Protein AF-I7LWS6-F1 (afdb_monomer)

Foldseek 3Di:
DPPPDPPDPDDDPDDDDDDPPVVVVVVVVVVVVPDDPVVVPPQPAVPDWQDPVSQVVLCVVFVAGEDTPVNLVVVLPDAFDQQDFQDLVNLVVLCVVTVAFYWYWDDDLLATETETAGQQVPGDLQSLLVVCVRLVWLEEEFQAALVLQPVPDDPCLQDPVHGHDDPVVNQVSFKAALLSQQLALVLLVVSVVSCVVVVNDDDDDPDDDSVVSVVSNVVRVVVNVQPLFDASQHHDSNSSNSVSSSCNSSVHIYGNQFHHPLQLLLQLQQVDFLVRLVVLLLVLLLVLLLVVVGPPSFSLNSSCSVPVRNRPVLRLLSNLLNVVVVVVVVPTRGYYYYTHRSSSSSNSSCNSRHDRDHNSVSSDRHGHDYDPVDDDALLRSLLSLLSVVCRRNPLVCVVCVVPDDSPSSLVSLVCHQCVPPPDPVSSVVSVVSSSVSNVVSNVSSVVSSVNSNVVNVVVVVVVVPD

Mean predicted aligned error: 10.77 Å

Nearest PDB structures (foldseek):
  6vfi-assembly1_A  TM=2.429E-01  e=3.844E+00  synthetic construct

pLDDT: mean 79.31, std 18.83, range [25.95, 98.62]

Radius of gyration: 26.25 Å; Cα contacts (8 Å, |Δi|>4): 633; chains: 1; bounding box: 80×80×74 Å

Organism: Tetrahymena thermophila (strain SB210) (NCBI:txid312017)

Sequence (466 aa):
MKQTLKQAVKSLTFKPKANLIGASIINESIRKLGKNHEDFLMSQKIDQLPTKQDAQEFKKNYGLDIVNEDDLQLAAKGEKDIDYTFSNQQYIESFQAYKHGRVNVFDYKDTHMTLVGTNFHNLPIKNIYKLLTNTQPDLILLQIRPDQLLDNFKICTNNPETGYFSSTLYAQQVIRTGFEVMPRANLRVQIKKNLKENNILLASVKERDQDYYQNVYKKTILESKNKDYYHLERLSDEAIAVACFYAERNNIPVVLVDQPEQIFRQNIANTHTLMQLQNVFTRAARYLGQNPDTNPQTPLAMSYQIFPELFLSSSDKYMSTLIEYLIATQKYKRMTAFLGQTQSESIHQYLFQRDISHLADELYVNPPKGSIIRDITPEEIIEKHALLDVMYHGNDVLENLDQKQFKTSYLMIDRYADVEKIDQQKTIKMKYLHFELLKKYAKFAKQEYQEGKEILKKEFILRMGH

Structure (mmCIF, N/CA/C/O backbone):
data_AF-I7LWS6-F1
#
_entry.id   AF-I7LWS6-F1
#
loop_
_atom_site.group_PDB
_atom_site.id
_atom_site.type_symbol
_atom_site.label_atom_id
_atom_site.label_alt_id
_atom_site.label_comp_id
_atom_site.label_asym_id
_atom_site.label_entity_id
_atom_site.label_seq_id
_atom_site.pdbx_PDB_ins_code
_atom_site.Cartn_x
_atom_site.Cartn_y
_atom_site.Cartn_z
_atom_site.occupancy
_atom_site.B_iso_or_equiv
_atom_site.auth_seq_id
_atom_site.auth_comp_id
_atom_site.auth_asym_id
_atom_site.auth_atom_id
_atom_site.pdbx_PDB_model_num
ATOM 1 N N . MET A 1 1 ? 44.616 -6.307 -48.967 1.00 45.69 1 MET A N 1
ATOM 2 C CA . MET A 1 1 ? 43.837 -6.078 -47.720 1.00 45.69 1 MET A CA 1
ATOM 3 C C . MET A 1 1 ? 42.408 -6.653 -47.781 1.00 45.69 1 MET A C 1
ATOM 5 O O . MET A 1 1 ? 41.465 -6.051 -47.292 1.00 45.69 1 MET A O 1
ATOM 9 N N . LYS A 1 2 ? 42.240 -7.864 -48.335 1.00 41.06 2 LYS A N 1
ATOM 10 C CA . LYS A 1 2 ? 40.980 -8.637 -48.343 1.00 41.06 2 LYS A CA 1
ATOM 11 C C . LYS A 1 2 ? 41.293 -10.146 -48.295 1.00 41.06 2 LYS A C 1
ATOM 13 O O . LYS A 1 2 ? 40.792 -10.927 -49.092 1.00 41.06 2 LYS A O 1
ATOM 18 N N . GLN A 1 3 ? 42.206 -10.544 -47.401 1.00 39.56 3 GLN A N 1
ATOM 19 C CA . GLN A 1 3 ? 42.701 -11.927 -47.331 1.00 39.56 3 GLN A CA 1
ATOM 20 C C . GLN A 1 3 ? 43.234 -12.332 -45.942 1.00 39.56 3 GLN A C 1
ATOM 22 O O . GLN A 1 3 ? 44.229 -13.038 -45.834 1.00 39.56 3 GLN A O 1
ATOM 27 N N . THR A 1 4 ? 42.555 -11.916 -44.867 1.00 38.56 4 THR A N 1
ATOM 28 C CA . THR A 1 4 ? 42.934 -12.314 -43.497 1.00 38.56 4 THR A CA 1
ATOM 29 C C . THR A 1 4 ? 41.706 -12.479 -42.597 1.00 38.56 4 THR A C 1
ATOM 31 O O . THR A 1 4 ? 41.562 -11.766 -41.616 1.00 38.56 4 THR A O 1
ATOM 34 N N . LEU A 1 5 ? 40.764 -13.361 -42.963 1.00 33.06 5 LEU A N 1
ATOM 35 C CA . LEU A 1 5 ? 39.641 -13.762 -42.084 1.00 33.06 5 LEU A CA 1
ATOM 36 C C . LEU A 1 5 ? 38.921 -15.037 -42.576 1.00 33.06 5 LEU A C 1
ATOM 38 O O . LEU A 1 5 ? 37.698 -15.133 -42.590 1.00 33.06 5 LEU A O 1
ATOM 42 N N . LYS A 1 6 ? 39.691 -16.043 -43.009 1.00 36.53 6 LYS A N 1
ATOM 43 C CA . LYS A 1 6 ? 39.200 -17.405 -43.291 1.00 36.53 6 LYS A CA 1
ATOM 44 C C . LYS A 1 6 ? 40.268 -18.438 -42.916 1.00 36.53 6 LYS A C 1
ATOM 46 O O . LYS A 1 6 ? 40.827 -19.068 -43.799 1.00 36.53 6 LYS A O 1
ATOM 51 N N . GLN A 1 7 ? 40.577 -18.578 -41.623 1.00 32.91 7 GLN A N 1
ATOM 52 C CA . GLN A 1 7 ? 41.312 -19.739 -41.080 1.00 32.91 7 GLN A CA 1
ATOM 53 C C . GLN A 1 7 ? 41.310 -19.767 -39.535 1.00 32.91 7 GLN A C 1
ATOM 55 O O . GLN A 1 7 ? 42.346 -19.728 -38.888 1.00 32.91 7 GLN A O 1
ATOM 60 N N . ALA A 1 8 ? 40.124 -19.837 -38.921 1.00 31.64 8 ALA A N 1
ATOM 61 C CA . ALA A 1 8 ? 39.993 -20.144 -37.488 1.00 31.64 8 ALA A CA 1
ATOM 62 C C . ALA A 1 8 ? 38.695 -20.915 -37.178 1.00 31.64 8 ALA A C 1
ATOM 64 O O . ALA A 1 8 ? 38.029 -20.683 -36.176 1.00 31.64 8 ALA A O 1
ATOM 65 N N . VAL A 1 9 ? 38.316 -21.837 -38.068 1.00 37.28 9 VAL A N 1
ATOM 66 C CA . VAL A 1 9 ? 37.255 -22.825 -37.829 1.00 37.28 9 VAL A CA 1
ATOM 67 C C . VAL A 1 9 ? 37.830 -24.193 -38.170 1.00 37.28 9 VAL A C 1
ATOM 69 O O . VAL A 1 9 ? 37.839 -24.570 -39.339 1.00 37.28 9 VAL A O 1
ATOM 72 N N . LYS A 1 10 ? 38.371 -24.877 -37.153 1.00 32.19 10 LYS A N 1
ATOM 73 C CA . LYS A 1 10 ? 38.537 -26.341 -37.002 1.00 32.19 10 LYS A CA 1
ATOM 74 C C . LYS A 1 10 ? 39.728 -26.637 -36.090 1.00 32.19 10 LYS A C 1
ATOM 76 O O . LYS A 1 10 ? 40.851 -26.668 -36.564 1.00 32.19 10 LYS A O 1
ATOM 81 N N . SER A 1 11 ? 39.434 -26.894 -34.816 1.00 30.64 11 SER A N 1
ATOM 82 C CA . SER A 1 11 ? 40.034 -27.934 -33.958 1.00 30.64 11 SER A CA 1
ATOM 83 C C . SER A 1 11 ? 40.022 -27.450 -32.511 1.00 30.64 11 SER A C 1
ATOM 85 O O . SER A 1 11 ? 40.840 -26.615 -32.155 1.00 30.64 11 SER A O 1
ATOM 87 N N . LEU A 1 12 ? 39.084 -27.953 -31.706 1.00 25.95 12 LEU A N 1
ATOM 88 C CA . LEU A 1 12 ? 39.219 -28.179 -30.259 1.00 25.95 12 LEU A CA 1
ATOM 89 C C . LEU A 1 12 ? 37.913 -28.824 -29.771 1.00 25.95 12 LEU A C 1
ATOM 91 O O . LEU A 1 12 ? 37.052 -28.213 -29.149 1.00 25.95 12 LEU A O 1
ATOM 95 N N . THR A 1 13 ? 37.747 -30.097 -30.121 1.00 29.38 13 THR A N 1
ATOM 96 C CA . THR A 1 13 ? 36.798 -31.000 -29.469 1.00 29.38 13 THR A CA 1
ATOM 97 C C . THR A 1 13 ? 37.333 -31.338 -28.079 1.00 29.38 13 THR A C 1
ATOM 99 O O . THR A 1 13 ? 38.197 -32.204 -27.947 1.00 29.38 13 THR A O 1
ATOM 102 N N . PHE A 1 14 ? 36.830 -30.663 -27.047 1.00 26.70 14 PHE A N 1
ATOM 103 C CA . PHE A 1 14 ? 37.051 -31.049 -25.654 1.00 26.70 14 PHE A CA 1
ATOM 104 C C . PHE A 1 14 ? 35.920 -31.981 -25.195 1.00 26.70 14 PHE A C 1
ATOM 106 O O . PHE A 1 14 ? 34.756 -31.596 -25.141 1.00 26.70 14 PHE A O 1
ATOM 113 N N . LYS A 1 15 ? 36.272 -33.231 -24.875 1.00 34.44 15 LYS A N 1
ATOM 114 C CA . LYS A 1 15 ? 35.421 -34.173 -24.131 1.00 34.44 15 LYS A CA 1
ATOM 115 C C . LYS A 1 15 ? 35.538 -33.869 -22.633 1.00 34.44 15 LYS A C 1
ATOM 117 O O . LYS A 1 15 ? 36.669 -33.831 -22.154 1.00 34.44 15 LYS A O 1
ATOM 122 N N . PRO A 1 16 ? 34.444 -33.813 -21.855 1.00 30.02 16 PRO A N 1
ATOM 123 C CA . PRO A 1 16 ? 34.520 -34.009 -20.419 1.00 30.02 16 PRO A CA 1
ATOM 124 C C . PRO A 1 16 ? 34.173 -35.467 -20.087 1.00 30.02 16 PRO A C 1
ATOM 126 O O . PRO A 1 16 ? 33.016 -35.881 -20.121 1.00 30.02 16 PRO A O 1
ATOM 129 N N . LYS A 1 17 ? 35.199 -36.261 -19.764 1.00 31.62 17 LYS A N 1
ATOM 130 C CA . LYS A 1 17 ? 35.064 -37.437 -18.893 1.00 31.62 17 LYS A CA 1
ATOM 131 C C . LYS A 1 17 ? 35.500 -37.013 -17.488 1.00 31.62 17 LYS A C 1
ATOM 133 O O . LYS A 1 17 ? 36.521 -36.351 -17.355 1.00 31.62 17 LYS A O 1
ATOM 138 N N . ALA A 1 18 ? 34.753 -37.493 -16.494 1.00 31.47 18 ALA A N 1
ATOM 139 C CA . ALA A 1 18 ? 35.000 -37.438 -15.049 1.00 31.47 18 ALA A CA 1
ATOM 140 C C . ALA A 1 18 ? 34.628 -36.134 -14.312 1.00 31.47 18 ALA A C 1
ATOM 142 O O . ALA A 1 18 ? 35.397 -35.187 -14.236 1.00 31.47 18 ALA A O 1
ATOM 143 N N . ASN A 1 19 ? 33.449 -36.157 -13.681 1.00 33.44 19 ASN A N 1
ATOM 144 C CA . ASN A 1 19 ? 33.303 -35.908 -12.239 1.00 33.44 19 ASN A CA 1
ATOM 145 C C . ASN A 1 19 ? 31.986 -36.533 -11.731 1.00 33.44 19 ASN A C 1
ATOM 147 O O . ASN A 1 19 ? 31.094 -35.872 -11.218 1.00 33.44 19 ASN A O 1
ATOM 151 N N . LEU A 1 20 ? 31.879 -37.859 -11.881 1.00 34.81 20 LEU A N 1
ATOM 152 C CA . LEU A 1 20 ? 30.839 -38.703 -11.266 1.00 34.81 20 LEU A CA 1
ATOM 153 C C . LEU A 1 20 ? 31.160 -39.068 -9.800 1.00 34.81 20 LEU A C 1
ATOM 155 O O . LEU A 1 20 ? 30.433 -39.830 -9.172 1.00 34.81 20 LEU A O 1
ATOM 159 N N . ILE A 1 21 ? 32.231 -38.508 -9.232 1.00 35.44 21 ILE A N 1
ATOM 160 C CA . ILE A 1 21 ? 32.693 -38.834 -7.876 1.00 35.44 21 ILE A CA 1
ATOM 161 C C . ILE A 1 21 ? 31.870 -38.077 -6.811 1.00 35.44 21 ILE A C 1
ATOM 163 O O . ILE A 1 21 ? 31.608 -38.626 -5.745 1.00 35.44 21 ILE A O 1
ATOM 167 N N . GLY A 1 22 ? 31.330 -36.890 -7.124 1.00 33.16 22 GLY A N 1
ATOM 168 C CA . GLY A 1 22 ? 30.514 -36.101 -6.183 1.00 33.16 22 GLY A CA 1
ATOM 169 C C . GLY A 1 22 ? 29.107 -36.657 -5.920 1.00 33.16 22 GLY A C 1
ATOM 170 O O . GLY A 1 22 ? 28.626 -36.601 -4.792 1.00 33.16 22 GLY A O 1
ATOM 171 N N . ALA A 1 23 ? 28.464 -37.257 -6.927 1.00 33.88 23 ALA A N 1
ATOM 172 C CA . ALA A 1 23 ? 27.125 -37.836 -6.776 1.00 33.88 23 ALA A CA 1
ATOM 173 C C . ALA A 1 23 ? 27.133 -39.123 -5.928 1.00 33.88 23 ALA A C 1
ATOM 175 O O . ALA A 1 23 ? 26.174 -39.397 -5.209 1.00 33.88 23 ALA A O 1
ATOM 176 N N . SER A 1 24 ? 28.233 -39.888 -5.957 1.00 36.91 24 SER A N 1
ATOM 177 C CA . SER A 1 24 ? 28.362 -41.113 -5.155 1.00 36.91 24 SER A CA 1
ATOM 178 C C . SER A 1 24 ? 28.503 -40.824 -3.653 1.00 36.91 24 SER A C 1
ATOM 180 O O . SER A 1 24 ? 27.855 -41.487 -2.849 1.00 36.91 24 SER A O 1
ATOM 182 N N . ILE A 1 25 ? 29.236 -39.767 -3.279 1.00 38.50 25 ILE A N 1
ATOM 183 C CA . ILE A 1 25 ? 29.475 -39.380 -1.875 1.00 38.50 25 ILE A CA 1
ATOM 184 C C . ILE A 1 25 ? 28.206 -38.795 -1.231 1.00 38.50 25 ILE A C 1
ATOM 186 O O . ILE A 1 25 ? 27.921 -39.052 -0.057 1.00 38.50 25 ILE A O 1
ATOM 190 N N . ILE A 1 26 ? 27.403 -38.055 -2.006 1.00 43.03 26 ILE A N 1
ATOM 191 C CA . ILE A 1 26 ? 26.098 -37.541 -1.560 1.00 43.03 26 ILE A CA 1
ATOM 192 C C . ILE A 1 26 ? 25.124 -38.707 -1.336 1.00 43.03 26 ILE A C 1
ATOM 194 O O . ILE A 1 26 ? 24.490 -38.785 -0.284 1.00 43.03 26 ILE A O 1
ATOM 198 N N . ASN A 1 27 ? 25.076 -39.669 -2.261 1.00 37.69 27 ASN A N 1
ATOM 199 C CA . ASN A 1 27 ? 24.189 -40.828 -2.144 1.00 37.69 27 ASN A CA 1
ATOM 200 C C . ASN A 1 27 ? 24.584 -41.783 -1.006 1.00 37.69 27 ASN A C 1
ATOM 202 O O . ASN A 1 27 ? 23.709 -42.364 -0.364 1.00 37.69 27 ASN A O 1
ATOM 206 N N . GLU A 1 28 ? 25.875 -41.924 -0.701 1.00 37.34 28 GLU A N 1
ATOM 207 C CA . GLU A 1 28 ? 26.345 -42.764 0.408 1.00 37.34 28 GLU A CA 1
ATOM 208 C C . GLU A 1 28 ? 26.084 -42.118 1.782 1.00 37.34 28 GLU A C 1
ATOM 210 O O . GLU A 1 28 ? 25.731 -42.808 2.741 1.00 37.34 28 GLU A O 1
ATOM 215 N N . SER A 1 29 ? 26.161 -40.784 1.865 1.00 39.16 29 SER A N 1
ATOM 216 C CA . SER A 1 29 ? 25.815 -40.019 3.074 1.00 39.16 29 SER A CA 1
ATOM 217 C C . SER A 1 29 ? 24.310 -40.056 3.368 1.00 39.16 29 SER A C 1
ATOM 219 O O . SER A 1 29 ? 23.909 -40.179 4.524 1.00 39.16 29 SER A O 1
ATOM 221 N N . ILE A 1 30 ? 23.473 -40.026 2.325 1.00 38.81 30 ILE A N 1
ATOM 222 C CA . ILE A 1 30 ? 22.010 -40.144 2.430 1.00 38.81 30 ILE A CA 1
ATOM 223 C C . ILE A 1 30 ? 21.597 -41.579 2.806 1.00 38.81 30 ILE A C 1
ATOM 225 O O . ILE A 1 30 ? 20.726 -41.760 3.654 1.00 38.81 30 ILE A O 1
ATOM 229 N N . ARG A 1 31 ? 22.280 -42.611 2.281 1.00 37.94 31 ARG A N 1
ATOM 230 C CA . ARG A 1 31 ? 22.057 -44.016 2.685 1.00 37.94 31 ARG A CA 1
ATOM 231 C C . ARG A 1 31 ? 22.397 -44.292 4.151 1.00 37.94 31 ARG A C 1
ATOM 233 O O . ARG A 1 31 ? 21.701 -45.076 4.789 1.00 37.94 31 ARG A O 1
ATOM 240 N N . LYS A 1 32 ? 23.429 -43.644 4.705 1.00 39.62 32 LYS A N 1
ATOM 241 C CA . LYS A 1 32 ? 23.812 -43.791 6.124 1.00 39.62 32 LYS A CA 1
ATOM 242 C C . LYS A 1 32 ? 22.826 -43.139 7.102 1.00 39.62 32 LYS A C 1
ATOM 244 O O . LYS A 1 32 ? 22.881 -43.445 8.288 1.00 39.62 32 LYS A O 1
ATOM 249 N N . LEU A 1 33 ? 21.918 -42.280 6.629 1.00 41.72 33 LEU A N 1
ATOM 250 C CA . LEU A 1 33 ? 20.941 -41.582 7.473 1.00 41.72 33 LEU A CA 1
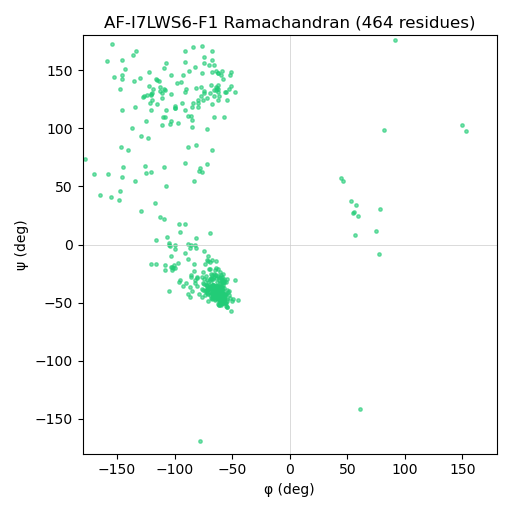ATOM 251 C C . LEU A 1 33 ? 19.628 -42.346 7.701 1.00 41.72 33 LEU A C 1
ATOM 253 O O . LEU A 1 33 ? 18.783 -41.837 8.431 1.00 41.72 33 LEU A O 1
ATOM 257 N N . GLY A 1 34 ? 19.466 -43.558 7.153 1.00 33.19 34 GLY A N 1
ATOM 258 C CA . GLY A 1 34 ? 18.451 -44.527 7.599 1.00 33.19 34 GLY A CA 1
ATOM 259 C C . GLY A 1 34 ? 17.000 -44.028 7.623 1.00 33.19 34 GLY A C 1
ATOM 260 O O . GLY A 1 34 ? 16.212 -44.515 8.429 1.00 33.19 34 GLY A O 1
ATOM 261 N N . LYS A 1 35 ? 16.640 -43.047 6.788 1.00 37.06 35 LYS A N 1
ATOM 262 C CA . LYS A 1 35 ? 15.288 -42.480 6.740 1.00 37.06 35 LYS A CA 1
ATOM 263 C C . LYS A 1 35 ? 14.693 -42.652 5.352 1.00 37.06 35 LYS A C 1
ATOM 265 O O . LYS A 1 35 ? 15.342 -42.346 4.353 1.00 37.06 35 LYS A O 1
ATOM 270 N N . ASN A 1 36 ? 13.478 -43.195 5.327 1.00 34.34 36 ASN A N 1
ATOM 271 C CA . ASN A 1 36 ? 12.717 -43.502 4.125 1.00 34.34 36 ASN A CA 1
ATOM 272 C C . ASN A 1 36 ? 12.617 -42.283 3.207 1.00 34.34 36 ASN A C 1
ATOM 274 O O . ASN A 1 36 ? 12.296 -41.178 3.635 1.00 34.34 36 ASN A O 1
ATOM 278 N N . HIS A 1 37 ? 12.868 -42.525 1.925 1.00 33.50 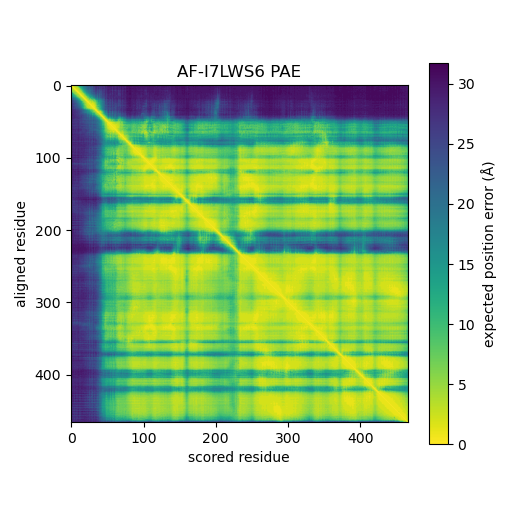37 HIS A N 1
ATOM 279 C CA . HIS A 1 37 ? 12.847 -41.538 0.849 1.00 33.50 37 HIS A CA 1
ATOM 280 C C . HIS A 1 37 ? 11.445 -40.931 0.614 1.00 33.50 37 HIS A C 1
ATOM 282 O O . HIS A 1 37 ? 11.326 -39.911 -0.062 1.00 33.50 37 HIS A O 1
ATOM 288 N N . GLU A 1 38 ? 10.402 -41.549 1.179 1.00 32.62 38 GLU A N 1
ATOM 289 C CA . GLU A 1 38 ? 8.992 -41.181 1.000 1.00 32.62 38 GLU A CA 1
ATOM 290 C C . GLU A 1 38 ? 8.527 -40.041 1.923 1.00 32.62 38 GLU A C 1
ATOM 292 O O . GLU A 1 38 ? 7.658 -39.276 1.524 1.00 32.62 38 GLU A O 1
ATOM 297 N N . ASP A 1 39 ? 9.185 -39.798 3.066 1.00 34.81 39 ASP A N 1
ATOM 298 C CA . ASP A 1 39 ? 8.906 -38.610 3.903 1.00 34.81 39 ASP A CA 1
ATOM 299 C C . ASP A 1 39 ? 9.473 -37.306 3.291 1.00 34.81 39 ASP A C 1
ATOM 301 O O . ASP A 1 39 ? 9.263 -36.210 3.814 1.00 34.81 39 ASP A O 1
ATOM 305 N N . PHE A 1 40 ? 10.219 -37.410 2.184 1.00 40.62 40 PHE A N 1
ATOM 306 C CA . PHE A 1 40 ? 10.961 -36.310 1.557 1.00 40.62 40 PHE A CA 1
ATOM 307 C C . PHE A 1 40 ? 10.315 -35.749 0.282 1.00 40.62 40 PHE A C 1
ATOM 309 O O . PHE A 1 40 ? 10.829 -34.780 -0.277 1.00 40.62 40 PHE A O 1
ATOM 316 N N . LEU A 1 41 ? 9.183 -36.298 -0.168 1.00 31.66 41 LEU A N 1
ATOM 317 C CA . LEU A 1 41 ? 8.456 -35.825 -1.349 1.00 31.66 41 LEU A CA 1
ATOM 318 C C . LEU A 1 41 ? 7.139 -35.141 -0.963 1.00 31.66 41 LEU A C 1
ATOM 320 O O . LEU A 1 41 ? 6.061 -35.584 -1.328 1.00 31.66 41 LEU A O 1
ATOM 324 N N . MET A 1 42 ? 7.237 -33.995 -0.289 1.00 31.98 42 MET A N 1
ATOM 325 C CA . MET A 1 42 ? 6.198 -32.952 -0.355 1.00 31.98 42 MET A CA 1
ATOM 326 C C . MET A 1 42 ? 6.726 -31.778 -1.184 1.00 31.98 42 MET A C 1
ATOM 328 O O . MET A 1 42 ? 6.730 -30.627 -0.761 1.00 31.98 42 MET A O 1
ATOM 332 N N . SER A 1 43 ? 7.239 -32.104 -2.370 1.00 36.56 43 SER A N 1
ATOM 333 C CA . SER A 1 43 ? 7.502 -31.157 -3.451 1.00 36.56 43 SER A CA 1
ATOM 334 C C . SER A 1 43 ? 6.775 -31.644 -4.702 1.00 36.56 43 SER A C 1
ATOM 336 O O . SER A 1 43 ? 7.398 -31.983 -5.711 1.00 36.56 43 SER A O 1
ATOM 338 N N . GLN A 1 44 ? 5.447 -31.730 -4.641 1.00 37.94 44 GLN A N 1
ATOM 339 C CA . GLN A 1 44 ? 4.707 -31.591 -5.886 1.00 37.94 44 GLN A CA 1
ATOM 340 C C . GLN A 1 44 ? 4.929 -30.153 -6.348 1.00 37.94 44 GLN A C 1
ATOM 342 O O . GLN A 1 44 ? 4.547 -29.192 -5.682 1.00 37.94 44 GLN A O 1
ATOM 347 N N . LYS A 1 45 ? 5.691 -30.018 -7.432 1.00 39.69 45 LYS A N 1
ATOM 348 C CA . LYS A 1 45 ? 5.862 -28.756 -8.139 1.00 39.69 45 LYS A CA 1
ATOM 349 C C . LYS A 1 45 ? 4.470 -28.241 -8.488 1.00 39.69 45 LYS A C 1
ATOM 351 O O . LYS A 1 45 ? 3.737 -28.940 -9.183 1.00 39.69 45 LYS A O 1
ATOM 356 N N . ILE A 1 46 ? 4.145 -27.019 -8.081 1.00 43.50 46 ILE A N 1
ATOM 357 C CA . ILE A 1 46 ? 3.051 -26.262 -8.697 1.00 43.50 46 ILE A CA 1
ATOM 358 C C . ILE A 1 46 ? 3.588 -25.754 -10.047 1.00 43.50 46 ILE A C 1
ATOM 360 O O . ILE A 1 46 ? 3.797 -24.569 -10.248 1.00 43.50 46 ILE A O 1
ATOM 364 N N . ASP A 1 47 ? 3.932 -26.680 -10.946 1.00 40.75 47 ASP A N 1
ATOM 365 C CA . ASP A 1 47 ? 4.112 -26.375 -12.372 1.00 40.75 47 ASP A CA 1
ATOM 366 C C . ASP A 1 47 ? 2.742 -26.478 -13.091 1.00 40.75 47 ASP A C 1
ATOM 368 O O . ASP A 1 47 ? 2.646 -26.244 -14.292 1.00 40.75 47 ASP A O 1
ATOM 372 N N . GLN A 1 48 ? 1.683 -26.862 -12.364 1.00 51.47 48 GLN A N 1
ATOM 373 C CA . GLN A 1 48 ? 0.300 -26.984 -12.822 1.00 51.47 48 GLN A CA 1
ATOM 374 C C . GLN A 1 48 ? -0.610 -26.237 -11.842 1.00 51.47 48 GLN A C 1
ATOM 376 O O . GLN A 1 48 ? -0.346 -26.245 -10.637 1.00 51.47 48 GLN A O 1
ATOM 381 N N . LEU A 1 49 ? -1.663 -25.591 -12.356 1.00 54.28 49 LEU A N 1
ATOM 382 C CA . LEU A 1 49 ? -2.678 -24.926 -11.535 1.00 54.28 49 LEU A CA 1
ATOM 383 C C . LEU A 1 49 ? -3.205 -25.900 -10.460 1.00 54.28 49 LEU A C 1
ATOM 385 O O . LEU A 1 49 ? -3.450 -27.066 -10.788 1.00 54.28 49 LEU A O 1
ATOM 389 N N . PRO A 1 50 ? -3.380 -25.459 -9.199 1.00 60.31 50 PRO A N 1
ATOM 390 C CA . PRO A 1 50 ? -3.801 -26.339 -8.113 1.00 60.31 50 PRO A CA 1
ATOM 391 C C . PRO A 1 50 ? -5.112 -27.047 -8.468 1.00 60.31 50 PRO A C 1
ATOM 393 O O . PRO A 1 50 ? -6.086 -26.416 -8.865 1.00 60.31 50 PRO A O 1
ATOM 396 N N . THR A 1 51 ? -5.198 -28.360 -8.303 1.00 70.69 51 THR A N 1
ATOM 397 C CA . THR A 1 51 ? -6.482 -29.063 -8.378 1.00 70.69 51 THR A CA 1
ATOM 398 C C . THR A 1 51 ? -7.378 -28.670 -7.194 1.00 70.69 51 THR A C 1
ATOM 400 O O . THR A 1 51 ? -6.926 -28.120 -6.187 1.00 70.69 51 THR A O 1
ATOM 403 N N . LYS A 1 52 ? -8.677 -29.003 -7.248 1.00 70.44 52 LYS A N 1
ATOM 404 C CA . LYS A 1 52 ? -9.573 -28.824 -6.085 1.00 70.44 52 LYS A CA 1
ATOM 405 C C . LYS A 1 52 ? -9.076 -29.562 -4.833 1.00 70.44 52 LYS A C 1
ATOM 407 O O . LYS A 1 52 ? -9.355 -29.120 -3.721 1.00 70.44 52 LYS A O 1
ATOM 412 N N . GLN A 1 53 ? -8.361 -30.676 -5.004 1.00 70.06 53 GLN A N 1
ATOM 413 C CA . GLN A 1 53 ? -7.741 -31.406 -3.897 1.00 70.06 53 GLN A CA 1
ATOM 414 C C . GLN A 1 53 ? -6.542 -30.635 -3.329 1.00 70.06 53 GLN A C 1
ATOM 416 O O . GLN A 1 53 ? -6.459 -30.480 -2.111 1.00 70.06 53 GLN A O 1
ATOM 421 N N . ASP A 1 54 ? -5.704 -30.049 -4.189 1.00 69.44 54 ASP A N 1
ATOM 422 C CA . ASP A 1 54 ? -4.572 -29.211 -3.769 1.00 69.44 54 ASP A CA 1
ATOM 423 C C . ASP A 1 54 ? -5.039 -27.973 -2.996 1.00 69.44 54 ASP A C 1
ATOM 425 O O . ASP A 1 54 ? -4.446 -27.612 -1.981 1.00 69.44 54 ASP A O 1
ATOM 429 N N . ALA A 1 55 ? -6.155 -27.359 -3.403 1.00 71.50 55 ALA A N 1
ATOM 430 C CA . ALA A 1 55 ? -6.748 -26.230 -2.686 1.00 71.50 55 ALA A CA 1
ATOM 431 C C . ALA A 1 55 ? -7.202 -26.608 -1.260 1.00 71.50 55 ALA A C 1
ATOM 433 O O . ALA A 1 55 ? -6.964 -25.863 -0.305 1.00 71.50 55 ALA A O 1
ATOM 434 N N . GLN A 1 56 ? -7.818 -27.785 -1.085 1.00 75.75 56 GLN A N 1
ATOM 435 C CA . GLN A 1 56 ? -8.216 -28.285 0.238 1.00 75.75 56 GLN A CA 1
ATOM 436 C C . GLN A 1 56 ? -7.004 -28.617 1.112 1.00 75.75 56 GLN A C 1
ATOM 438 O O . GLN A 1 56 ? -6.989 -28.295 2.305 1.00 75.75 56 GLN A O 1
ATOM 443 N N . GLU A 1 57 ? -5.977 -29.237 0.531 1.00 74.69 57 GLU A N 1
ATOM 444 C CA . GLU A 1 57 ? -4.745 -29.550 1.246 1.00 74.69 57 GLU A CA 1
ATOM 445 C C . GLU A 1 57 ? -3.997 -28.276 1.653 1.00 74.69 57 GLU A C 1
ATOM 447 O O . GLU A 1 57 ? -3.523 -28.151 2.783 1.00 74.69 57 GLU A O 1
ATOM 452 N N . PHE A 1 58 ? -3.962 -27.279 0.775 1.00 71.62 58 PHE A N 1
ATOM 453 C CA . PHE A 1 58 ? -3.355 -25.995 1.066 1.00 71.62 58 PHE A CA 1
ATOM 454 C C . PHE A 1 58 ? -4.095 -25.255 2.182 1.00 71.62 58 PHE A C 1
ATOM 456 O O . PHE A 1 58 ? -3.465 -24.803 3.140 1.00 71.62 58 PHE A O 1
ATOM 463 N N . LYS A 1 59 ? -5.432 -25.213 2.147 1.00 76.38 59 LYS A N 1
ATOM 464 C CA . LYS A 1 59 ? -6.227 -24.660 3.253 1.00 76.38 59 LYS A CA 1
ATOM 465 C C . LYS A 1 59 ? -5.917 -25.360 4.570 1.00 76.38 59 LYS A C 1
ATOM 467 O O . LYS A 1 59 ? -5.716 -24.700 5.587 1.00 76.38 59 LYS A O 1
ATOM 472 N N . LYS A 1 60 ? -5.802 -26.689 4.553 1.00 74.75 60 LYS A N 1
ATOM 473 C CA . LYS A 1 60 ? -5.426 -27.485 5.727 1.00 74.75 60 LYS A CA 1
ATOM 474 C C . LYS A 1 60 ? -4.009 -27.164 6.226 1.00 74.75 60 LYS A C 1
ATOM 476 O O . LYS A 1 60 ? -3.798 -27.074 7.433 1.00 74.75 60 LYS A O 1
ATOM 481 N N . ASN A 1 61 ? -3.049 -26.990 5.322 1.00 69.56 61 ASN A N 1
ATOM 482 C CA . ASN A 1 61 ? -1.634 -26.814 5.656 1.00 69.56 61 ASN A CA 1
ATOM 483 C C . ASN A 1 61 ? -1.268 -25.370 6.040 1.00 69.56 61 ASN A C 1
ATOM 485 O O . ASN A 1 61 ? -0.358 -25.168 6.850 1.00 69.56 61 ASN A O 1
ATOM 489 N N . TYR A 1 62 ? -1.961 -24.378 5.476 1.00 71.25 62 TYR A N 1
ATOM 490 C CA . TYR A 1 62 ? -1.612 -22.957 5.586 1.00 71.25 62 TYR A CA 1
ATOM 491 C C . TYR A 1 62 ? -2.695 -22.092 6.232 1.00 71.25 62 TYR A C 1
ATOM 493 O O . TYR A 1 62 ? -2.377 -20.989 6.676 1.00 71.25 62 TYR A O 1
ATOM 501 N N . GLY A 1 63 ? -3.936 -22.581 6.319 1.00 69.31 63 GLY A N 1
ATOM 502 C CA . GLY A 1 63 ? -5.090 -21.819 6.802 1.00 69.31 63 GLY A CA 1
ATOM 503 C C . GLY A 1 63 ? -5.621 -20.789 5.799 1.00 69.31 63 GLY A C 1
ATOM 504 O O . GLY A 1 63 ? -6.418 -19.944 6.186 1.00 69.31 63 GLY A O 1
ATOM 505 N N . LEU A 1 64 ? -5.165 -20.841 4.543 1.00 75.81 64 LEU A N 1
ATOM 506 C CA . LEU A 1 64 ? -5.492 -19.882 3.487 1.00 75.81 64 LEU A CA 1
ATOM 507 C C . LEU A 1 64 ? -6.319 -20.552 2.390 1.00 75.81 64 LEU A C 1
ATOM 509 O O . LEU A 1 64 ? -6.031 -21.686 2.008 1.00 75.81 64 LEU A O 1
ATOM 513 N N . ASP A 1 65 ? -7.308 -19.840 1.864 1.00 78.56 65 ASP A N 1
ATOM 514 C CA . ASP A 1 65 ? -8.076 -20.302 0.710 1.00 78.56 65 ASP A CA 1
ATOM 515 C C . ASP A 1 65 ? -7.260 -20.107 -0.580 1.00 78.56 65 ASP A C 1
ATOM 517 O O . ASP A 1 65 ? -6.760 -19.012 -0.830 1.00 78.56 65 ASP A O 1
ATOM 521 N N . ILE A 1 66 ? -7.109 -21.154 -1.399 1.00 78.44 66 ILE A N 1
ATOM 522 C CA . ILE A 1 66 ? -6.605 -21.012 -2.775 1.00 78.44 66 ILE A CA 1
ATOM 523 C C . ILE A 1 66 ? -7.790 -20.786 -3.692 1.00 78.44 66 ILE A C 1
ATOM 525 O O . ILE A 1 66 ? -8.759 -21.545 -3.635 1.00 78.44 66 ILE A O 1
ATOM 529 N N . VAL A 1 67 ? -7.666 -19.804 -4.581 1.00 76.56 67 VAL A N 1
ATOM 530 C CA . VAL A 1 67 ? -8.569 -19.678 -5.721 1.00 76.56 67 VAL A CA 1
ATOM 531 C C . VAL A 1 67 ? -7.778 -19.761 -7.017 1.00 76.56 67 VAL A C 1
ATOM 533 O O . VAL A 1 67 ? -6.749 -19.101 -7.179 1.00 76.56 67 VAL A O 1
ATOM 536 N N . ASN A 1 68 ? -8.275 -20.613 -7.907 1.00 76.38 68 ASN A N 1
ATOM 537 C CA . ASN A 1 68 ? -7.634 -20.954 -9.166 1.00 76.38 68 ASN A CA 1
ATOM 538 C C . ASN A 1 68 ? -8.089 -20.037 -10.298 1.00 76.38 68 ASN A C 1
ATOM 540 O O . ASN A 1 68 ? -9.104 -19.345 -10.203 1.00 76.38 68 ASN A O 1
ATOM 544 N N . GLU A 1 69 ? -7.353 -20.108 -11.402 1.00 73.69 69 GLU A N 1
ATOM 545 C CA . GLU A 1 69 ? -7.604 -19.331 -12.609 1.00 73.69 69 GLU A CA 1
ATOM 546 C C . GLU A 1 69 ? -9.035 -19.471 -13.149 1.00 73.69 69 GLU A C 1
ATOM 548 O O . GLU A 1 69 ? -9.637 -18.461 -13.484 1.00 73.69 69 GLU A O 1
ATOM 553 N N . ASP A 1 70 ? -9.633 -20.667 -13.159 1.00 71.19 70 ASP A N 1
ATOM 554 C CA . ASP A 1 70 ? -11.001 -20.856 -13.676 1.00 71.19 70 ASP A CA 1
ATOM 555 C C . ASP A 1 70 ? -12.049 -20.024 -12.909 1.00 71.19 70 ASP A C 1
ATOM 557 O O . ASP A 1 70 ? -12.931 -19.397 -13.506 1.00 71.19 70 ASP A O 1
ATOM 561 N N . ASP A 1 71 ? -11.932 -19.978 -11.580 1.00 67.19 71 ASP A N 1
ATOM 562 C CA . ASP A 1 71 ? -12.827 -19.209 -10.708 1.00 67.19 71 ASP A CA 1
ATOM 563 C C . ASP A 1 71 ? -12.568 -17.697 -10.848 1.00 67.19 71 ASP A C 1
ATOM 565 O O . ASP A 1 71 ? -13.488 -16.877 -10.806 1.00 67.19 71 ASP A O 1
ATOM 569 N N . LEU A 1 72 ? -11.304 -17.329 -11.061 1.00 69.38 72 LEU A N 1
ATOM 570 C CA . LEU A 1 72 ? -10.851 -15.958 -11.274 1.00 69.38 72 LEU A CA 1
ATOM 571 C C . LEU A 1 72 ? -11.284 -15.401 -12.642 1.00 69.38 72 LEU A C 1
ATOM 573 O O . LEU A 1 72 ? -11.755 -14.266 -12.724 1.00 69.38 72 LEU A O 1
ATOM 577 N N . GLN A 1 73 ? -11.185 -16.200 -13.706 1.00 67.19 73 GLN A N 1
ATOM 578 C CA . GLN A 1 73 ? -11.589 -15.831 -15.061 1.00 67.19 73 GLN A CA 1
ATOM 579 C C . GLN A 1 73 ? -13.104 -15.649 -15.166 1.00 67.19 73 GLN A C 1
ATOM 581 O O . GLN A 1 73 ? -13.558 -14.751 -15.870 1.00 67.19 73 GLN A O 1
ATOM 586 N N . LEU A 1 74 ? -13.902 -16.449 -14.448 1.00 59.09 74 LEU A N 1
ATOM 587 C CA . LEU A 1 74 ? -15.353 -16.250 -14.353 1.00 59.09 74 LEU A CA 1
ATOM 588 C C . LEU A 1 74 ? -15.710 -14.885 -13.751 1.00 59.09 74 LEU A C 1
ATOM 590 O O . LEU A 1 74 ? -16.629 -14.238 -14.251 1.00 59.09 74 LEU A O 1
ATOM 594 N N . ALA A 1 75 ? -14.963 -14.435 -12.740 1.00 58.09 75 ALA A N 1
ATOM 595 C CA . ALA A 1 75 ? -15.125 -13.108 -12.148 1.00 58.09 75 ALA A CA 1
ATOM 596 C C . ALA A 1 75 ? -14.604 -11.980 -13.060 1.00 58.09 75 ALA A C 1
ATOM 598 O O . ALA A 1 75 ? -15.108 -10.862 -12.999 1.00 58.09 75 ALA A O 1
ATOM 599 N N . ALA A 1 76 ? -13.626 -12.275 -13.922 1.00 59.47 76 ALA A N 1
ATOM 600 C CA . ALA A 1 76 ? -13.007 -11.309 -14.825 1.00 59.47 76 ALA A CA 1
ATOM 601 C C . ALA A 1 76 ? -13.748 -11.121 -16.169 1.00 59.47 76 ALA A C 1
ATOM 603 O O . ALA A 1 76 ? -13.305 -10.313 -16.983 1.00 59.47 76 ALA A O 1
ATOM 604 N N . LYS A 1 77 ? -14.864 -11.829 -16.422 1.00 56.56 77 LYS A N 1
ATOM 605 C CA . LYS A 1 77 ? -15.672 -11.707 -17.655 1.00 56.56 77 LYS A CA 1
ATOM 606 C C . LYS A 1 77 ? -16.369 -10.342 -17.745 1.00 56.56 77 LYS A C 1
ATOM 608 O O . LYS A 1 77 ? -17.552 -10.215 -17.446 1.00 56.56 77 LYS A O 1
ATOM 613 N N . GLY A 1 78 ? -15.634 -9.336 -18.195 1.00 62.91 78 GLY A N 1
ATOM 614 C CA . GLY A 1 78 ? -16.128 -8.011 -18.549 1.00 62.91 78 GLY A CA 1
ATOM 615 C C . GLY A 1 78 ? -15.334 -7.448 -19.724 1.00 62.91 78 GLY A C 1
ATOM 616 O O . GLY A 1 78 ? -14.221 -7.899 -20.002 1.00 62.91 78 GLY A O 1
ATOM 617 N N . GLU A 1 79 ? -15.915 -6.487 -20.440 1.00 66.62 79 GLU A N 1
ATOM 618 C CA . GLU A 1 79 ? -15.131 -5.655 -21.353 1.00 66.62 79 GLU A CA 1
ATOM 619 C C . GLU A 1 79 ? -14.088 -4.881 -20.548 1.00 66.62 79 GLU A C 1
ATOM 621 O O . GLU A 1 79 ? -14.319 -4.542 -19.384 1.00 66.62 79 GLU A O 1
ATOM 626 N N . LYS A 1 80 ? -12.925 -4.629 -21.156 1.00 73.88 80 LYS A N 1
ATOM 627 C CA . LYS A 1 80 ? -11.913 -3.816 -20.494 1.00 73.88 80 LYS A CA 1
ATOM 628 C C . LYS A 1 80 ? -12.452 -2.410 -20.256 1.00 73.88 80 LYS A C 1
ATOM 630 O O . LYS A 1 80 ? -12.956 -1.780 -21.182 1.00 73.88 80 LYS A O 1
ATOM 635 N N . ASP A 1 81 ? -12.296 -1.931 -19.031 1.00 72.38 81 ASP A N 1
ATOM 636 C CA . ASP A 1 81 ? -12.704 -0.604 -18.597 1.00 72.38 81 ASP A CA 1
ATOM 637 C C . ASP A 1 81 ? -11.476 0.170 -18.107 1.00 72.38 81 ASP A C 1
ATOM 639 O O . ASP A 1 81 ? -10.735 -0.266 -17.219 1.00 72.38 81 ASP A O 1
ATOM 643 N N . ILE A 1 82 ? -11.257 1.344 -18.694 1.00 66.69 82 ILE A N 1
ATOM 644 C CA . ILE A 1 82 ? -10.175 2.261 -18.323 1.00 66.69 82 ILE A CA 1
ATOM 645 C C . ILE A 1 82 ? -10.335 2.707 -16.856 1.00 66.69 82 ILE A C 1
ATOM 647 O O . ILE A 1 82 ? -9.335 2.908 -16.154 1.00 66.69 82 ILE A O 1
ATOM 651 N N . ASP A 1 83 ? -11.580 2.784 -16.374 1.00 70.75 83 ASP A N 1
ATOM 652 C CA . ASP A 1 83 ? -11.961 3.358 -15.086 1.00 70.75 83 ASP A CA 1
ATOM 653 C C . ASP A 1 83 ? -12.503 2.333 -14.080 1.00 70.75 83 ASP A C 1
ATOM 655 O O . ASP A 1 83 ? -13.170 2.717 -13.116 1.00 70.75 83 ASP A O 1
ATOM 659 N N . TYR A 1 84 ? -12.157 1.046 -14.224 1.00 79.25 84 TYR A N 1
ATOM 660 C CA . TYR A 1 84 ? -12.516 0.027 -13.231 1.00 79.25 84 TYR A CA 1
ATOM 661 C C . TYR A 1 84 ? -12.186 0.491 -11.797 1.00 79.25 84 TYR A C 1
ATOM 663 O O . TYR A 1 84 ? -11.084 0.980 -11.516 1.00 79.25 84 TYR A O 1
ATOM 671 N N . THR A 1 85 ? -13.154 0.338 -10.887 1.00 79.69 85 THR A N 1
ATOM 672 C CA . THR A 1 85 ? -13.019 0.666 -9.462 1.00 79.69 85 THR A CA 1
ATOM 673 C C . THR A 1 85 ? -13.593 -0.441 -8.590 1.00 79.69 85 THR A C 1
ATOM 675 O O . THR A 1 85 ? -14.637 -1.018 -8.885 1.00 79.69 85 THR A O 1
ATOM 678 N N . PHE A 1 86 ? -12.906 -0.724 -7.484 1.00 79.31 86 PHE A N 1
ATOM 679 C CA . PHE A 1 86 ? -13.347 -1.699 -6.494 1.00 79.31 86 PHE A CA 1
ATOM 680 C C . PHE A 1 86 ? -14.301 -1.025 -5.501 1.00 79.31 86 PHE A C 1
ATOM 682 O O . PHE A 1 86 ? -13.897 -0.150 -4.733 1.00 79.31 86 PHE A O 1
ATOM 689 N N . SER A 1 87 ? -15.580 -1.388 -5.561 1.00 83.94 87 SER A N 1
ATOM 690 C CA . SER A 1 87 ? -16.636 -0.746 -4.773 1.00 83.94 87 SER A CA 1
ATOM 691 C C . SER A 1 87 ? -16.605 -1.136 -3.292 1.00 83.94 87 SER A C 1
ATOM 693 O O . SER A 1 87 ? -16.074 -2.178 -2.906 1.00 83.94 87 SER A O 1
ATOM 695 N N . ASN A 1 88 ? -17.265 -0.327 -2.456 1.00 82.38 88 ASN A N 1
ATOM 696 C CA . ASN A 1 88 ? -17.495 -0.630 -1.040 1.00 82.38 88 ASN A CA 1
ATOM 697 C C . ASN A 1 88 ? -18.114 -2.023 -0.816 1.00 82.38 88 ASN A C 1
ATOM 699 O O . ASN A 1 88 ? -17.635 -2.790 0.017 1.00 82.38 88 ASN A O 1
ATOM 703 N N . GLN A 1 89 ? -19.145 -2.369 -1.592 1.00 85.94 89 GLN A N 1
ATOM 704 C CA . GLN A 1 89 ? -19.842 -3.645 -1.449 1.00 85.94 89 GLN A CA 1
ATOM 705 C C . GLN A 1 89 ? -18.918 -4.827 -1.773 1.00 85.94 89 GLN A C 1
ATOM 707 O O . GLN A 1 89 ? -18.838 -5.770 -0.989 1.00 85.94 89 GLN A O 1
ATOM 712 N N . GLN A 1 90 ? -18.156 -4.739 -2.870 1.00 84.44 90 GLN A N 1
ATOM 713 C CA . GLN A 1 90 ? -17.167 -5.760 -3.239 1.00 84.44 90 GLN A CA 1
ATOM 714 C C . GLN A 1 90 ? -16.079 -5.913 -2.170 1.00 84.44 90 GLN A C 1
ATOM 716 O O . GLN A 1 90 ? -15.650 -7.028 -1.879 1.00 84.44 90 GLN A O 1
ATOM 721 N N . TYR A 1 91 ? -15.662 -4.808 -1.544 1.00 84.62 91 TYR A N 1
ATOM 722 C CA . TYR A 1 91 ? -14.713 -4.836 -0.436 1.00 84.62 91 TYR A CA 1
ATOM 723 C C . TYR A 1 91 ? -15.253 -5.613 0.765 1.00 84.62 91 TYR A C 1
ATOM 725 O O . TYR A 1 91 ? -14.577 -6.511 1.269 1.00 84.62 91 TYR A O 1
ATOM 733 N N . ILE A 1 92 ? -16.479 -5.313 1.200 1.00 82.75 92 ILE A N 1
ATOM 734 C CA . ILE A 1 92 ? -17.115 -6.008 2.326 1.00 82.75 92 ILE A CA 1
ATOM 735 C C . ILE A 1 92 ? -17.286 -7.499 2.013 1.00 82.75 92 ILE A C 1
ATOM 737 O O . ILE A 1 92 ? -16.943 -8.338 2.847 1.00 82.75 92 ILE A O 1
ATOM 741 N N . GLU A 1 93 ? -17.770 -7.835 0.817 1.00 85.06 93 GLU A N 1
ATOM 742 C CA . GLU A 1 93 ? -17.979 -9.220 0.383 1.00 85.06 93 GLU A CA 1
ATOM 743 C C . GLU A 1 93 ? -16.667 -10.009 0.347 1.00 85.06 93 GLU A C 1
ATOM 745 O O . GLU A 1 93 ? -16.587 -11.098 0.917 1.00 85.06 93 GLU A O 1
ATOM 750 N N . SER A 1 94 ? -15.614 -9.433 -0.241 1.00 81.62 94 SER A N 1
ATOM 751 C CA . SER A 1 94 ? -14.273 -10.029 -0.294 1.00 81.62 94 SER A CA 1
ATOM 752 C C . SER A 1 94 ? -13.688 -10.238 1.106 1.00 81.62 94 SER A C 1
ATOM 754 O O . SER A 1 94 ? -13.193 -11.322 1.436 1.00 81.62 94 SER A O 1
ATOM 756 N N . PHE A 1 95 ? -13.794 -9.231 1.979 1.00 79.69 95 PHE A N 1
ATOM 757 C CA . PHE A 1 95 ? -13.283 -9.325 3.342 1.00 79.69 95 PHE A CA 1
ATOM 758 C C . PHE A 1 95 ? -14.005 -10.415 4.152 1.00 79.69 95 PHE A C 1
ATOM 760 O O . PHE A 1 95 ? -13.366 -11.182 4.878 1.00 79.69 95 PHE A O 1
ATOM 767 N N . GLN A 1 96 ? -15.330 -10.523 4.002 1.00 83.25 96 GLN A N 1
ATOM 768 C CA . GLN A 1 96 ? -16.153 -11.518 4.695 1.00 83.25 96 GLN A CA 1
ATOM 769 C C . GLN A 1 96 ? -15.961 -12.939 4.155 1.00 83.25 96 GLN A C 1
ATOM 771 O O . GLN A 1 96 ? -15.928 -13.885 4.946 1.00 83.25 96 GLN A O 1
ATOM 776 N N . ALA A 1 97 ? -15.815 -13.098 2.836 1.00 80.62 97 ALA A N 1
ATOM 777 C CA . ALA A 1 97 ? -15.644 -14.400 2.197 1.00 80.62 97 ALA A CA 1
ATOM 778 C C . ALA A 1 97 ? -14.355 -15.107 2.649 1.00 80.62 97 ALA A C 1
ATOM 780 O O . ALA A 1 97 ? -14.351 -16.324 2.836 1.00 80.62 97 ALA A O 1
ATOM 781 N N . TYR A 1 98 ? -13.282 -14.348 2.891 1.00 80.06 98 TYR A N 1
ATOM 782 C CA . TYR A 1 98 ? -11.948 -14.891 3.156 1.00 80.06 98 TYR A CA 1
ATOM 783 C C . TYR A 1 98 ? -11.403 -14.463 4.518 1.00 80.06 98 TYR A C 1
ATOM 785 O O . TYR A 1 98 ? -10.359 -13.829 4.607 1.00 80.06 98 TYR A O 1
ATOM 793 N N . LYS A 1 99 ? -12.070 -14.845 5.613 1.00 73.06 99 LYS A N 1
ATOM 794 C CA . LYS A 1 99 ? -11.709 -14.437 6.992 1.00 73.06 99 LYS A CA 1
ATOM 795 C C . LYS A 1 99 ? -10.215 -14.572 7.354 1.00 73.06 99 LYS A C 1
ATOM 797 O O . LYS A 1 99 ? -9.724 -13.834 8.206 1.00 73.06 99 LYS A O 1
ATOM 802 N N . HIS A 1 100 ? -9.504 -15.532 6.761 1.00 76.00 100 HIS A N 1
ATOM 803 C CA . HIS A 1 100 ? -8.083 -15.791 7.024 1.00 76.00 100 HIS A CA 1
ATOM 804 C C . HIS A 1 100 ? -7.146 -15.312 5.907 1.00 76.00 100 HIS A C 1
ATOM 806 O O . HIS A 1 100 ? -5.930 -15.455 6.020 1.00 76.00 100 HIS A O 1
ATOM 812 N N . GLY A 1 101 ? -7.686 -14.708 4.855 1.00 82.00 101 GLY A N 1
ATOM 813 C CA . GLY A 1 101 ? -6.973 -14.393 3.631 1.00 82.00 101 GLY A CA 1
ATOM 814 C C . GLY A 1 101 ? -7.059 -15.486 2.569 1.00 82.00 101 GLY A C 1
ATOM 815 O O . GLY A 1 101 ? -7.616 -16.565 2.775 1.00 82.00 101 GLY A O 1
ATOM 816 N N . ARG A 1 102 ? -6.488 -15.169 1.412 1.00 86.56 102 ARG A N 1
ATOM 817 C CA . ARG A 1 102 ? -6.608 -15.884 0.151 1.00 86.56 102 ARG A CA 1
ATOM 818 C C . ARG A 1 102 ? -5.281 -15.865 -0.603 1.00 86.56 102 ARG A C 1
ATOM 820 O O . ARG A 1 102 ? -4.487 -14.932 -0.475 1.00 86.56 102 ARG A O 1
ATOM 827 N N . VAL A 1 103 ? -5.052 -16.897 -1.403 1.00 90.56 103 VAL A N 1
ATOM 828 C CA . VAL A 1 103 ? -3.951 -16.981 -2.358 1.00 90.56 103 VAL A CA 1
ATOM 829 C C . VAL A 1 103 ? -4.533 -17.146 -3.757 1.00 90.56 103 VAL A C 1
ATOM 831 O O . VAL A 1 103 ? -5.188 -18.146 -4.046 1.00 90.56 103 VAL A O 1
ATOM 834 N N . ASN A 1 104 ? -4.299 -16.158 -4.617 1.00 91.25 104 ASN A N 1
ATOM 835 C CA . ASN A 1 104 ? -4.680 -16.196 -6.027 1.00 91.25 104 ASN A CA 1
ATOM 836 C C . ASN A 1 104 ? -3.503 -16.717 -6.842 1.00 91.25 104 ASN A C 1
ATOM 838 O O . ASN A 1 104 ? -2.424 -16.120 -6.803 1.00 91.25 104 ASN A O 1
ATOM 842 N N . VAL A 1 105 ? -3.715 -17.813 -7.569 1.00 92.19 105 VAL A N 1
ATOM 843 C CA . VAL A 1 105 ? -2.705 -18.424 -8.441 1.00 92.19 105 VAL A CA 1
ATOM 844 C C . VAL A 1 105 ? -3.242 -18.456 -9.865 1.00 92.19 105 VAL A C 1
ATOM 846 O O . VAL A 1 105 ? -4.306 -19.024 -10.105 1.00 92.19 105 VAL A O 1
ATOM 849 N N . PHE A 1 106 ? -2.525 -17.824 -10.791 1.00 93.12 106 PHE A N 1
ATOM 850 C CA . PHE A 1 106 ? -2.929 -17.696 -12.192 1.00 93.12 106 PHE A CA 1
ATOM 851 C C . PHE A 1 106 ? -1.720 -17.411 -13.083 1.00 93.12 106 PHE A C 1
ATOM 853 O O . PHE A 1 106 ? -0.706 -16.887 -12.611 1.00 93.12 106 PHE A O 1
ATOM 860 N N . ASP A 1 107 ? -1.844 -17.708 -14.372 1.00 93.44 107 ASP A N 1
ATOM 861 C CA . ASP A 1 107 ? -0.864 -17.284 -15.366 1.00 93.44 107 ASP A CA 1
ATOM 862 C C . ASP A 1 107 ? -1.296 -15.971 -16.030 1.00 93.44 107 ASP A C 1
ATOM 864 O O . ASP A 1 107 ? -2.467 -15.729 -16.321 1.00 93.44 107 ASP A O 1
ATOM 868 N N . TYR A 1 108 ? -0.332 -15.084 -16.267 1.00 93.31 108 TYR A N 1
ATOM 869 C CA . TYR A 1 108 ? -0.582 -13.796 -16.896 1.00 93.31 108 TYR A CA 1
ATOM 870 C C . TYR A 1 108 ? 0.597 -13.376 -17.776 1.00 93.31 108 TYR A C 1
ATOM 872 O O . TYR A 1 108 ? 1.707 -13.172 -17.285 1.00 93.31 108 TYR A O 1
ATOM 880 N N . LYS A 1 109 ? 0.364 -13.263 -19.094 1.00 92.75 109 LYS A N 1
ATOM 881 C CA . LYS A 1 109 ? 1.382 -12.913 -20.112 1.00 92.75 109 LYS A CA 1
ATOM 882 C C . LYS A 1 109 ? 2.706 -13.682 -19.920 1.00 92.75 109 LYS A C 1
ATOM 884 O O . LYS A 1 109 ? 3.769 -13.090 -19.732 1.00 92.75 109 LYS A O 1
ATOM 889 N N . ASP A 1 110 ? 2.628 -15.014 -19.932 1.00 92.88 110 ASP A N 1
ATOM 890 C CA . ASP A 1 110 ? 3.766 -15.936 -19.753 1.00 92.88 110 ASP A CA 1
ATOM 891 C C . ASP A 1 110 ? 4.520 -15.793 -18.415 1.00 92.88 110 ASP A C 1
ATOM 893 O O . ASP A 1 110 ? 5.711 -16.122 -18.328 1.00 92.88 110 ASP A O 1
ATOM 897 N N . THR A 1 111 ? 3.848 -15.272 -17.386 1.00 95.75 111 THR A N 1
ATOM 898 C CA . THR A 1 111 ? 4.353 -15.175 -16.013 1.00 95.75 111 THR A CA 1
ATOM 899 C C . THR A 1 111 ? 3.388 -15.860 -15.061 1.00 95.75 111 THR A C 1
ATOM 901 O O . THR A 1 111 ? 2.201 -15.545 -15.047 1.00 95.75 111 THR A O 1
ATOM 904 N N . HIS A 1 112 ? 3.911 -16.759 -14.234 1.00 96.25 112 HIS A N 1
ATOM 905 C CA . HIS A 1 112 ? 3.150 -17.390 -13.170 1.00 96.25 112 HIS A CA 1
ATOM 906 C C . HIS A 1 112 ? 3.050 -16.446 -11.970 1.00 96.25 112 HIS A C 1
ATOM 908 O O . HIS A 1 112 ? 4.072 -16.024 -11.413 1.00 96.25 112 HIS A O 1
ATOM 914 N N . MET A 1 113 ? 1.825 -16.114 -11.574 1.00 97.12 113 MET A N 1
ATOM 915 C CA . MET A 1 113 ? 1.530 -15.169 -10.504 1.00 97.12 113 MET A CA 1
ATOM 916 C C . MET A 1 113 ? 0.999 -15.899 -9.273 1.00 97.12 113 MET A C 1
ATOM 918 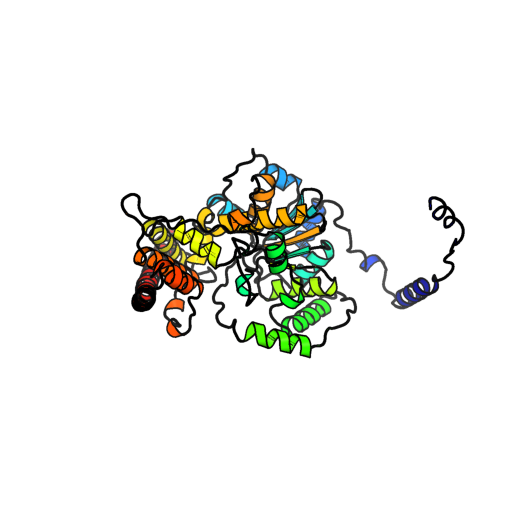O O . MET A 1 113 ? 0.083 -16.714 -9.350 1.00 97.12 113 MET A O 1
ATOM 922 N N . THR A 1 114 ? 1.535 -15.556 -8.103 1.00 97.00 114 THR A N 1
ATOM 923 C CA . THR A 1 114 ? 0.954 -15.925 -6.808 1.00 97.00 114 THR A CA 1
ATOM 924 C C . THR A 1 114 ? 0.723 -14.674 -5.970 1.00 97.00 114 THR A C 1
ATOM 926 O O . THR A 1 114 ? 1.676 -14.093 -5.451 1.00 97.00 114 THR A O 1
ATOM 929 N N . LEU A 1 115 ? -0.531 -14.248 -5.816 1.00 96.25 115 LEU A N 1
ATOM 930 C CA . LEU A 1 115 ? -0.902 -13.106 -4.976 1.00 96.25 115 LEU A CA 1
ATOM 931 C C . LEU A 1 115 ? -1.420 -13.608 -3.629 1.00 96.25 115 LEU A C 1
ATOM 933 O O . LEU A 1 115 ? -2.430 -14.299 -3.561 1.00 96.25 115 LEU A O 1
ATOM 937 N N . VAL A 1 116 ? -0.730 -13.255 -2.554 1.00 94.44 116 VAL A N 1
ATOM 938 C CA . VAL A 1 116 ? -1.038 -13.658 -1.181 1.00 94.44 116 VAL A CA 1
ATOM 939 C C . VAL A 1 116 ? -1.680 -12.474 -0.473 1.00 94.44 116 VAL A C 1
ATOM 941 O O . VAL A 1 116 ? -0.983 -11.530 -0.099 1.00 94.44 116 VAL A O 1
ATOM 944 N N . GLY A 1 117 ? -2.998 -12.526 -0.293 1.00 91.12 117 GLY A N 1
ATOM 945 C CA . GLY A 1 117 ? -3.778 -11.509 0.406 1.00 91.12 117 GLY A CA 1
ATOM 946 C C . GLY A 1 117 ? -4.263 -11.995 1.759 1.00 91.12 117 GLY A C 1
ATOM 947 O O . GLY A 1 117 ? -5.163 -12.819 1.820 1.00 91.12 117 GLY A O 1
ATOM 948 N N . THR A 1 118 ? -3.734 -11.485 2.867 1.00 85.38 118 THR A N 1
ATOM 949 C CA . THR A 1 118 ? -4.153 -11.934 4.209 1.00 85.38 118 THR A CA 1
ATOM 950 C C . THR A 1 118 ? -3.921 -10.859 5.267 1.00 85.38 118 THR A C 1
ATOM 952 O O . THR A 1 118 ? -3.313 -9.826 5.000 1.00 85.38 118 THR A O 1
ATOM 955 N N . ASN A 1 119 ? -4.403 -11.108 6.483 1.00 80.19 119 ASN A N 1
ATOM 956 C CA . ASN A 1 119 ? -4.025 -10.348 7.663 1.00 80.19 119 ASN A CA 1
ATOM 957 C C . ASN A 1 119 ? -2.722 -10.925 8.249 1.00 80.19 119 ASN A C 1
ATOM 959 O O . ASN A 1 119 ? -2.709 -11.945 8.946 1.00 80.19 119 ASN A O 1
ATOM 963 N N . PHE A 1 120 ? -1.607 -10.255 7.968 1.00 78.12 120 PHE A N 1
ATOM 964 C CA . PHE A 1 120 ? -0.260 -10.741 8.282 1.00 78.12 120 PHE A CA 1
ATOM 965 C C . PHE A 1 120 ? 0.104 -10.733 9.766 1.00 78.12 120 PHE A C 1
ATOM 967 O O . PHE A 1 120 ? 1.126 -11.314 10.136 1.00 78.12 120 PHE A O 1
ATOM 974 N N . HIS A 1 121 ? -0.704 -10.118 10.632 1.00 72.56 121 HIS A N 1
ATOM 975 C CA . HIS A 1 121 ? -0.428 -10.095 12.069 1.00 72.56 121 HIS A CA 1
ATOM 976 C C . HIS A 1 121 ? -0.500 -11.485 12.712 1.00 72.56 121 HIS A C 1
ATOM 978 O O . HIS A 1 121 ? 0.172 -11.732 13.708 1.00 72.56 121 HIS A O 1
ATOM 984 N N . ASN A 1 122 ? -1.263 -12.408 12.117 1.00 71.38 122 ASN A N 1
ATOM 985 C CA . ASN A 1 122 ? -1.474 -13.749 12.663 1.00 71.38 122 ASN A CA 1
ATOM 986 C C . ASN A 1 122 ? -0.918 -14.868 11.776 1.00 71.38 122 ASN A C 1
ATOM 988 O O . ASN A 1 122 ? -1.110 -16.042 12.094 1.00 71.38 122 ASN A O 1
ATOM 992 N N . LEU A 1 123 ? -0.246 -14.541 10.667 1.00 81.06 123 LEU A N 1
ATOM 993 C CA . LEU A 1 123 ? 0.251 -15.558 9.748 1.00 81.06 123 LEU A CA 1
ATOM 994 C C . LEU A 1 123 ? 1.562 -16.171 10.278 1.00 81.06 123 LEU A C 1
ATOM 996 O O . LEU A 1 123 ? 2.566 -15.465 10.393 1.00 81.06 123 LEU A O 1
ATOM 1000 N N . PRO A 1 124 ? 1.614 -17.486 10.573 1.00 86.88 124 PRO A N 1
ATOM 1001 C CA . PRO A 1 124 ? 2.819 -18.094 11.123 1.00 86.88 124 PRO A CA 1
ATOM 1002 C C . PRO A 1 124 ? 4.012 -18.006 10.163 1.00 86.88 124 PRO A C 1
ATOM 1004 O O . PRO A 1 124 ? 3.890 -18.340 8.984 1.00 86.88 124 PRO A O 1
ATOM 1007 N N . ILE A 1 125 ? 5.198 -17.681 10.695 1.00 89.19 125 ILE A N 1
ATOM 1008 C CA . ILE A 1 125 ? 6.477 -17.605 9.955 1.00 89.19 125 ILE A CA 1
ATOM 1009 C C . ILE A 1 125 ? 6.683 -18.811 9.027 1.00 89.19 125 ILE A C 1
ATOM 1011 O O . ILE A 1 125 ? 7.012 -18.664 7.848 1.00 89.19 125 ILE A O 1
ATOM 1015 N N . LYS A 1 126 ? 6.456 -20.020 9.549 1.00 90.00 126 LYS A N 1
ATOM 1016 C CA . LYS A 1 126 ? 6.611 -21.265 8.791 1.00 90.00 126 LYS A CA 1
ATOM 1017 C C . LYS A 1 126 ? 5.698 -21.343 7.564 1.00 90.00 126 LYS A C 1
ATOM 1019 O O . LYS A 1 126 ? 6.100 -21.936 6.569 1.00 90.00 126 LYS A O 1
ATOM 1024 N N . ASN A 1 127 ? 4.500 -20.759 7.620 1.00 89.81 127 ASN A N 1
ATOM 1025 C CA . ASN A 1 127 ? 3.530 -20.812 6.528 1.00 89.81 127 ASN A CA 1
ATOM 1026 C C . ASN A 1 127 ? 3.983 -19.908 5.380 1.00 89.81 127 ASN A C 1
ATOM 1028 O O . ASN A 1 127 ? 3.995 -20.360 4.242 1.00 89.81 127 ASN A O 1
ATOM 1032 N N . ILE A 1 128 ? 4.469 -18.699 5.685 1.00 91.88 128 ILE A N 1
ATOM 1033 C CA . ILE A 1 128 ? 5.065 -17.789 4.690 1.00 91.88 128 ILE A CA 1
ATOM 1034 C C . ILE A 1 128 ? 6.270 -18.452 4.016 1.00 91.88 128 ILE A C 1
ATOM 1036 O O . ILE A 1 128 ? 6.395 -18.449 2.794 1.00 91.88 128 ILE A O 1
ATOM 1040 N N . TYR A 1 129 ? 7.154 -19.067 4.806 1.00 94.12 129 TYR A N 1
ATOM 1041 C CA . TYR A 1 129 ? 8.355 -19.703 4.268 1.00 94.12 129 TYR A CA 1
ATOM 1042 C C . TYR A 1 129 ? 8.038 -20.915 3.384 1.00 94.12 129 TYR A C 1
ATOM 1044 O O . TYR A 1 129 ? 8.626 -21.088 2.316 1.00 94.12 129 TYR A O 1
ATOM 1052 N N . LYS A 1 130 ? 7.106 -21.767 3.821 1.00 90.31 130 LYS A N 1
ATOM 1053 C CA . LYS A 1 130 ? 6.643 -22.914 3.036 1.00 90.31 130 LYS A CA 1
ATOM 1054 C C . LYS A 1 130 ? 5.943 -22.473 1.754 1.00 90.31 130 LYS A C 1
ATOM 1056 O O . LYS A 1 130 ? 6.205 -23.066 0.719 1.00 90.31 130 LYS A O 1
ATOM 1061 N N . LEU A 1 131 ? 5.115 -21.429 1.811 1.00 92.19 131 LEU A N 1
ATOM 1062 C CA . LEU A 1 131 ? 4.500 -20.846 0.623 1.00 92.19 131 LEU A CA 1
ATOM 1063 C C . LEU A 1 131 ? 5.573 -20.467 -0.402 1.00 92.19 131 LEU A C 1
ATOM 1065 O O . LEU A 1 131 ? 5.535 -20.956 -1.521 1.00 92.19 131 LEU A O 1
ATOM 1069 N N . LEU A 1 132 ? 6.573 -19.685 0.006 1.00 95.25 132 LEU A N 1
ATOM 1070 C CA . LEU A 1 132 ? 7.685 -19.290 -0.864 1.00 95.25 132 LEU A CA 1
ATOM 1071 C C . LEU A 1 132 ? 8.480 -20.487 -1.395 1.00 95.25 132 LEU A C 1
ATOM 1073 O O . LEU A 1 132 ? 8.926 -20.491 -2.537 1.00 95.25 132 LEU A O 1
ATOM 1077 N N . THR A 1 133 ? 8.653 -21.522 -0.572 1.00 92.50 133 THR A N 1
ATOM 1078 C CA . THR A 1 133 ? 9.312 -22.769 -0.984 1.00 92.50 133 THR A CA 1
ATOM 1079 C C . THR A 1 133 ? 8.515 -23.502 -2.061 1.00 92.50 133 THR A C 1
ATOM 1081 O O . THR A 1 133 ? 9.120 -24.062 -2.974 1.00 92.50 133 THR A O 1
ATOM 1084 N N . ASN A 1 134 ? 7.185 -23.469 -1.977 1.00 90.12 134 ASN A N 1
ATOM 1085 C CA . ASN A 1 134 ? 6.297 -24.097 -2.948 1.00 90.12 134 ASN A CA 1
ATOM 1086 C C . ASN A 1 134 ? 6.194 -23.283 -4.242 1.00 90.12 134 ASN A C 1
ATOM 1088 O O . ASN A 1 134 ? 6.293 -23.861 -5.318 1.00 90.12 134 ASN A O 1
ATOM 1092 N N . THR A 1 135 ? 6.028 -21.960 -4.147 1.00 93.12 135 THR A N 1
ATOM 1093 C CA . THR A 1 135 ? 5.864 -21.082 -5.320 1.00 93.12 135 THR A CA 1
ATOM 1094 C C . THR A 1 135 ? 7.178 -20.849 -6.064 1.00 93.12 135 THR A C 1
ATOM 1096 O O . THR A 1 135 ? 7.169 -20.554 -7.255 1.00 93.12 135 THR A O 1
ATOM 1099 N N . GLN A 1 136 ? 8.318 -21.010 -5.379 1.00 95.44 136 GLN A N 1
ATOM 1100 C CA . GLN A 1 136 ? 9.668 -20.856 -5.930 1.00 95.44 136 GLN A CA 1
ATOM 1101 C C . GLN A 1 136 ? 9.834 -19.580 -6.775 1.00 95.44 136 GLN A C 1
ATOM 1103 O O . GLN A 1 136 ? 10.241 -19.660 -7.941 1.00 95.44 136 GLN A O 1
ATOM 1108 N N . PRO A 1 137 ? 9.519 -18.397 -6.225 1.00 97.81 137 PRO A N 1
ATOM 1109 C CA . PRO A 1 137 ? 9.519 -17.181 -7.016 1.00 97.81 137 PRO A CA 1
ATOM 1110 C C . PRO A 1 137 ? 10.922 -16.854 -7.528 1.00 97.81 137 PRO A C 1
ATOM 1112 O O . PRO A 1 137 ? 11.921 -17.132 -6.868 1.00 97.81 137 PRO A O 1
ATOM 1115 N N . ASP A 1 138 ? 10.998 -16.213 -8.688 1.00 97.94 138 ASP A N 1
ATOM 1116 C CA . ASP A 1 138 ? 12.193 -15.501 -9.150 1.00 97.94 138 ASP A CA 1
ATOM 1117 C C . ASP A 1 138 ? 12.096 -13.981 -8.924 1.00 97.94 138 ASP A C 1
ATOM 1119 O O . ASP A 1 138 ? 13.080 -13.262 -9.114 1.00 97.94 138 ASP A O 1
ATOM 1123 N N . LEU A 1 139 ? 10.948 -13.508 -8.424 1.00 98.50 139 LEU A N 1
ATOM 1124 C CA . LEU A 1 139 ? 10.719 -12.155 -7.926 1.00 98.50 139 LEU A CA 1
ATOM 1125 C C . LEU A 1 139 ? 9.710 -12.167 -6.770 1.00 98.50 139 LEU A C 1
ATOM 1127 O O . LEU A 1 139 ? 8.643 -12.776 -6.874 1.00 98.50 139 LEU A O 1
ATOM 1131 N N . ILE A 1 140 ? 10.015 -11.458 -5.682 1.00 98.62 140 ILE A N 1
ATOM 1132 C CA . ILE A 1 140 ? 9.084 -11.270 -4.560 1.00 98.62 140 ILE A CA 1
ATOM 1133 C C . ILE A 1 140 ? 8.628 -9.814 -4.515 1.00 98.62 140 ILE A C 1
ATOM 1135 O O . ILE A 1 140 ? 9.450 -8.905 -4.529 1.00 98.62 140 ILE A O 1
ATOM 1139 N N . LEU A 1 141 ? 7.324 -9.580 -4.431 1.00 98.38 141 LEU A N 1
ATOM 1140 C CA . LEU A 1 141 ? 6.727 -8.252 -4.366 1.00 98.38 141 LEU A CA 1
ATOM 1141 C C . LEU A 1 141 ? 6.149 -8.061 -2.961 1.00 98.38 141 LEU A C 1
ATOM 1143 O O . LEU A 1 141 ? 5.385 -8.897 -2.482 1.00 98.38 141 LEU A O 1
ATOM 1147 N N . LEU A 1 142 ? 6.534 -6.986 -2.279 1.00 96.19 142 LEU A N 1
ATOM 1148 C CA . LEU A 1 142 ? 6.082 -6.675 -0.925 1.00 96.19 142 LEU A CA 1
ATOM 1149 C C . LEU A 1 142 ? 5.375 -5.328 -0.923 1.00 96.19 142 LEU A C 1
ATOM 1151 O O . LEU A 1 142 ? 5.933 -4.334 -1.397 1.00 96.19 142 LEU A O 1
ATOM 1155 N N . GLN A 1 143 ? 4.169 -5.283 -0.358 1.00 94.00 143 GLN A N 1
ATOM 1156 C CA . GLN A 1 143 ? 3.391 -4.057 -0.201 1.00 94.00 143 GLN A CA 1
ATOM 1157 C C . GLN A 1 143 ? 3.978 -3.120 0.871 1.00 94.00 143 GLN A C 1
ATOM 1159 O O . GLN A 1 143 ? 3.419 -2.898 1.949 1.00 94.00 143 GLN A O 1
ATOM 1164 N N . ILE A 1 144 ? 5.137 -2.559 0.553 1.00 90.38 144 ILE A N 1
ATOM 1165 C CA . ILE A 1 144 ? 5.909 -1.634 1.374 1.00 90.38 144 ILE A CA 1
ATOM 1166 C C . ILE A 1 144 ? 6.086 -0.358 0.564 1.00 90.38 144 ILE A C 1
ATOM 1168 O O . ILE A 1 144 ? 6.409 -0.422 -0.626 1.00 90.38 144 ILE A O 1
ATOM 1172 N N . ARG A 1 145 ? 5.902 0.798 1.207 1.00 88.50 145 ARG A N 1
ATOM 1173 C CA . ARG A 1 145 ? 6.142 2.082 0.550 1.00 88.50 145 ARG A CA 1
ATOM 1174 C C . ARG A 1 145 ? 7.643 2.326 0.426 1.00 88.50 145 ARG A C 1
ATOM 1176 O O . ARG A 1 145 ? 8.363 2.197 1.422 1.00 88.50 145 ARG A O 1
ATOM 1183 N N . PRO A 1 146 ? 8.146 2.720 -0.750 1.00 88.50 146 PRO A N 1
ATOM 1184 C CA . PRO A 1 146 ? 9.574 2.941 -0.923 1.00 88.50 146 PRO A CA 1
ATOM 1185 C C . PRO A 1 146 ? 10.097 4.111 -0.078 1.00 88.50 146 PRO A C 1
ATOM 1187 O O . PRO A 1 146 ? 11.175 4.002 0.499 1.00 88.50 146 PRO A O 1
ATOM 1190 N N . ASP A 1 147 ? 9.319 5.180 0.095 1.00 84.62 147 ASP A N 1
ATOM 1191 C CA . ASP A 1 147 ? 9.660 6.349 0.920 1.00 84.62 147 ASP A CA 1
ATOM 1192 C C . ASP A 1 147 ? 9.619 6.084 2.432 1.00 84.62 147 ASP A C 1
ATOM 1194 O O . ASP A 1 147 ? 10.151 6.877 3.207 1.00 84.62 147 ASP A O 1
ATOM 1198 N N . GLN A 1 148 ? 9.045 4.958 2.869 1.00 79.62 148 GLN A N 1
ATOM 1199 C CA . GLN A 1 148 ? 9.197 4.511 4.252 1.00 79.62 148 GLN A CA 1
ATOM 1200 C C . GLN A 1 148 ? 10.577 3.903 4.492 1.00 79.62 148 GLN A C 1
ATOM 1202 O O . GLN A 1 148 ? 11.115 4.042 5.586 1.00 79.62 148 GLN A O 1
ATOM 1207 N N . LEU A 1 149 ? 11.116 3.158 3.532 1.00 78.56 149 LEU A N 1
ATOM 1208 C CA . LEU A 1 149 ? 12.316 2.349 3.740 1.00 78.56 149 LEU A CA 1
ATOM 1209 C C . LEU A 1 149 ? 13.597 3.056 3.281 1.00 78.56 149 LEU A C 1
ATOM 1211 O O . LEU A 1 149 ? 14.662 2.818 3.842 1.00 78.56 149 LEU A O 1
ATOM 1215 N N . LEU A 1 150 ? 13.507 3.879 2.239 1.00 79.62 150 LEU A N 1
ATOM 1216 C CA . LEU A 1 150 ? 14.661 4.383 1.507 1.00 79.62 150 LEU A CA 1
ATOM 1217 C C . LEU A 1 150 ? 14.864 5.884 1.765 1.00 79.62 150 LEU A C 1
ATOM 1219 O O . LEU A 1 150 ? 14.124 6.715 1.239 1.00 79.62 150 LEU A O 1
ATOM 1223 N N . ASP A 1 151 ? 15.927 6.240 2.491 1.00 69.31 151 ASP A N 1
ATOM 1224 C CA . ASP A 1 151 ? 16.225 7.627 2.902 1.00 69.31 151 ASP A CA 1
ATOM 1225 C C . ASP A 1 151 ? 16.348 8.615 1.727 1.00 69.31 151 ASP A C 1
ATOM 1227 O O . ASP A 1 151 ? 15.988 9.786 1.834 1.00 69.31 151 ASP A O 1
ATOM 1231 N N . ASN A 1 152 ? 16.836 8.131 0.580 1.00 74.00 152 ASN A N 1
ATOM 1232 C CA . ASN A 1 152 ? 17.066 8.920 -0.634 1.00 74.00 152 ASN A CA 1
ATOM 1233 C C . ASN A 1 152 ? 16.075 8.600 -1.759 1.00 74.00 152 ASN A C 1
ATOM 1235 O O . ASN A 1 152 ? 16.393 8.825 -2.929 1.00 74.00 152 ASN A O 1
ATOM 1239 N N . PHE A 1 153 ? 14.903 8.047 -1.439 1.00 83.81 153 PHE A N 1
ATOM 1240 C CA . PHE A 1 153 ? 13.883 7.811 -2.454 1.00 83.81 153 PHE A CA 1
ATOM 1241 C C . PHE A 1 153 ? 13.431 9.125 -3.086 1.00 83.81 153 PHE A C 1
ATOM 1243 O O . PHE A 1 153 ? 13.052 10.072 -2.393 1.00 83.81 153 PHE A O 1
ATOM 1250 N N . LYS A 1 154 ? 13.469 9.180 -4.418 1.00 83.94 154 LYS A N 1
ATOM 1251 C CA . LYS A 1 154 ? 13.060 10.354 -5.185 1.00 83.94 154 LYS A CA 1
ATOM 1252 C C . LYS A 1 154 ? 12.037 9.966 -6.231 1.00 83.94 154 LYS A C 1
ATOM 1254 O O . LYS A 1 154 ? 12.275 9.110 -7.085 1.00 83.94 154 LYS A O 1
ATOM 1259 N N . ILE A 1 155 ? 10.927 10.689 -6.209 1.00 81.19 155 ILE A N 1
ATOM 1260 C CA . ILE A 1 155 ? 9.919 10.629 -7.259 1.00 81.19 155 ILE A CA 1
ATOM 1261 C C . ILE A 1 155 ? 10.320 11.646 -8.321 1.00 81.19 155 ILE A C 1
ATOM 1263 O O . ILE A 1 155 ? 9.907 12.803 -8.295 1.00 81.19 155 ILE A O 1
ATOM 1267 N N . CYS A 1 156 ? 11.208 11.231 -9.219 1.00 69.31 156 CYS A N 1
ATOM 1268 C CA . CYS A 1 156 ? 11.604 12.047 -10.359 1.00 69.31 156 CYS A CA 1
ATOM 1269 C C . CYS A 1 156 ? 10.542 11.907 -11.451 1.00 69.31 156 CYS A C 1
ATOM 1271 O O . CYS A 1 156 ? 10.685 11.067 -12.335 1.00 69.31 156 CYS A O 1
ATOM 1273 N N . THR A 1 157 ? 9.475 12.708 -11.382 1.00 65.81 157 THR A N 1
ATOM 1274 C CA . THR A 1 157 ? 8.448 12.739 -12.439 1.00 65.81 157 THR A CA 1
ATOM 1275 C C . THR A 1 157 ? 9.018 13.235 -13.768 1.00 65.81 157 THR A C 1
ATOM 1277 O O . THR A 1 157 ? 8.587 12.769 -14.814 1.00 65.81 157 THR A O 1
ATOM 1280 N N . ASN A 1 158 ? 10.056 14.080 -13.724 1.00 63.19 158 ASN A N 1
ATOM 1281 C CA . ASN A 1 158 ? 10.809 14.545 -14.888 1.00 63.19 158 ASN A CA 1
ATOM 1282 C C . ASN A 1 158 ? 12.309 14.305 -14.654 1.00 63.19 158 ASN A C 1
ATOM 1284 O O . ASN A 1 158 ? 12.857 14.724 -13.630 1.00 63.19 158 ASN A O 1
ATOM 1288 N N . ASN A 1 159 ? 12.990 13.635 -15.584 1.00 59.44 159 ASN A N 1
ATOM 1289 C CA . ASN A 1 159 ? 14.449 13.525 -15.570 1.00 59.44 159 ASN A CA 1
ATOM 1290 C C . ASN A 1 159 ? 15.068 14.908 -15.878 1.00 59.44 159 ASN A C 1
ATOM 1292 O O . ASN A 1 159 ? 14.663 15.519 -16.862 1.00 59.44 159 ASN A O 1
ATOM 1296 N N . PRO A 1 160 ? 16.042 15.414 -15.097 1.00 58.12 160 PRO A N 1
ATOM 1297 C CA . PRO A 1 160 ? 16.680 16.707 -15.363 1.00 58.12 160 PRO A CA 1
ATOM 1298 C C . PRO A 1 160 ? 17.353 16.811 -16.738 1.00 58.12 160 PRO A C 1
ATOM 1300 O O . PRO A 1 160 ? 17.433 17.899 -17.297 1.00 58.12 160 PRO A O 1
ATOM 1303 N N . GLU A 1 161 ? 17.842 15.691 -17.274 1.00 59.38 161 GLU A N 1
ATOM 1304 C CA . GLU A 1 161 ? 18.563 15.636 -18.548 1.00 59.38 161 GLU A CA 1
ATOM 1305 C C . GLU A 1 161 ? 17.616 15.523 -19.743 1.00 59.38 161 GLU A C 1
ATOM 1307 O O . GLU A 1 161 ? 17.854 16.135 -20.781 1.00 59.38 161 GLU A O 1
ATOM 1312 N N . THR A 1 162 ? 16.546 14.731 -19.615 1.00 66.06 162 THR A N 1
ATOM 1313 C CA . THR A 1 162 ? 15.650 14.428 -20.745 1.00 66.06 162 THR A CA 1
ATOM 1314 C C . THR A 1 162 ? 14.289 15.107 -20.654 1.00 66.06 162 THR A C 1
ATOM 1316 O O . THR A 1 162 ? 13.581 15.176 -21.649 1.00 66.06 162 THR A O 1
ATOM 1319 N N . GLY A 1 163 ? 13.892 15.584 -19.476 1.00 69.25 163 GLY A N 1
ATOM 1320 C CA . GLY A 1 163 ? 12.551 16.088 -19.184 1.00 69.25 163 GLY A CA 1
ATOM 1321 C C . GLY A 1 163 ? 11.493 15.000 -18.957 1.00 69.25 163 GLY A C 1
ATOM 1322 O O . GLY A 1 163 ? 10.400 15.330 -18.511 1.00 69.25 163 GLY A O 1
ATOM 1323 N N . TYR A 1 164 ? 11.800 13.718 -19.197 1.00 74.44 164 TYR A N 1
ATOM 1324 C CA . TYR A 1 164 ? 10.824 12.615 -19.167 1.00 74.44 164 TYR A CA 1
ATOM 1325 C C . TYR A 1 164 ? 11.002 11.683 -17.963 1.00 74.44 164 TYR A C 1
ATOM 1327 O O . TYR A 1 164 ? 12.114 11.495 -17.468 1.00 74.44 164 TYR A O 1
ATOM 1335 N N . PHE A 1 165 ? 9.918 11.050 -17.510 1.00 83.50 165 PHE A N 1
ATOM 1336 C CA . PHE A 1 165 ? 9.973 9.990 -16.499 1.00 83.50 165 PHE A CA 1
ATOM 1337 C C . PHE A 1 165 ? 10.739 8.765 -17.023 1.00 83.50 165 PHE A C 1
ATOM 1339 O O . PHE A 1 165 ? 10.502 8.305 -18.139 1.00 83.50 165 PHE A O 1
ATOM 1346 N N . SER A 1 166 ? 11.627 8.193 -16.205 1.00 86.19 166 SER A N 1
ATOM 1347 C CA . SER A 1 166 ? 12.337 6.953 -16.539 1.00 86.19 166 SER A CA 1
ATOM 1348 C C . SER A 1 166 ? 11.871 5.807 -15.649 1.00 86.19 166 SER A C 1
ATOM 1350 O O . SER A 1 166 ? 12.313 5.678 -14.504 1.00 86.19 166 SER A O 1
ATOM 1352 N N . SER A 1 167 ? 11.028 4.931 -16.204 1.00 87.00 167 SER A N 1
ATOM 1353 C CA . SER A 1 167 ? 10.552 3.716 -15.526 1.00 87.00 167 SER A CA 1
ATOM 1354 C C . SER A 1 167 ? 11.710 2.818 -15.089 1.00 87.00 167 SER A C 1
ATOM 1356 O O . SER A 1 167 ? 11.651 2.220 -14.023 1.00 87.00 167 SER A O 1
ATOM 1358 N N . THR A 1 168 ? 12.812 2.795 -15.844 1.00 87.56 168 THR A N 1
ATOM 1359 C CA . THR A 1 168 ? 14.024 2.046 -15.486 1.00 87.56 168 THR A CA 1
ATOM 1360 C C . THR A 1 168 ? 14.727 2.624 -14.259 1.00 87.56 168 THR A C 1
ATOM 1362 O O . THR A 1 168 ? 15.070 1.869 -13.351 1.00 87.56 168 THR A O 1
ATOM 1365 N N . LEU A 1 169 ? 14.930 3.947 -14.190 1.00 88.56 169 LEU A N 1
ATOM 1366 C CA . LEU A 1 169 ? 15.532 4.578 -13.006 1.00 88.56 169 LEU A CA 1
ATOM 1367 C C . LEU A 1 169 ? 14.625 4.430 -11.782 1.00 88.56 169 LEU A C 1
ATOM 1369 O O . LEU A 1 169 ? 15.107 4.224 -10.671 1.00 88.56 169 LEU A O 1
ATOM 1373 N N . TYR A 1 170 ? 13.308 4.493 -11.979 1.00 91.19 170 TYR A N 1
ATOM 1374 C CA . TYR A 1 170 ? 12.351 4.222 -10.916 1.00 91.19 170 TYR A CA 1
ATOM 1375 C C . TYR A 1 170 ? 12.426 2.765 -10.438 1.00 91.19 170 TYR A C 1
ATOM 1377 O O . TYR A 1 170 ? 12.566 2.515 -9.243 1.00 91.19 170 TYR A O 1
ATOM 1385 N N . ALA A 1 171 ? 12.433 1.797 -11.357 1.00 91.38 171 ALA A N 1
ATOM 1386 C CA . ALA A 1 171 ? 12.565 0.376 -11.043 1.00 91.38 171 ALA A CA 1
ATOM 1387 C C . ALA A 1 171 ? 13.865 0.074 -10.282 1.00 91.38 171 ALA A C 1
ATOM 1389 O O . ALA A 1 171 ? 13.854 -0.673 -9.308 1.00 91.38 171 ALA A O 1
ATOM 1390 N N . GLN A 1 172 ? 14.974 0.723 -10.650 1.00 91.69 172 GLN A N 1
ATOM 1391 C CA . GLN A 1 172 ? 16.238 0.644 -9.909 1.00 91.69 172 GLN A CA 1
ATOM 1392 C C . GLN A 1 172 ? 16.139 1.190 -8.479 1.00 91.69 172 GLN A C 1
ATOM 1394 O O . GLN A 1 172 ? 16.966 0.829 -7.645 1.00 91.69 172 GLN A O 1
ATOM 1399 N N . GLN A 1 173 ? 15.158 2.042 -8.162 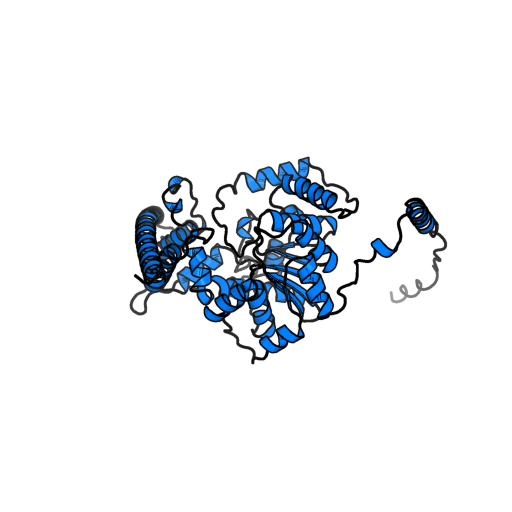1.00 92.75 173 GLN A N 1
ATOM 1400 C CA . GLN A 1 173 ? 14.897 2.506 -6.798 1.00 92.75 173 GLN A CA 1
ATOM 1401 C C . GLN A 1 173 ? 13.990 1.567 -5.993 1.00 92.75 173 GLN A C 1
ATOM 1403 O O . GLN A 1 173 ? 14.104 1.542 -4.775 1.00 92.75 173 GLN A O 1
ATOM 1408 N N . VAL A 1 174 ? 13.097 0.805 -6.621 1.00 94.50 174 VAL A N 1
ATOM 1409 C CA . VAL A 1 174 ? 12.136 -0.040 -5.881 1.00 94.50 174 VAL A CA 1
ATOM 1410 C C . VAL A 1 174 ? 12.505 -1.523 -5.865 1.00 94.50 174 VAL A C 1
ATOM 1412 O O . VAL A 1 174 ? 12.050 -2.247 -4.984 1.00 94.50 174 VAL A O 1
ATOM 1415 N N . ILE A 1 175 ? 13.360 -1.978 -6.786 1.00 96.25 175 ILE A N 1
ATOM 1416 C CA . ILE A 1 175 ? 13.923 -3.333 -6.787 1.00 96.25 175 ILE A CA 1
ATOM 1417 C C . ILE A 1 175 ? 15.144 -3.360 -5.865 1.00 96.25 175 ILE A C 1
ATOM 1419 O O . ILE A 1 175 ? 16.112 -2.621 -6.051 1.00 96.25 175 ILE A O 1
ATOM 1423 N N . ARG A 1 176 ? 15.100 -4.221 -4.857 1.00 93.88 176 ARG A N 1
ATOM 1424 C CA . ARG A 1 176 ? 16.074 -4.337 -3.775 1.00 93.88 176 ARG A CA 1
ATOM 1425 C C . ARG A 1 176 ? 16.447 -5.788 -3.533 1.00 93.88 176 ARG A C 1
ATOM 1427 O O . ARG A 1 176 ? 15.800 -6.721 -3.998 1.00 93.88 176 ARG A O 1
ATOM 1434 N N . THR A 1 177 ? 17.512 -5.994 -2.782 1.00 91.69 177 THR A N 1
ATOM 1435 C CA . THR A 1 177 ? 17.826 -7.294 -2.196 1.00 91.69 177 THR A CA 1
ATOM 1436 C C . THR A 1 177 ? 17.021 -7.493 -0.914 1.00 91.69 177 THR A C 1
ATOM 1438 O O . THR A 1 177 ? 16.706 -6.529 -0.218 1.00 91.69 177 THR A O 1
ATOM 1441 N N . GLY A 1 178 ? 16.738 -8.747 -0.541 1.00 89.62 178 GLY A N 1
ATOM 1442 C CA . GLY A 1 178 ? 16.060 -9.036 0.732 1.00 89.62 178 GLY A CA 1
ATOM 1443 C C . GLY A 1 178 ? 16.776 -8.436 1.950 1.00 89.62 178 GLY A C 1
ATOM 1444 O O . GLY A 1 178 ? 16.135 -8.041 2.916 1.00 89.62 178 GLY A O 1
ATOM 1445 N N . PHE A 1 179 ? 18.100 -8.283 1.889 1.00 85.94 179 PHE A N 1
ATOM 1446 C CA . PHE A 1 179 ? 18.871 -7.631 2.947 1.00 85.94 179 PHE A CA 1
ATOM 1447 C C . PHE A 1 179 ? 18.511 -6.149 3.140 1.00 85.94 179 PHE A C 1
ATOM 1449 O O . PHE A 1 179 ? 18.371 -5.714 4.276 1.00 85.94 179 PHE A O 1
ATOM 1456 N N . GLU A 1 180 ? 18.349 -5.390 2.056 1.00 83.62 180 GLU A N 1
ATOM 1457 C CA . GLU A 1 180 ? 18.045 -3.951 2.118 1.00 83.62 180 GLU A CA 1
ATOM 1458 C C . GLU A 1 180 ? 16.631 -3.665 2.643 1.00 83.62 180 GLU A C 1
ATOM 1460 O O . GLU A 1 180 ? 16.362 -2.562 3.106 1.00 83.62 180 GLU A O 1
ATOM 1465 N N . VAL A 1 181 ? 15.733 -4.652 2.557 1.00 87.19 181 VAL A N 1
ATOM 1466 C CA . VAL A 1 181 ? 14.314 -4.535 2.937 1.00 87.19 181 VAL A CA 1
ATOM 1467 C C . VAL A 1 181 ? 14.013 -5.149 4.302 1.00 87.19 181 VAL A C 1
ATOM 1469 O O . VAL A 1 181 ? 13.008 -4.813 4.927 1.00 87.19 181 VAL A O 1
ATOM 1472 N N . MET A 1 182 ? 14.878 -6.037 4.794 1.00 86.12 182 MET A N 1
ATOM 1473 C CA . MET A 1 182 ? 14.675 -6.723 6.064 1.00 86.12 182 MET A CA 1
ATOM 1474 C C . MET A 1 182 ? 14.498 -5.692 7.202 1.00 86.12 182 MET A C 1
ATOM 1476 O O . MET A 1 182 ? 15.348 -4.813 7.346 1.00 86.12 182 MET A O 1
ATOM 1480 N N . PRO A 1 183 ? 13.471 -5.800 8.067 1.00 81.75 183 PRO A N 1
ATOM 1481 C CA . PRO A 1 183 ? 13.189 -4.759 9.057 1.00 81.75 183 PRO A CA 1
ATOM 1482 C C . PRO A 1 183 ? 14.208 -4.691 10.190 1.00 81.75 183 PRO A C 1
ATOM 1484 O O . PRO A 1 183 ? 14.537 -3.602 10.646 1.00 81.75 183 PRO A O 1
ATOM 1487 N N . ARG A 1 184 ? 14.698 -5.841 10.683 1.00 78.81 184 ARG A N 1
ATOM 1488 C CA . ARG A 1 184 ? 15.642 -5.918 11.815 1.00 78.81 184 ARG A CA 1
ATOM 1489 C C . ARG A 1 184 ? 16.516 -7.169 11.739 1.00 78.81 184 ARG A C 1
ATOM 1491 O O . ARG A 1 184 ? 16.037 -8.254 11.418 1.00 78.81 184 ARG A O 1
ATOM 1498 N N . ALA A 1 185 ? 17.781 -7.055 12.149 1.00 79.06 185 ALA A N 1
ATOM 1499 C CA . ALA A 1 185 ? 18.715 -8.187 12.165 1.00 79.06 185 ALA A CA 1
ATOM 1500 C C . ALA A 1 185 ? 18.300 -9.325 13.120 1.00 79.06 185 ALA A C 1
ATOM 1502 O O . ALA A 1 185 ? 18.521 -10.500 12.824 1.00 79.06 185 ALA A O 1
ATOM 1503 N N . ASN A 1 186 ? 17.698 -9.000 14.269 1.00 81.31 186 ASN A N 1
ATOM 1504 C CA . ASN A 1 186 ? 17.315 -9.987 15.285 1.00 81.31 186 ASN A CA 1
ATOM 1505 C C . ASN A 1 186 ? 16.167 -10.908 14.831 1.00 81.31 186 ASN A C 1
ATOM 1507 O O . ASN A 1 186 ? 16.143 -12.076 15.227 1.00 81.31 186 ASN A O 1
ATOM 1511 N N . LEU A 1 187 ? 15.271 -10.432 13.955 1.00 85.38 187 LEU A N 1
ATOM 1512 C CA . LEU A 1 187 ? 14.201 -11.247 13.366 1.00 85.38 187 LEU A CA 1
ATOM 1513 C C . LEU A 1 187 ? 14.774 -12.453 12.615 1.00 85.38 187 LEU A C 1
ATOM 1515 O O . LEU A 1 187 ? 14.202 -13.535 12.643 1.00 85.38 187 LEU A O 1
ATOM 1519 N N . ARG A 1 188 ? 15.972 -12.329 12.040 1.00 86.06 188 ARG A N 1
ATOM 1520 C CA . ARG A 1 188 ? 16.659 -13.427 11.349 1.00 86.06 188 ARG A CA 1
ATOM 1521 C C . ARG A 1 188 ? 16.945 -14.618 12.266 1.00 86.06 188 ARG A C 1
ATOM 1523 O O . ARG A 1 188 ? 16.779 -15.768 11.862 1.00 86.06 188 ARG A O 1
ATOM 1530 N N . VAL A 1 189 ? 17.367 -14.348 13.503 1.00 86.56 189 VAL A N 1
ATOM 1531 C CA . VAL A 1 189 ? 17.629 -15.384 14.517 1.00 86.56 189 VAL A CA 1
ATOM 1532 C C . VAL A 1 189 ? 16.323 -16.066 14.915 1.00 86.56 189 VAL A C 1
ATOM 1534 O O . VAL A 1 189 ? 16.267 -17.294 14.985 1.00 86.56 189 VAL A O 1
ATOM 1537 N N . GLN A 1 190 ? 15.263 -15.279 15.109 1.00 89.31 190 GLN A N 1
ATOM 1538 C CA . GLN A 1 190 ? 13.933 -15.793 15.437 1.00 89.31 190 GLN A CA 1
ATOM 1539 C C . GLN A 1 190 ? 13.368 -16.667 14.314 1.00 89.31 190 GLN A C 1
ATOM 1541 O O . GLN A 1 190 ? 12.899 -17.768 14.585 1.00 89.31 190 GLN A O 1
ATOM 1546 N N . ILE A 1 191 ? 13.492 -16.233 13.057 1.00 92.25 191 ILE A N 1
ATOM 1547 C CA . ILE A 1 191 ? 13.070 -16.998 11.880 1.00 92.25 191 ILE A CA 1
ATOM 1548 C C . ILE A 1 191 ? 13.835 -18.320 11.808 1.00 92.25 191 ILE A C 1
ATOM 1550 O O . ILE A 1 191 ? 13.213 -19.373 11.723 1.00 92.25 191 ILE A O 1
ATOM 1554 N N . LYS A 1 192 ? 15.172 -18.306 11.917 1.00 90.88 192 LYS A N 1
ATOM 1555 C CA . LYS A 1 192 ? 15.981 -19.540 11.926 1.00 90.88 192 LYS A CA 1
ATOM 1556 C C . LYS A 1 192 ? 15.537 -20.508 13.025 1.00 90.88 192 LYS A C 1
ATOM 1558 O O . LYS A 1 192 ? 15.387 -21.699 12.757 1.00 90.88 192 LYS A O 1
ATOM 1563 N N . LYS A 1 193 ? 15.322 -20.000 14.243 1.00 92.00 193 LYS A N 1
ATOM 1564 C CA . LYS A 1 193 ? 14.837 -20.789 15.381 1.00 92.00 193 LYS A CA 1
ATOM 1565 C C . LYS A 1 193 ? 13.467 -21.400 15.075 1.00 92.00 193 LYS A C 1
ATOM 1567 O O . LYS A 1 193 ? 13.330 -22.615 15.157 1.00 92.00 193 LYS A O 1
ATOM 1572 N N . ASN A 1 194 ? 12.507 -20.585 14.637 1.00 93.50 194 ASN A N 1
ATOM 1573 C CA . ASN A 1 194 ? 11.150 -21.024 14.322 1.00 93.50 194 ASN A CA 1
ATOM 1574 C C . ASN A 1 194 ? 11.130 -22.080 13.204 1.00 93.50 194 ASN A C 1
ATOM 1576 O O . ASN A 1 194 ? 10.465 -23.105 13.333 1.00 93.50 194 ASN A O 1
ATOM 1580 N N . LEU A 1 195 ? 11.896 -21.878 12.129 1.00 92.75 195 LEU A N 1
ATOM 1581 C CA . LEU A 1 195 ? 11.982 -22.833 11.022 1.00 92.75 195 LEU A CA 1
ATOM 1582 C C . LEU A 1 195 ? 12.613 -24.157 11.473 1.00 92.75 195 LEU A C 1
ATOM 1584 O O . LEU A 1 195 ? 12.078 -25.218 11.156 1.00 92.75 195 LEU A O 1
ATOM 1588 N N . LYS A 1 196 ? 13.673 -24.111 12.293 1.00 91.12 196 LYS A N 1
ATOM 1589 C CA . LYS A 1 196 ? 14.291 -25.310 12.880 1.00 91.12 196 LYS A CA 1
ATOM 1590 C C . LYS A 1 196 ? 13.320 -26.074 13.786 1.00 91.12 196 LYS A C 1
ATOM 1592 O O . LYS A 1 196 ? 13.220 -27.289 13.665 1.00 91.12 196 LYS A O 1
ATOM 1597 N N . GLU A 1 197 ? 12.596 -25.376 14.659 1.00 93.38 197 GLU A N 1
ATOM 1598 C CA . GLU A 1 197 ? 11.580 -25.965 15.549 1.00 93.38 197 GLU A CA 1
ATOM 1599 C C . GLU A 1 197 ? 10.426 -26.616 14.775 1.00 93.38 197 GLU A C 1
ATOM 1601 O O . GLU A 1 197 ? 9.821 -27.571 15.250 1.00 93.38 197 GLU A O 1
ATOM 1606 N N . ASN A 1 198 ? 10.150 -26.140 13.559 1.00 90.12 198 ASN A N 1
ATOM 1607 C CA . ASN A 1 198 ? 9.141 -26.707 12.665 1.00 90.12 198 ASN A CA 1
ATOM 1608 C C . ASN A 1 198 ? 9.726 -27.696 11.637 1.00 90.12 198 ASN A C 1
ATOM 1610 O O . ASN A 1 198 ? 9.065 -27.991 10.642 1.00 90.12 198 ASN A O 1
ATOM 1614 N N . ASN A 1 199 ? 10.941 -28.210 11.870 1.00 90.19 199 ASN A N 1
ATOM 1615 C CA . ASN A 1 199 ? 11.640 -29.175 11.011 1.00 90.19 199 ASN A CA 1
ATOM 1616 C C . ASN A 1 199 ? 11.822 -28.713 9.552 1.00 90.19 199 ASN A C 1
ATOM 1618 O O . ASN A 1 199 ? 11.926 -29.532 8.640 1.00 90.19 199 ASN A O 1
ATOM 1622 N N . ILE A 1 200 ? 11.886 -27.402 9.317 1.00 87.31 200 ILE A N 1
ATOM 1623 C CA . ILE A 1 200 ? 12.175 -26.833 8.000 1.00 87.31 200 ILE A CA 1
ATOM 1624 C C . ILE A 1 200 ? 13.693 -26.713 7.864 1.00 87.31 200 ILE A C 1
ATOM 1626 O O . ILE A 1 200 ? 14.342 -25.907 8.536 1.00 87.31 200 ILE A O 1
ATOM 1630 N N . LEU A 1 201 ? 14.263 -27.544 6.991 1.00 79.88 201 LEU A N 1
ATOM 1631 C CA . LEU A 1 201 ? 15.697 -27.563 6.728 1.00 79.88 201 LEU A CA 1
ATOM 1632 C C . LEU A 1 201 ? 16.117 -26.318 5.948 1.00 79.88 201 LEU A C 1
ATOM 1634 O O . LEU A 1 201 ? 15.610 -26.021 4.869 1.00 79.88 201 LEU A O 1
ATOM 1638 N N . LEU A 1 202 ? 17.101 -25.608 6.489 1.00 81.12 202 LEU A N 1
ATOM 1639 C CA . LEU A 1 202 ? 17.719 -24.465 5.838 1.00 81.12 202 LEU A CA 1
ATOM 1640 C C . LEU A 1 202 ? 19.032 -24.912 5.201 1.00 81.12 202 LEU A C 1
ATOM 1642 O O . LEU A 1 202 ? 19.949 -25.324 5.907 1.00 81.12 202 LEU A O 1
ATOM 1646 N N . ALA A 1 203 ? 19.160 -24.777 3.880 1.00 70.56 203 ALA A N 1
ATOM 1647 C CA . ALA A 1 203 ? 20.450 -24.914 3.203 1.00 70.56 203 ALA A CA 1
ATOM 1648 C C . ALA A 1 203 ? 21.537 -24.022 3.852 1.00 70.56 203 ALA A C 1
ATOM 1650 O O . ALA A 1 203 ? 21.266 -22.906 4.309 1.00 70.56 203 ALA A O 1
ATOM 1651 N N . SER A 1 204 ? 22.786 -24.469 3.879 1.00 62.84 204 SER A N 1
ATOM 1652 C CA . SER A 1 204 ? 23.897 -23.617 4.307 1.00 62.84 204 SER A CA 1
ATOM 1653 C C . SER A 1 204 ? 24.108 -22.493 3.285 1.00 62.84 204 SER A C 1
ATOM 1655 O O . SER A 1 204 ? 24.365 -22.771 2.116 1.00 62.84 204 SER A O 1
ATOM 1657 N N . VAL A 1 205 ? 24.014 -21.232 3.707 1.00 64.19 205 VAL A N 1
ATOM 1658 C CA . VAL A 1 205 ? 24.339 -20.061 2.873 1.00 64.19 205 VAL A CA 1
ATOM 1659 C C . VAL A 1 205 ? 25.522 -19.355 3.525 1.00 64.19 205 VAL A C 1
ATOM 1661 O O . VAL A 1 205 ? 25.586 -19.314 4.753 1.00 64.19 205 VAL A O 1
ATOM 1664 N N . LYS A 1 206 ? 26.458 -18.818 2.725 1.00 60.69 206 LYS A N 1
ATOM 1665 C CA . LYS A 1 206 ? 27.534 -17.959 3.243 1.00 60.69 206 LYS A CA 1
ATOM 1666 C C . LYS A 1 206 ? 26.889 -16.782 3.967 1.00 60.69 206 LYS A C 1
ATOM 1668 O O . LYS A 1 206 ? 26.255 -15.938 3.336 1.00 60.69 206 LYS A O 1
ATOM 1673 N N . GLU A 1 207 ? 27.002 -16.765 5.287 1.00 60.19 207 GLU A N 1
ATOM 1674 C CA . GLU A 1 207 ? 26.489 -15.663 6.084 1.00 60.19 207 GLU A CA 1
ATOM 1675 C C . GLU A 1 207 ? 27.298 -14.414 5.726 1.00 60.19 207 GLU A C 1
ATOM 1677 O O . GLU A 1 207 ? 28.529 -14.451 5.725 1.00 60.19 207 GLU A O 1
ATOM 1682 N N . ARG A 1 208 ? 26.626 -13.312 5.368 1.00 65.19 208 ARG A N 1
ATOM 1683 C CA . ARG A 1 208 ? 27.299 -12.011 5.438 1.00 65.19 208 ARG A CA 1
ATOM 1684 C C . ARG A 1 208 ? 27.583 -11.726 6.917 1.00 65.19 208 ARG A C 1
ATOM 1686 O O . ARG A 1 208 ? 26.902 -12.263 7.793 1.00 65.19 208 ARG A O 1
ATOM 1693 N N . ASP A 1 209 ? 28.593 -10.917 7.188 1.00 56.88 209 ASP A N 1
ATOM 1694 C CA . ASP A 1 209 ? 29.052 -10.685 8.555 1.00 56.88 209 ASP A CA 1
ATOM 1695 C C . ASP A 1 209 ? 27.958 -10.028 9.415 1.00 56.88 209 ASP A C 1
ATOM 1697 O O . ASP A 1 209 ? 27.305 -9.081 8.972 1.00 56.88 209 ASP A O 1
ATOM 1701 N N . GLN A 1 210 ? 27.733 -10.521 10.634 1.00 61.25 210 GLN A N 1
ATOM 1702 C CA . GLN A 1 210 ? 26.702 -10.014 11.548 1.00 61.25 210 GLN A CA 1
ATOM 1703 C C . GLN A 1 210 ? 26.913 -8.521 11.853 1.00 61.25 210 GLN A C 1
ATOM 1705 O O . GLN A 1 210 ? 25.938 -7.772 11.969 1.00 61.25 210 GLN A O 1
ATOM 1710 N N . ASP A 1 211 ? 28.171 -8.079 11.872 1.00 61.44 211 ASP A N 1
ATOM 1711 C CA . ASP A 1 211 ? 28.566 -6.681 12.046 1.00 61.44 211 ASP A CA 1
ATOM 1712 C C . ASP A 1 211 ? 28.198 -5.811 10.839 1.00 61.44 211 ASP A C 1
ATOM 1714 O O . ASP A 1 211 ? 27.759 -4.669 11.001 1.00 61.44 211 ASP A O 1
ATOM 1718 N N . TYR A 1 212 ? 28.277 -6.359 9.621 1.00 66.69 212 TYR A N 1
ATOM 1719 C CA . TYR A 1 212 ? 27.806 -5.678 8.414 1.00 66.69 212 TYR A CA 1
ATOM 1720 C C . TYR A 1 212 ? 26.299 -5.402 8.494 1.00 66.69 212 TYR A C 1
ATOM 1722 O O . TYR A 1 212 ? 25.868 -4.282 8.213 1.00 66.69 212 TYR A O 1
ATOM 1730 N N . TYR A 1 213 ? 25.500 -6.373 8.963 1.00 63.91 213 TYR A N 1
ATOM 1731 C CA . TYR A 1 213 ? 24.072 -6.135 9.201 1.00 63.91 213 TYR A CA 1
ATOM 1732 C C . TYR A 1 213 ? 23.881 -5.049 10.259 1.00 63.91 213 TYR A C 1
ATOM 1734 O O . TYR A 1 213 ? 23.166 -4.087 10.004 1.00 63.91 213 TYR A O 1
ATOM 1742 N N . GLN A 1 214 ? 24.520 -5.158 11.428 1.00 60.66 214 GLN A N 1
ATOM 1743 C CA . GLN A 1 214 ? 24.322 -4.193 12.516 1.00 60.66 214 GLN A CA 1
ATOM 1744 C C . GLN A 1 214 ? 24.674 -2.754 12.119 1.00 60.66 214 GLN A C 1
ATOM 1746 O O . GLN A 1 214 ? 23.964 -1.829 12.514 1.00 60.66 214 GLN A O 1
ATOM 1751 N N . ASN A 1 215 ? 25.729 -2.559 11.327 1.00 61.97 215 ASN A N 1
ATOM 1752 C CA . ASN A 1 215 ? 26.169 -1.231 10.901 1.00 61.97 215 ASN A CA 1
ATOM 1753 C C . ASN A 1 215 ? 25.226 -0.596 9.870 1.00 61.97 215 ASN A C 1
ATOM 1755 O O . ASN A 1 215 ? 24.935 0.595 9.972 1.00 61.97 215 ASN A O 1
ATOM 1759 N N . VAL A 1 216 ? 24.688 -1.380 8.929 1.00 60.91 216 VAL A N 1
ATOM 1760 C CA . VAL A 1 216 ? 23.656 -0.900 7.992 1.00 60.91 216 VAL A CA 1
ATOM 1761 C C . VAL A 1 216 ? 22.339 -0.640 8.738 1.00 60.91 216 VAL A C 1
ATOM 1763 O O . VAL A 1 216 ? 21.753 0.428 8.594 1.00 60.91 216 VAL A O 1
ATOM 1766 N N . TYR A 1 217 ? 21.936 -1.543 9.639 1.00 56.19 217 TYR A N 1
ATOM 1767 C CA . TYR A 1 217 ? 20.702 -1.426 10.426 1.00 56.19 217 TYR A CA 1
ATOM 1768 C C . TYR A 1 217 ? 20.651 -0.231 11.366 1.00 56.19 217 TYR A C 1
ATOM 1770 O O . TYR A 1 217 ? 19.607 0.413 11.483 1.00 56.19 217 TYR A O 1
ATOM 1778 N N . LYS A 1 218 ? 21.751 0.054 12.073 1.00 52.03 218 LYS A N 1
ATOM 1779 C CA . LYS A 1 218 ? 21.818 1.196 12.993 1.00 52.03 218 LYS A CA 1
ATOM 1780 C C . LYS A 1 218 ? 21.573 2.509 12.255 1.00 52.03 218 LYS A C 1
ATOM 1782 O O . LYS A 1 218 ? 20.936 3.388 12.823 1.00 52.03 218 LYS A O 1
ATOM 1787 N N . LYS A 1 219 ? 22.013 2.618 10.999 1.00 52.81 219 LYS A N 1
ATOM 1788 C CA . LYS A 1 219 ? 21.809 3.813 10.179 1.00 52.81 219 LYS A CA 1
ATOM 1789 C C . LYS A 1 219 ? 20.349 3.966 9.730 1.00 52.81 219 LYS A C 1
ATOM 1791 O O . LYS A 1 219 ? 19.817 5.060 9.825 1.00 52.81 219 LYS A O 1
ATOM 1796 N N . THR A 1 220 ? 19.685 2.876 9.340 1.00 50.53 220 THR A N 1
ATOM 1797 C CA . THR A 1 220 ? 18.307 2.909 8.803 1.00 50.53 220 THR A CA 1
ATOM 1798 C C . THR A 1 220 ? 17.211 3.003 9.883 1.00 50.53 220 THR A C 1
ATOM 1800 O O . THR A 1 220 ? 16.144 3.547 9.626 1.00 50.53 220 THR A O 1
ATOM 1803 N N . ILE A 1 221 ? 17.440 2.493 11.107 1.00 47.69 221 ILE A N 1
ATOM 1804 C CA . ILE A 1 221 ? 16.407 2.439 12.172 1.00 47.69 221 ILE A CA 1
ATOM 1805 C C . ILE A 1 221 ? 16.464 3.626 13.146 1.00 47.69 221 ILE A C 1
ATOM 1807 O O . ILE A 1 221 ? 15.427 4.009 13.692 1.00 47.69 221 ILE A O 1
ATOM 1811 N N . LEU A 1 222 ? 17.639 4.218 13.402 1.00 42.41 222 LEU A N 1
ATOM 1812 C CA . LEU A 1 222 ? 17.738 5.326 14.368 1.00 42.41 222 LEU A CA 1
ATOM 1813 C C . LEU A 1 222 ? 16.961 6.576 13.923 1.00 42.41 222 LEU A C 1
ATOM 1815 O O . LEU A 1 222 ? 16.529 7.338 14.782 1.00 42.41 222 LEU A O 1
ATOM 1819 N N . GLU A 1 223 ? 16.689 6.725 12.626 1.00 45.97 223 GLU A N 1
ATOM 1820 C CA . GLU A 1 223 ? 15.891 7.828 12.075 1.00 45.97 223 GLU A CA 1
ATOM 1821 C C . GLU A 1 223 ? 14.414 7.447 11.834 1.00 45.97 223 GLU A C 1
ATOM 1823 O O . GLU A 1 223 ? 13.555 8.320 11.738 1.00 45.97 223 GLU A O 1
ATOM 1828 N N . SER A 1 224 ? 14.064 6.151 11.822 1.00 44.62 224 SER A N 1
ATOM 1829 C CA . SER A 1 224 ? 12.714 5.670 11.482 1.00 44.62 224 SER A CA 1
ATOM 1830 C C . SER A 1 224 ? 11.792 5.413 12.685 1.00 44.62 224 SER A C 1
ATOM 1832 O O . SER A 1 224 ? 10.736 4.799 12.519 1.00 44.62 224 SER A O 1
ATOM 1834 N N . LYS A 1 225 ? 12.170 5.831 13.901 1.00 41.78 225 LYS A N 1
ATOM 1835 C CA . LYS A 1 225 ? 11.432 5.560 15.156 1.00 41.78 225 LYS A CA 1
ATOM 1836 C C . LYS A 1 225 ? 10.076 6.280 15.315 1.00 41.78 225 LYS A C 1
ATOM 1838 O O . LYS A 1 225 ? 9.474 6.160 16.371 1.00 41.78 225 LYS A O 1
ATOM 1843 N N . ASN A 1 226 ? 9.556 6.925 14.270 1.00 43.66 226 ASN A N 1
ATOM 1844 C CA . ASN A 1 226 ? 8.247 7.599 14.261 1.00 43.66 226 ASN A CA 1
ATOM 1845 C C . ASN A 1 226 ? 7.241 6.986 13.260 1.00 43.66 226 ASN A C 1
ATOM 1847 O O . ASN A 1 226 ? 6.473 7.707 12.625 1.00 43.66 226 ASN A O 1
ATOM 1851 N N . LYS A 1 227 ? 7.239 5.664 13.047 1.00 48.62 227 LYS A N 1
ATOM 1852 C CA . LYS A 1 227 ? 6.319 5.035 12.078 1.00 48.62 227 LYS A CA 1
ATOM 1853 C C . LYS A 1 227 ? 5.001 4.589 12.712 1.00 48.62 227 LYS A C 1
ATOM 1855 O O . LYS A 1 227 ? 4.703 3.401 12.769 1.00 48.62 227 LYS A O 1
ATOM 1860 N N . ASP A 1 228 ? 4.178 5.562 13.094 1.00 49.78 228 ASP A N 1
ATOM 1861 C CA . ASP A 1 228 ? 2.756 5.345 13.400 1.00 49.78 228 ASP A CA 1
ATOM 1862 C C . ASP A 1 228 ? 1.947 5.242 12.097 1.00 49.78 228 ASP A C 1
ATOM 1864 O O . ASP A 1 228 ? 1.112 6.094 11.791 1.00 49.78 228 ASP A O 1
ATOM 1868 N N . TYR A 1 229 ? 2.236 4.219 11.288 1.00 48.62 229 TYR A N 1
ATOM 1869 C CA . TYR A 1 229 ? 1.333 3.800 10.219 1.00 48.62 229 TYR A CA 1
ATOM 1870 C C . TYR A 1 229 ? 1.295 2.277 10.113 1.00 48.62 229 TYR A C 1
ATOM 1872 O O . TYR A 1 229 ? 1.975 1.669 9.285 1.00 48.62 229 TYR A O 1
ATOM 1880 N N . TYR A 1 230 ? 0.491 1.677 10.987 1.00 50.91 230 TYR A N 1
ATOM 1881 C CA . TYR A 1 230 ? 0.018 0.304 10.854 1.00 50.91 230 TYR A CA 1
ATOM 1882 C C . TYR A 1 230 ? -1.332 0.323 10.133 1.00 50.91 230 TYR A C 1
ATOM 1884 O O . TYR A 1 230 ? -2.106 1.254 10.294 1.00 50.91 230 TYR A O 1
ATOM 1892 N N . HIS A 1 231 ? -1.635 -0.679 9.321 1.00 56.75 231 HIS A N 1
ATOM 1893 C CA . HIS A 1 231 ? -2.965 -0.873 8.743 1.00 56.75 231 HIS A CA 1
ATOM 1894 C C . HIS A 1 231 ? -3.207 -2.383 8.637 1.00 56.75 231 HIS A C 1
ATOM 1896 O O . HIS A 1 231 ? -2.259 -3.109 8.349 1.00 56.75 231 HIS A O 1
ATOM 1902 N N . LEU A 1 232 ? -4.436 -2.862 8.883 1.00 54.09 232 LEU A N 1
ATOM 1903 C CA . LEU A 1 232 ? -4.755 -4.307 8.929 1.00 54.09 232 LEU A CA 1
ATOM 1904 C C . LEU A 1 232 ? -4.354 -5.052 7.656 1.00 54.09 232 LEU A C 1
ATOM 1906 O O . LEU A 1 232 ? -4.000 -6.227 7.698 1.00 54.09 232 LEU A O 1
ATOM 1910 N N . GLU A 1 233 ? -4.418 -4.358 6.524 1.00 61.12 233 GLU A N 1
ATOM 1911 C CA . GLU A 1 233 ? -4.078 -4.904 5.212 1.00 61.12 233 GLU A CA 1
ATOM 1912 C C . GLU A 1 233 ? -2.602 -4.696 4.848 1.00 61.12 233 GLU A C 1
ATOM 1914 O O . GLU A 1 233 ? -2.238 -4.759 3.681 1.00 61.12 233 GLU A O 1
ATOM 1919 N N . ARG A 1 234 ? -1.732 -4.402 5.820 1.00 80.56 234 ARG A N 1
ATOM 1920 C CA . ARG A 1 234 ? -0.291 -4.248 5.594 1.00 80.56 234 ARG A CA 1
ATOM 1921 C C . ARG A 1 234 ? 0.492 -5.415 6.150 1.00 80.56 234 ARG A C 1
ATOM 1923 O O . ARG A 1 234 ? 0.065 -6.126 7.055 1.00 80.56 234 ARG A O 1
ATOM 1930 N N . LEU A 1 235 ? 1.673 -5.599 5.573 1.00 85.50 235 LEU A N 1
ATOM 1931 C CA . LEU A 1 235 ? 2.607 -6.624 6.002 1.00 85.50 235 LEU A CA 1
ATOM 1932 C C . LEU A 1 235 ? 3.109 -6.316 7.416 1.00 85.50 235 LEU A C 1
ATOM 1934 O O . LEU A 1 235 ? 3.524 -5.194 7.701 1.00 85.50 235 LEU A O 1
ATOM 1938 N N . SER A 1 236 ? 3.107 -7.330 8.280 1.00 85.56 236 SER A N 1
ATOM 1939 C CA . SER A 1 236 ? 3.792 -7.272 9.572 1.00 85.56 236 SER A CA 1
ATOM 1940 C C . SER A 1 236 ? 5.311 -7.279 9.378 1.00 85.56 236 SER A C 1
ATOM 1942 O O . SER A 1 236 ? 5.815 -7.821 8.387 1.00 85.56 236 SER A O 1
ATOM 1944 N N . ASP A 1 237 ? 6.055 -6.725 10.342 1.00 85.75 237 ASP A N 1
ATOM 1945 C CA . ASP A 1 23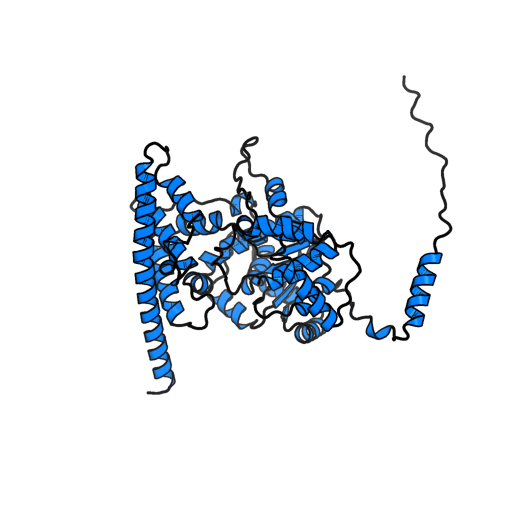7 ? 7.525 -6.773 10.354 1.00 85.75 237 ASP A CA 1
ATOM 1946 C C . ASP A 1 237 ? 8.019 -8.226 10.201 1.00 85.75 237 ASP A C 1
ATOM 1948 O O . ASP A 1 237 ? 8.968 -8.499 9.465 1.00 85.75 237 ASP A O 1
ATOM 1952 N N . GLU A 1 238 ? 7.347 -9.182 10.846 1.00 88.19 238 GLU A N 1
ATOM 1953 C CA . GLU A 1 238 ? 7.642 -10.608 10.747 1.00 88.19 238 GLU A CA 1
ATOM 1954 C C . GLU A 1 238 ? 7.420 -11.148 9.331 1.00 88.19 238 GLU A C 1
ATOM 1956 O O . GLU A 1 238 ? 8.279 -11.866 8.815 1.00 88.19 238 GLU A O 1
ATOM 1961 N N . ALA A 1 239 ? 6.310 -10.796 8.674 1.00 91.19 239 ALA A N 1
ATOM 1962 C CA . ALA A 1 239 ? 6.031 -11.251 7.315 1.00 91.19 239 ALA A CA 1
ATOM 1963 C C . ALA A 1 239 ? 7.058 -10.712 6.311 1.00 91.19 239 ALA A C 1
ATOM 1965 O O . ALA A 1 239 ? 7.615 -11.483 5.521 1.00 91.19 239 ALA A O 1
ATOM 1966 N N . ILE A 1 240 ? 7.378 -9.416 6.404 1.00 92.31 240 ILE A N 1
ATOM 1967 C CA . ILE A 1 240 ? 8.434 -8.782 5.604 1.00 92.31 240 ILE A CA 1
ATOM 1968 C C . ILE A 1 240 ? 9.760 -9.506 5.847 1.00 92.31 240 ILE A C 1
ATOM 1970 O O . ILE A 1 240 ? 10.454 -9.875 4.897 1.00 92.31 240 ILE A O 1
ATOM 1974 N N . ALA A 1 241 ? 10.105 -9.757 7.112 1.00 91.69 241 ALA A N 1
ATOM 1975 C CA . ALA A 1 241 ? 11.361 -10.389 7.482 1.00 91.69 241 ALA A CA 1
ATOM 1976 C C . ALA A 1 241 ? 11.497 -11.816 6.934 1.00 91.69 241 ALA A C 1
ATOM 1978 O O . ALA A 1 241 ? 12.567 -12.184 6.446 1.00 91.69 241 ALA A O 1
ATOM 1979 N N . VAL A 1 242 ? 10.433 -12.623 6.968 1.00 95.19 242 VAL A N 1
ATOM 1980 C CA . VAL A 1 242 ? 10.460 -13.992 6.427 1.00 95.19 242 VAL A CA 1
ATOM 1981 C C . VAL A 1 242 ? 10.636 -13.990 4.915 1.00 95.19 242 VAL A C 1
ATOM 1983 O O . VAL A 1 242 ? 11.475 -14.738 4.405 1.00 95.19 242 VAL A O 1
ATOM 1986 N N . ALA A 1 243 ? 9.901 -13.132 4.204 1.00 96.19 243 ALA A N 1
ATOM 1987 C CA . ALA A 1 243 ? 10.036 -13.000 2.759 1.00 96.19 243 ALA A CA 1
ATOM 1988 C C . ALA A 1 243 ? 11.448 -12.541 2.370 1.00 96.19 243 ALA A C 1
ATOM 1990 O O . ALA A 1 243 ? 12.089 -13.150 1.514 1.00 96.19 243 ALA A O 1
ATOM 1991 N N . CYS A 1 244 ? 11.988 -11.545 3.075 1.00 93.81 244 CYS A N 1
ATOM 1992 C CA . CYS A 1 244 ? 13.352 -11.059 2.885 1.00 93.81 244 CYS A CA 1
ATOM 1993 C C . CYS A 1 244 ? 14.410 -12.129 3.192 1.00 93.81 244 CYS A C 1
ATOM 1995 O O . CYS A 1 244 ? 15.384 -12.270 2.449 1.00 93.81 244 CYS A O 1
ATOM 1997 N N . PHE A 1 245 ? 14.216 -12.911 4.260 1.00 93.44 245 PHE A N 1
ATOM 1998 C CA . PHE A 1 245 ? 15.101 -14.016 4.630 1.00 93.44 245 PHE A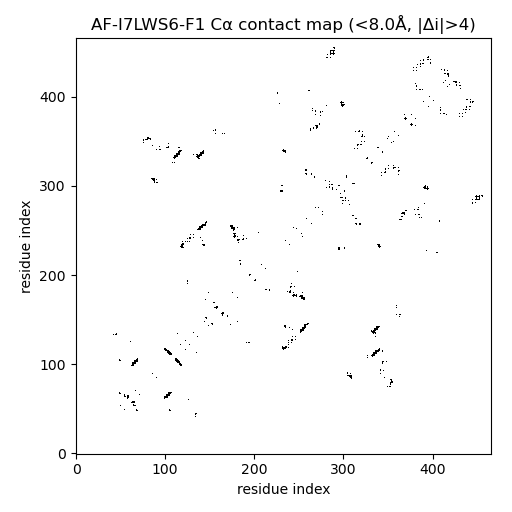 CA 1
ATOM 1999 C C . PHE A 1 245 ? 15.144 -15.091 3.544 1.00 93.44 245 PHE A C 1
ATOM 2001 O O . PHE A 1 245 ? 16.218 -15.588 3.200 1.00 93.44 245 PHE A O 1
ATOM 2008 N N . TYR A 1 246 ? 13.983 -15.455 2.998 1.00 95.31 246 TYR A N 1
ATOM 2009 C CA . TYR A 1 246 ? 13.894 -16.390 1.883 1.00 95.31 246 TYR A CA 1
ATOM 2010 C C . TYR A 1 246 ? 14.556 -15.816 0.624 1.00 95.31 246 TYR A C 1
ATOM 2012 O O . TYR A 1 246 ? 15.362 -16.504 -0.006 1.00 95.31 246 TYR A O 1
ATOM 2020 N N . ALA A 1 247 ? 14.262 -14.556 0.292 1.00 95.31 247 ALA A N 1
ATOM 2021 C CA . ALA A 1 247 ? 14.773 -13.883 -0.896 1.00 95.31 247 ALA A CA 1
ATOM 2022 C C . ALA A 1 247 ? 16.305 -13.842 -0.911 1.00 95.31 247 ALA A C 1
ATOM 2024 O O . ALA A 1 247 ? 16.945 -14.250 -1.876 1.00 95.31 247 ALA A O 1
ATOM 2025 N N . GLU A 1 248 ? 16.905 -13.437 0.207 1.00 91.25 248 GLU A N 1
ATOM 2026 C CA . GLU A 1 248 ? 18.355 -13.375 0.370 1.00 91.25 248 GLU A CA 1
ATOM 2027 C C . GLU A 1 248 ? 19.023 -14.740 0.165 1.00 91.25 248 GLU A C 1
ATOM 2029 O O . GLU A 1 248 ? 20.035 -14.849 -0.524 1.00 91.25 248 GLU A O 1
ATOM 2034 N N . ARG A 1 249 ? 18.450 -15.799 0.742 1.00 90.06 249 ARG A N 1
ATOM 2035 C CA . ARG A 1 249 ? 19.022 -17.150 0.677 1.00 90.06 249 ARG A CA 1
ATOM 2036 C C . ARG A 1 249 ? 18.993 -17.754 -0.722 1.00 90.06 249 ARG A C 1
ATOM 2038 O O . ARG A 1 249 ? 19.826 -18.604 -1.019 1.00 90.06 249 ARG A O 1
ATOM 2045 N N . ASN A 1 250 ? 18.053 -17.315 -1.548 1.00 92.62 250 ASN A N 1
ATOM 2046 C CA . ASN A 1 250 ? 17.859 -17.803 -2.908 1.00 92.62 250 ASN A CA 1
ATOM 2047 C C . ASN A 1 250 ? 18.314 -16.787 -3.974 1.00 92.62 250 ASN A C 1
ATOM 2049 O O . ASN A 1 250 ? 18.121 -17.030 -5.159 1.00 92.62 250 ASN A O 1
ATOM 2053 N N . ASN A 1 251 ? 18.939 -15.671 -3.572 1.00 92.44 251 ASN A N 1
ATOM 2054 C CA . ASN A 1 251 ? 19.326 -14.558 -4.452 1.00 92.44 251 ASN A CA 1
ATOM 2055 C C . ASN A 1 251 ? 18.163 -14.008 -5.301 1.00 92.44 251 ASN A C 1
ATOM 2057 O O . ASN A 1 251 ? 18.348 -13.631 -6.457 1.00 92.44 251 ASN A O 1
ATOM 2061 N N . ILE A 1 252 ? 16.969 -13.953 -4.713 1.00 96.69 252 ILE A N 1
ATOM 2062 C CA . ILE A 1 252 ? 15.760 -13.435 -5.352 1.00 96.69 252 ILE A CA 1
ATOM 2063 C C . ILE A 1 252 ? 15.646 -11.929 -5.060 1.00 96.69 252 ILE A C 1
ATOM 2065 O O . ILE A 1 252 ? 15.786 -11.519 -3.901 1.00 96.69 252 ILE A O 1
ATOM 2069 N N . PRO A 1 253 ? 15.409 -11.083 -6.074 1.00 97.62 253 PRO A N 1
ATOM 2070 C CA . PRO A 1 253 ? 15.090 -9.677 -5.866 1.00 97.62 253 PRO A CA 1
ATOM 2071 C C . PRO A 1 253 ? 13.726 -9.481 -5.189 1.00 97.62 253 PRO A C 1
ATOM 2073 O O . PRO A 1 253 ? 12.780 -10.241 -5.397 1.00 97.62 253 PRO A O 1
ATOM 2076 N N . VAL A 1 254 ? 13.632 -8.414 -4.402 1.00 97.62 254 VAL A N 1
ATOM 2077 C CA . VAL A 1 254 ? 12.422 -7.949 -3.721 1.00 97.62 254 VAL A CA 1
ATOM 2078 C C . VAL A 1 254 ? 11.991 -6.616 -4.326 1.00 97.62 254 VAL A C 1
ATOM 2080 O O . VAL A 1 254 ? 12.831 -5.746 -4.530 1.00 97.62 254 VAL A O 1
ATOM 2083 N N . VAL A 1 255 ? 10.703 -6.423 -4.595 1.00 97.75 255 VAL A N 1
ATOM 2084 C CA . VAL A 1 255 ? 10.148 -5.158 -5.098 1.00 97.75 255 VAL A CA 1
ATOM 2085 C C . VAL A 1 255 ? 9.247 -4.526 -4.051 1.00 97.75 255 VAL A C 1
ATOM 2087 O O . VAL A 1 255 ? 8.379 -5.194 -3.495 1.00 97.75 255 VAL A O 1
ATOM 2090 N N . LEU A 1 256 ? 9.440 -3.232 -3.808 1.00 95.38 256 LEU A N 1
ATOM 2091 C CA . LEU A 1 256 ? 8.556 -2.404 -2.989 1.00 95.38 256 LEU A CA 1
ATOM 2092 C C . LEU A 1 256 ? 7.410 -1.902 -3.872 1.00 95.38 256 LEU A C 1
ATOM 2094 O O . LEU A 1 256 ? 7.639 -1.073 -4.753 1.00 95.38 256 LEU A O 1
ATOM 2098 N N . VAL A 1 257 ? 6.206 -2.443 -3.688 1.00 95.12 257 VAL A N 1
ATOM 2099 C CA . VAL A 1 257 ? 5.109 -2.221 -4.646 1.00 95.12 257 VAL A CA 1
ATOM 2100 C C . VAL A 1 257 ? 4.039 -1.251 -4.192 1.00 95.12 257 VAL A C 1
ATOM 2102 O O . VAL A 1 257 ? 3.128 -0.994 -4.960 1.00 95.12 257 VAL A O 1
ATOM 2105 N N . ASP A 1 258 ? 4.121 -0.674 -2.998 1.00 92.62 258 ASP A N 1
ATOM 2106 C CA . ASP A 1 258 ? 3.077 0.256 -2.570 1.00 92.62 258 ASP A CA 1
ATOM 2107 C C . ASP A 1 258 ? 3.337 1.699 -3.015 1.00 92.62 258 ASP A C 1
ATOM 2109 O O . ASP A 1 258 ? 4.488 2.133 -3.135 1.00 92.62 258 ASP A O 1
ATOM 2113 N N . GLN A 1 259 ? 2.256 2.447 -3.245 1.00 92.19 259 GLN A N 1
ATOM 2114 C CA . GLN A 1 259 ? 2.337 3.828 -3.705 1.00 92.19 259 GLN A CA 1
ATOM 2115 C C . GLN A 1 259 ? 3.028 4.723 -2.655 1.00 92.19 259 GLN A C 1
ATOM 2117 O O . GLN A 1 259 ? 2.685 4.660 -1.470 1.00 92.19 259 GLN A O 1
ATOM 2122 N N . PRO A 1 260 ? 3.972 5.599 -3.056 1.00 90.81 260 PRO A N 1
ATOM 2123 C CA . PRO A 1 260 ? 4.629 6.501 -2.116 1.00 90.81 260 PRO A CA 1
ATOM 2124 C C . PRO A 1 260 ? 3.639 7.404 -1.375 1.00 90.81 260 PRO A C 1
ATOM 2126 O O . PRO A 1 260 ? 2.694 7.918 -1.986 1.00 90.81 260 PRO A O 1
ATOM 2129 N N . GLU A 1 261 ? 3.884 7.674 -0.087 1.00 88.06 261 GLU A N 1
ATOM 2130 C CA . GLU A 1 261 ? 2.950 8.441 0.753 1.00 88.06 261 GLU A CA 1
ATOM 2131 C C . GLU A 1 261 ? 2.638 9.807 0.153 1.00 88.06 261 GLU A C 1
ATOM 2133 O O . GLU A 1 261 ? 1.488 10.251 0.131 1.00 88.06 261 GLU A O 1
ATOM 2138 N N . GLN A 1 262 ? 3.683 10.465 -0.343 1.00 87.81 262 GLN A N 1
ATOM 2139 C CA . GLN A 1 262 ? 3.588 11.782 -0.938 1.00 87.81 262 GLN A CA 1
ATOM 2140 C C . GLN A 1 262 ? 2.547 11.823 -2.068 1.00 87.81 262 GLN A C 1
ATOM 2142 O O . GLN A 1 262 ? 1.729 12.741 -2.104 1.00 87.81 262 GLN A O 1
ATOM 2147 N N . ILE A 1 263 ? 2.578 10.837 -2.970 1.00 91.00 263 ILE A N 1
ATOM 2148 C CA . ILE A 1 263 ? 1.677 10.760 -4.128 1.00 91.00 263 ILE A CA 1
ATOM 2149 C C . ILE A 1 263 ? 0.273 10.424 -3.666 1.00 91.00 263 ILE A C 1
ATOM 2151 O O . ILE A 1 263 ? -0.670 11.133 -4.009 1.00 91.00 263 ILE A O 1
ATOM 2155 N N . PHE A 1 264 ? 0.155 9.400 -2.823 1.00 91.31 264 PHE A N 1
ATOM 2156 C CA . PHE A 1 264 ? -1.116 8.953 -2.274 1.00 91.31 264 PHE A CA 1
ATOM 2157 C C . PHE A 1 264 ? -1.879 10.099 -1.590 1.00 91.31 264 PHE A C 1
ATOM 2159 O O . PHE A 1 264 ? -3.016 10.415 -1.940 1.00 91.31 264 PHE A O 1
ATOM 2166 N N . ARG A 1 265 ? -1.224 10.792 -0.652 1.00 90.81 265 ARG A N 1
ATOM 2167 C CA . ARG A 1 265 ? -1.847 11.874 0.121 1.00 90.81 265 ARG A CA 1
ATOM 2168 C C . ARG A 1 265 ? -2.174 13.089 -0.736 1.00 90.81 265 ARG A C 1
ATOM 2170 O O . ARG A 1 265 ? -3.242 13.672 -0.563 1.00 90.81 265 ARG A O 1
ATOM 2177 N N . GLN A 1 266 ? -1.274 13.480 -1.640 1.00 90.31 266 GLN A N 1
ATOM 2178 C CA . GLN A 1 266 ? -1.520 14.622 -2.521 1.00 90.31 266 GLN A CA 1
ATOM 2179 C C . GLN A 1 266 ? -2.659 14.345 -3.485 1.00 90.31 266 GLN A C 1
ATOM 2181 O O . GLN A 1 266 ? -3.500 15.215 -3.663 1.00 90.31 266 GLN A O 1
ATOM 2186 N N . ASN A 1 267 ? -2.740 13.149 -4.065 1.00 92.25 267 ASN A N 1
ATOM 2187 C CA . ASN A 1 267 ? -3.832 12.826 -4.974 1.00 92.25 267 ASN A CA 1
ATOM 2188 C C . ASN A 1 267 ? -5.183 12.831 -4.262 1.00 92.25 267 ASN A C 1
ATOM 2190 O O . ASN A 1 267 ? -6.119 13.424 -4.794 1.00 92.25 267 ASN A O 1
ATOM 2194 N N . ILE A 1 268 ? -5.284 12.303 -3.038 1.00 93.88 268 ILE A N 1
ATOM 2195 C CA . ILE A 1 268 ? -6.515 12.420 -2.241 1.00 93.88 268 ILE A CA 1
ATOM 2196 C C . ILE A 1 268 ? -6.858 13.895 -1.983 1.00 93.88 268 ILE A C 1
ATOM 2198 O O . ILE A 1 268 ? -7.969 14.331 -2.292 1.00 93.88 268 ILE A O 1
ATOM 2202 N N . ALA A 1 269 ? -5.899 14.686 -1.487 1.00 93.56 269 ALA A N 1
ATOM 2203 C CA . ALA A 1 269 ? -6.100 16.108 -1.195 1.00 93.56 269 ALA A CA 1
ATOM 2204 C C . ALA A 1 269 ? -6.482 16.929 -2.442 1.00 93.56 269 ALA A C 1
ATOM 2206 O O . ALA A 1 269 ? -7.330 17.823 -2.383 1.00 93.56 269 ALA A O 1
ATOM 2207 N N . ASN A 1 270 ? -5.874 16.623 -3.585 1.00 91.62 270 ASN A N 1
ATOM 2208 C CA . ASN A 1 270 ? -6.006 17.413 -4.800 1.00 91.62 270 ASN A CA 1
ATOM 2209 C C . ASN A 1 270 ? -7.224 17.028 -5.628 1.00 91.62 270 ASN A C 1
ATOM 2211 O O . ASN A 1 270 ? -7.742 17.886 -6.322 1.00 91.62 270 ASN A O 1
ATOM 2215 N N . THR A 1 271 ? -7.731 15.799 -5.541 1.00 91.50 271 THR A N 1
ATOM 2216 C CA . THR A 1 271 ? -8.918 15.371 -6.309 1.00 91.50 271 THR A CA 1
ATOM 2217 C C . THR A 1 271 ? -10.245 15.655 -5.598 1.00 91.50 271 THR A C 1
ATOM 2219 O O . THR A 1 271 ? -11.306 15.643 -6.233 1.00 91.50 271 THR A O 1
ATOM 2222 N N . HIS A 1 272 ? -10.192 15.993 -4.306 1.00 93.94 272 HIS A N 1
ATOM 2223 C CA . HIS A 1 272 ? -11.362 16.237 -3.463 1.00 93.94 272 HIS A CA 1
ATOM 2224 C C . HIS A 1 272 ? -11.417 17.682 -2.989 1.00 93.94 272 HIS A C 1
ATOM 2226 O O . HIS A 1 272 ? -10.408 18.283 -2.628 1.00 93.94 272 HIS A O 1
ATOM 2232 N N . THR A 1 273 ? -12.618 18.245 -2.945 1.00 94.00 273 THR A N 1
ATOM 2233 C CA . THR A 1 273 ? -12.863 19.518 -2.258 1.00 94.00 273 THR A CA 1
ATOM 2234 C C . THR A 1 273 ? -12.684 19.350 -0.746 1.00 94.00 273 THR A C 1
ATOM 2236 O O . THR A 1 273 ? -12.790 18.243 -0.215 1.00 94.00 273 THR A O 1
ATOM 2239 N N . LEU A 1 274 ? -12.446 20.453 -0.029 1.00 94.44 274 LEU A N 1
ATOM 2240 C CA . LEU A 1 274 ? -12.321 20.417 1.432 1.00 94.44 274 LEU A CA 1
ATOM 2241 C C . LEU A 1 274 ? -13.579 19.826 2.091 1.00 94.44 274 LEU A C 1
ATOM 2243 O O . LEU A 1 274 ? -13.470 18.959 2.950 1.00 94.44 274 LEU A O 1
ATOM 2247 N N . MET A 1 275 ? -14.764 20.225 1.622 1.00 94.56 275 MET A N 1
ATOM 2248 C CA . MET A 1 275 ? -16.045 19.720 2.122 1.00 94.56 275 MET A CA 1
ATOM 2249 C C . MET A 1 275 ? -16.198 18.204 1.918 1.00 94.56 275 MET A C 1
ATOM 2251 O O . MET A 1 275 ? -16.680 17.506 2.806 1.00 94.56 275 MET A O 1
ATOM 2255 N N . GLN A 1 276 ? -15.761 17.669 0.772 1.00 94.75 276 GLN A N 1
ATOM 2256 C CA . GLN A 1 276 ? -15.780 16.222 0.532 1.00 94.75 276 GLN A CA 1
ATOM 2257 C C . GLN A 1 276 ? -14.871 15.477 1.516 1.00 94.75 276 GLN A C 1
ATOM 2259 O O . GLN A 1 276 ? -15.300 14.482 2.095 1.00 94.75 276 GLN A O 1
ATOM 2264 N N . LEU A 1 277 ? -13.654 15.977 1.757 1.00 95.81 277 LEU A N 1
ATOM 2265 C CA . LEU A 1 277 ? -12.736 15.361 2.721 1.00 95.81 277 LEU A CA 1
ATOM 2266 C C . LEU A 1 277 ? -13.238 15.473 4.160 1.00 95.81 277 LEU A C 1
ATOM 2268 O O . LEU A 1 277 ? -13.112 14.512 4.912 1.00 95.81 277 LEU A O 1
ATOM 2272 N N . GLN A 1 278 ? -13.855 16.595 4.534 1.00 96.56 278 GLN A N 1
ATOM 2273 C CA . GLN A 1 278 ? -14.517 16.740 5.832 1.00 96.56 278 GLN A CA 1
ATOM 2274 C C . GLN A 1 278 ? -15.626 15.696 5.999 1.00 96.56 278 GLN A C 1
ATOM 2276 O O . GLN A 1 278 ? -15.660 15.015 7.015 1.00 96.56 278 GLN A O 1
ATOM 2281 N N . ASN A 1 279 ? -16.473 15.490 4.986 1.00 96.75 279 ASN A N 1
ATOM 2282 C CA . ASN A 1 279 ? -17.532 14.479 5.038 1.00 96.75 279 ASN A CA 1
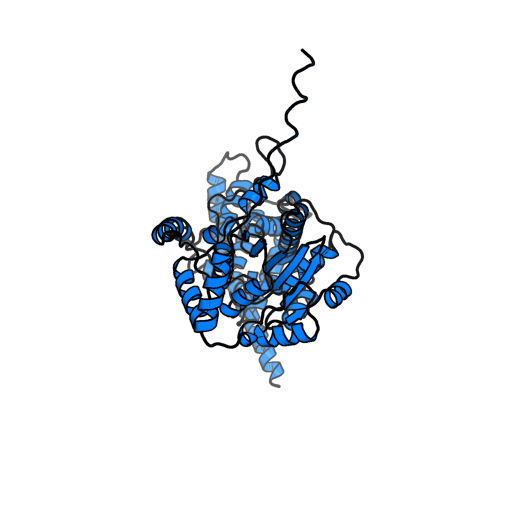ATOM 2283 C C . ASN A 1 279 ? -16.982 13.052 5.185 1.00 96.75 279 ASN A C 1
ATOM 2285 O O . ASN A 1 279 ? -17.507 12.270 5.981 1.00 96.75 279 ASN A O 1
ATOM 2289 N N . VAL A 1 280 ? -15.925 12.715 4.438 1.00 96.06 280 VAL A N 1
ATOM 2290 C CA . VAL A 1 280 ? -15.222 11.427 4.559 1.00 96.06 280 VAL A CA 1
ATOM 2291 C C . VAL A 1 280 ? -14.674 11.257 5.975 1.00 96.06 280 VAL A C 1
ATOM 2293 O O . VAL A 1 280 ? -14.953 10.251 6.626 1.00 96.06 280 VAL A O 1
ATOM 2296 N N . PHE A 1 281 ? -13.965 12.267 6.480 1.00 96.50 281 PHE A N 1
ATOM 2297 C CA . PHE A 1 281 ? -13.381 12.279 7.816 1.00 96.50 281 PHE A CA 1
ATOM 2298 C C . PHE A 1 281 ? -14.427 12.105 8.920 1.00 96.50 281 PHE A C 1
ATOM 2300 O O . PHE A 1 281 ? -14.274 11.223 9.764 1.00 96.50 281 PHE A O 1
ATOM 2307 N N . THR A 1 282 ? -15.507 12.890 8.892 1.00 96.62 282 THR A N 1
ATOM 2308 C CA . THR A 1 282 ? -16.620 12.806 9.848 1.00 96.62 282 THR A CA 1
ATOM 2309 C C . THR A 1 282 ? -17.214 11.403 9.870 1.00 96.62 282 THR A C 1
ATOM 2311 O O . THR A 1 282 ? -17.348 10.798 10.934 1.00 96.62 282 THR A O 1
ATOM 2314 N N . ARG A 1 283 ? -17.535 10.847 8.693 1.00 96.19 283 ARG A N 1
ATOM 2315 C CA . ARG A 1 283 ? -18.119 9.504 8.597 1.00 96.19 283 ARG A CA 1
ATOM 2316 C C . ARG A 1 283 ? -17.161 8.445 9.131 1.00 96.19 283 ARG A C 1
ATOM 2318 O O . ARG A 1 283 ? -17.585 7.618 9.930 1.00 96.19 283 ARG A O 1
ATOM 2325 N N . ALA A 1 284 ? -15.889 8.496 8.748 1.00 95.06 284 ALA A N 1
ATOM 2326 C CA . ALA A 1 284 ? -14.894 7.530 9.195 1.00 95.06 284 ALA A CA 1
ATOM 2327 C C . ALA A 1 284 ? -14.633 7.601 10.710 1.00 95.06 284 ALA A C 1
ATOM 2329 O O . ALA A 1 284 ? -14.587 6.565 11.371 1.00 95.06 284 ALA A O 1
ATOM 2330 N N . ALA A 1 285 ? -14.526 8.805 11.282 1.00 94.88 285 ALA A N 1
ATOM 2331 C CA . ALA A 1 285 ? -14.350 8.999 12.722 1.00 94.88 285 ALA A CA 1
ATOM 2332 C C . ALA A 1 285 ? -15.553 8.479 13.527 1.00 94.88 285 ALA A C 1
ATOM 2334 O O . ALA A 1 285 ? -15.375 7.822 14.554 1.00 94.88 285 ALA A O 1
ATOM 2335 N N . ARG A 1 286 ? -16.777 8.705 13.036 1.00 95.81 286 ARG A N 1
ATOM 2336 C CA . ARG A 1 286 ? -17.997 8.181 13.661 1.00 95.81 286 ARG A CA 1
ATOM 2337 C C . ARG A 1 286 ? -18.086 6.658 13.573 1.00 95.81 286 ARG A C 1
ATOM 2339 O O . ARG A 1 286 ? -18.360 6.002 14.575 1.00 95.81 286 ARG A O 1
ATOM 2346 N N . TYR A 1 287 ? -17.807 6.081 12.405 1.00 94.12 287 TYR A N 1
ATOM 2347 C CA . TYR A 1 287 ? -17.802 4.625 12.215 1.00 94.12 287 TYR A CA 1
ATOM 2348 C C . TYR A 1 287 ? -16.731 3.926 13.054 1.00 94.12 287 TYR A C 1
ATOM 2350 O O . TYR A 1 287 ? -16.969 2.823 13.542 1.00 94.12 287 TYR A O 1
ATOM 2358 N N . LEU A 1 288 ? -15.589 4.574 13.297 1.00 92.00 288 LEU A N 1
ATOM 2359 C CA . LEU A 1 288 ? -14.573 4.056 14.209 1.00 92.00 288 LEU A CA 1
ATOM 2360 C C . LEU A 1 288 ? -15.133 3.847 15.628 1.00 92.00 288 LEU A C 1
ATOM 2362 O O . LEU A 1 288 ? -14.809 2.859 16.282 1.00 92.00 288 LEU A O 1
ATOM 2366 N N . GLY A 1 289 ? -16.019 4.736 16.094 1.00 91.75 289 GLY A N 1
ATOM 2367 C CA . GLY A 1 289 ? -16.714 4.591 17.379 1.00 91.75 289 GLY A CA 1
ATOM 2368 C C . GLY A 1 289 ? -17.673 3.399 17.435 1.00 91.75 289 GLY A C 1
ATOM 2369 O O . GLY A 1 289 ? -17.885 2.835 18.506 1.00 91.75 289 GLY A O 1
ATOM 2370 N N . GLN A 1 290 ? -18.213 2.994 16.283 1.00 91.81 290 GLN A N 1
ATOM 2371 C CA . GLN A 1 290 ? -19.082 1.821 16.142 1.00 91.81 290 GLN A CA 1
ATOM 2372 C C . GLN A 1 290 ? -18.296 0.509 16.001 1.00 91.81 290 GLN A C 1
ATOM 2374 O O . GLN A 1 290 ? -18.857 -0.561 16.213 1.00 91.81 290 GLN A O 1
ATOM 2379 N N . ASN A 1 291 ? -17.001 0.583 15.677 1.00 89.75 291 ASN A N 1
ATOM 2380 C CA . ASN A 1 291 ? -16.140 -0.570 15.410 1.00 89.75 291 ASN A CA 1
ATOM 2381 C C . ASN A 1 291 ? -14.886 -0.538 16.305 1.00 89.75 291 ASN A C 1
ATOM 2383 O O . ASN A 1 291 ? -13.771 -0.359 15.801 1.00 89.75 291 ASN A O 1
ATOM 2387 N N . PRO A 1 292 ? -15.038 -0.707 17.634 1.00 84.88 292 PRO A N 1
ATOM 2388 C CA . PRO A 1 292 ? -13.938 -0.567 18.590 1.00 84.88 292 PRO A CA 1
ATOM 2389 C C . PRO A 1 292 ? -12.815 -1.600 18.405 1.00 84.88 292 PRO A C 1
ATOM 2391 O O . PRO A 1 292 ? -11.691 -1.347 18.826 1.00 84.88 292 PRO A O 1
ATOM 2394 N N . ASP A 1 293 ? -13.081 -2.726 17.746 1.00 82.94 293 ASP A N 1
ATOM 2395 C CA . ASP A 1 293 ? -12.085 -3.781 17.512 1.00 82.94 293 ASP A CA 1
ATOM 2396 C C . ASP A 1 293 ? -11.163 -3.497 16.310 1.00 82.94 293 ASP A C 1
ATOM 2398 O O . ASP A 1 293 ? -10.264 -4.279 15.998 1.00 82.94 293 ASP A O 1
ATOM 2402 N N . THR A 1 294 ? -11.361 -2.367 15.626 1.00 79.81 294 THR A N 1
ATOM 2403 C CA . THR A 1 294 ? -10.497 -1.921 14.527 1.00 79.81 294 THR A CA 1
ATOM 2404 C C . THR A 1 294 ? -9.085 -1.624 15.033 1.00 79.81 294 THR A C 1
ATOM 2406 O O . THR A 1 294 ? -8.916 -0.886 16.001 1.00 79.81 294 THR A O 1
ATOM 2409 N N . ASN A 1 295 ? -8.056 -2.125 14.343 1.00 72.88 295 ASN A N 1
ATOM 2410 C CA . ASN A 1 295 ? -6.657 -1.864 14.688 1.00 72.88 295 ASN A CA 1
ATOM 2411 C C . ASN A 1 295 ? -5.812 -1.500 13.445 1.00 72.88 295 ASN A C 1
ATOM 2413 O O . ASN A 1 295 ? -5.666 -2.340 12.572 1.00 72.88 295 ASN A O 1
ATOM 2417 N N . PRO A 1 296 ? -5.204 -0.309 13.344 1.00 77.38 296 PRO A N 1
ATOM 2418 C CA . PRO A 1 296 ? -5.178 0.723 14.370 1.00 77.38 296 PRO A CA 1
ATOM 2419 C C . PRO A 1 296 ? -6.519 1.443 14.481 1.00 77.38 296 PRO A C 1
ATOM 2421 O O . PRO A 1 296 ? -7.295 1.508 13.527 1.00 77.38 296 PRO A O 1
ATOM 2424 N N . GLN A 1 297 ? -6.772 2.032 15.648 1.00 83.50 297 GLN A N 1
ATOM 2425 C CA . GLN A 1 297 ? -7.956 2.855 15.871 1.00 83.50 297 GLN A CA 1
ATOM 2426 C C . GLN A 1 297 ? -7.782 4.254 15.265 1.00 83.50 297 GLN A C 1
ATOM 2428 O O . GLN A 1 297 ? -7.714 5.257 15.976 1.00 83.50 297 GLN A O 1
ATOM 2433 N N . THR A 1 298 ? -7.698 4.331 13.936 1.00 88.88 298 THR A N 1
ATOM 2434 C CA . THR A 1 298 ? -7.586 5.599 13.209 1.00 88.88 298 THR A CA 1
ATOM 2435 C C . THR A 1 298 ? -8.721 5.766 12.201 1.00 88.88 298 THR A C 1
ATOM 2437 O O . THR A 1 298 ? -9.201 4.779 11.633 1.00 88.88 298 THR A O 1
ATOM 2440 N N . PRO A 1 299 ? -9.172 7.007 11.930 1.00 92.00 299 PRO A N 1
ATOM 2441 C CA . PRO A 1 299 ? -10.182 7.239 10.903 1.00 92.00 299 PRO A CA 1
ATOM 2442 C C . PRO A 1 299 ? -9.740 6.750 9.519 1.00 92.00 299 PRO A C 1
ATOM 2444 O O . PRO A 1 299 ? -10.574 6.314 8.730 1.00 92.00 299 PRO A O 1
ATOM 2447 N N . LEU A 1 300 ? -8.440 6.772 9.208 1.00 91.12 300 LEU A N 1
ATOM 2448 C CA . LEU A 1 300 ? -7.945 6.243 7.940 1.00 91.12 300 LEU A CA 1
ATOM 2449 C C . LEU A 1 300 ? -8.194 4.735 7.806 1.00 91.12 300 LEU A C 1
ATOM 2451 O O . LEU A 1 300 ? -8.677 4.317 6.758 1.00 91.12 300 LEU A O 1
ATOM 2455 N N . ALA A 1 301 ? -7.967 3.938 8.857 1.00 86.38 301 ALA A N 1
ATOM 2456 C CA . ALA A 1 301 ? -8.269 2.503 8.830 1.00 86.38 301 ALA A CA 1
ATOM 2457 C C . ALA A 1 301 ? -9.747 2.228 8.491 1.00 86.38 301 ALA A C 1
ATOM 2459 O O . ALA A 1 301 ? -10.052 1.322 7.723 1.00 86.38 301 ALA A O 1
ATOM 2460 N N . MET A 1 302 ? -10.667 3.062 8.989 1.00 89.69 302 MET A N 1
ATOM 2461 C CA . MET A 1 302 ? -12.090 2.985 8.623 1.00 89.69 302 MET A CA 1
ATOM 2462 C C . MET A 1 302 ? -12.399 3.500 7.231 1.00 89.69 302 MET A C 1
ATOM 2464 O O . MET A 1 302 ? -13.313 3.009 6.574 1.00 89.69 302 MET A O 1
ATOM 2468 N N . SER A 1 303 ? -11.619 4.451 6.743 1.00 91.19 303 SER A N 1
ATOM 2469 C CA . SER A 1 303 ? -11.831 5.009 5.415 1.00 91.19 303 SER A CA 1
ATOM 2470 C C . SER A 1 303 ? -11.535 4.003 4.306 1.00 91.19 303 SER A C 1
ATOM 2472 O O . SER A 1 303 ? -12.213 4.039 3.288 1.00 91.19 303 SER A O 1
ATOM 2474 N N . TYR A 1 304 ? -10.613 3.062 4.520 1.00 87.38 304 TYR A N 1
ATOM 2475 C CA . TYR A 1 304 ? -10.392 1.942 3.600 1.00 87.38 304 TYR A CA 1
ATOM 2476 C C . TYR A 1 304 ? -11.618 1.034 3.456 1.00 87.38 304 TYR A C 1
ATOM 2478 O O . TYR A 1 304 ? -11.903 0.568 2.360 1.00 87.38 304 TYR A O 1
ATOM 2486 N N . GLN A 1 305 ? -12.376 0.835 4.537 1.00 84.81 305 GLN A N 1
ATOM 2487 C CA . GLN A 1 305 ? -13.584 0.008 4.515 1.00 84.81 305 GLN A CA 1
ATOM 2488 C C . GLN A 1 305 ? -14.798 0.753 3.959 1.00 84.81 305 GLN A C 1
ATOM 2490 O O . GLN A 1 305 ? -15.644 0.151 3.309 1.00 84.81 305 GLN A O 1
ATOM 2495 N N . ILE A 1 306 ? -14.915 2.057 4.238 1.00 90.19 306 ILE A N 1
ATOM 2496 C CA . ILE A 1 306 ? -16.097 2.858 3.880 1.00 90.19 306 ILE A CA 1
ATOM 2497 C C . ILE A 1 306 ? -15.955 3.482 2.484 1.00 90.19 306 ILE A C 1
ATOM 2499 O O . ILE A 1 306 ? -16.948 3.612 1.774 1.00 90.19 306 ILE A O 1
ATOM 2503 N N . PHE A 1 307 ? -14.736 3.839 2.082 1.00 91.94 307 PHE A N 1
ATOM 2504 C CA . PHE A 1 307 ? -14.429 4.524 0.822 1.00 91.94 307 PHE A CA 1
ATOM 2505 C C . PHE A 1 307 ? -13.226 3.875 0.102 1.00 91.94 307 PHE A C 1
ATOM 2507 O O . PHE A 1 307 ? -12.232 4.560 -0.178 1.00 91.94 307 PHE A O 1
ATOM 2514 N N . PRO A 1 308 ? -13.244 2.557 -0.178 1.00 88.75 308 PRO A N 1
ATOM 2515 C CA . PRO A 1 308 ? -12.126 1.884 -0.847 1.00 88.75 308 PRO A CA 1
ATOM 2516 C C . PRO A 1 308 ? -11.794 2.495 -2.216 1.00 88.75 308 PRO A C 1
ATOM 2518 O O . PRO A 1 308 ? -10.626 2.570 -2.596 1.00 88.75 308 PRO A O 1
ATOM 2521 N N . GLU A 1 309 ? -12.780 3.028 -2.933 1.00 88.81 309 GLU A N 1
ATOM 2522 C CA . GLU A 1 309 ? -12.588 3.721 -4.206 1.00 88.81 309 GLU A CA 1
ATOM 2523 C C . GLU A 1 309 ? -11.685 4.958 -4.085 1.00 88.81 309 GLU A C 1
ATOM 2525 O O . GLU A 1 309 ? -10.992 5.318 -5.036 1.00 88.81 309 GLU A O 1
ATOM 2530 N N . LEU A 1 310 ? -11.658 5.583 -2.906 1.00 90.06 310 LEU A N 1
ATOM 2531 C CA . LEU A 1 310 ? -10.836 6.748 -2.612 1.00 90.06 310 LEU A CA 1
ATOM 2532 C C . LEU A 1 310 ? -9.446 6.355 -2.097 1.00 90.06 310 LEU A C 1
ATOM 2534 O O . LEU A 1 310 ? -8.448 6.956 -2.493 1.00 90.06 310 LEU A O 1
ATOM 2538 N N . PHE A 1 311 ? -9.373 5.365 -1.205 1.00 89.88 311 PHE A N 1
ATOM 2539 C CA . PHE A 1 311 ? -8.140 5.057 -0.474 1.00 89.88 311 PHE A CA 1
ATOM 2540 C C . PHE A 1 311 ? -7.370 3.834 -0.998 1.00 89.88 311 PHE A C 1
ATOM 2542 O O . PHE A 1 311 ? -6.180 3.731 -0.720 1.00 89.88 311 PHE A O 1
ATOM 2549 N N . LEU A 1 312 ? -7.982 2.926 -1.765 1.00 88.19 312 LEU A N 1
ATOM 2550 C CA . LEU A 1 312 ? -7.300 1.753 -2.348 1.00 88.19 312 LEU A CA 1
ATOM 2551 C C . LEU A 1 312 ? -7.035 1.907 -3.839 1.00 88.19 312 LEU A C 1
ATOM 2553 O O . LEU A 1 312 ? -5.950 1.558 -4.296 1.00 88.19 312 LEU A O 1
ATOM 2557 N N . SER A 1 313 ? -7.989 2.478 -4.580 1.00 88.75 313 SER A N 1
ATOM 2558 C CA . SER A 1 313 ? -7.976 2.497 -6.049 1.00 88.75 313 SER A CA 1
ATOM 2559 C C . SER A 1 313 ? -6.648 2.971 -6.645 1.00 88.75 313 SER A C 1
ATOM 2561 O O . SER A 1 313 ? -6.087 2.299 -7.506 1.00 88.75 313 SER A O 1
ATOM 2563 N N . SER A 1 314 ? -6.081 4.079 -6.152 1.00 89.75 314 SER A N 1
ATOM 2564 C CA . SER A 1 314 ? -4.810 4.593 -6.681 1.00 89.75 314 SER A CA 1
ATOM 2565 C C . SER A 1 314 ? -3.621 3.675 -6.393 1.00 89.75 314 SER A C 1
ATOM 2567 O O . SER A 1 314 ? -2.723 3.568 -7.226 1.00 89.75 314 SER A O 1
ATOM 2569 N N . SER A 1 315 ? -3.601 3.006 -5.236 1.00 91.94 315 SER A N 1
ATOM 2570 C CA . SER A 1 315 ? -2.522 2.074 -4.905 1.00 91.94 315 SER A CA 1
ATOM 2571 C C . SER A 1 315 ? -2.648 0.781 -5.707 1.00 91.94 315 SER A C 1
ATOM 2573 O O . SER A 1 315 ? -1.654 0.292 -6.235 1.00 91.94 315 SER A O 1
ATOM 2575 N N . ASP A 1 316 ? -3.865 0.270 -5.887 1.00 92.81 316 ASP A N 1
ATOM 2576 C CA . ASP A 1 316 ? -4.136 -0.934 -6.680 1.00 92.81 316 ASP A CA 1
ATOM 2577 C C . ASP A 1 316 ? -3.794 -0.726 -8.159 1.00 92.81 316 ASP A C 1
ATOM 2579 O O . ASP A 1 316 ? -3.154 -1.583 -8.780 1.00 92.81 316 ASP A O 1
ATOM 2583 N N . LYS A 1 317 ? -4.135 0.450 -8.705 1.00 92.06 317 LYS A N 1
ATOM 2584 C CA . LYS A 1 317 ? -3.738 0.877 -10.053 1.00 92.06 317 LYS A CA 1
ATOM 2585 C C . LYS A 1 317 ? -2.218 0.938 -10.191 1.00 92.06 317 LYS A C 1
ATOM 2587 O O . LYS A 1 317 ? -1.672 0.318 -11.102 1.00 92.06 317 LYS A O 1
ATOM 2592 N N . TYR A 1 318 ? -1.535 1.602 -9.258 1.00 94.56 318 TYR A N 1
ATOM 2593 C CA . TYR A 1 318 ? -0.073 1.681 -9.232 1.00 94.56 318 TYR A CA 1
ATOM 2594 C C . TYR A 1 318 ? 0.593 0.296 -9.143 1.00 94.56 318 TYR A C 1
ATOM 2596 O O . TYR A 1 318 ? 1.490 -0.006 -9.934 1.00 94.56 318 TYR A O 1
ATOM 2604 N N . MET A 1 319 ? 0.137 -0.567 -8.229 1.00 95.56 319 MET A N 1
ATOM 2605 C CA . MET A 1 319 ? 0.652 -1.929 -8.048 1.00 95.56 319 MET A CA 1
ATOM 2606 C C . MET A 1 319 ? 0.506 -2.761 -9.320 1.00 95.56 319 MET A C 1
ATOM 2608 O O . MET A 1 319 ? 1.465 -3.405 -9.749 1.00 95.56 319 MET A O 1
ATOM 2612 N N . SER A 1 320 ? -0.666 -2.708 -9.951 1.00 95.31 320 SER A N 1
ATOM 2613 C CA . SER A 1 320 ? -0.952 -3.449 -11.183 1.00 95.31 320 SER A CA 1
ATOM 2614 C C . SER A 1 320 ? -0.083 -2.960 -12.345 1.00 95.31 320 SER A C 1
ATOM 2616 O O . SER A 1 320 ? 0.529 -3.772 -13.037 1.00 95.31 320 SER A O 1
ATOM 2618 N N . THR A 1 321 ? 0.067 -1.640 -12.510 1.00 95.06 321 THR A N 1
ATOM 2619 C CA . THR A 1 321 ? 0.952 -1.048 -13.529 1.00 95.06 321 THR A CA 1
ATOM 2620 C C . THR A 1 321 ? 2.424 -1.406 -13.294 1.00 95.06 321 THR A C 1
ATOM 2622 O O . THR A 1 321 ? 3.158 -1.681 -14.246 1.00 95.06 321 THR A O 1
ATOM 2625 N N . LEU A 1 322 ? 2.881 -1.454 -12.038 1.00 96.19 322 LEU A N 1
ATOM 2626 C CA . LEU A 1 322 ? 4.247 -1.871 -11.716 1.00 96.19 322 LEU A CA 1
ATOM 2627 C C . LEU A 1 322 ? 4.477 -3.363 -12.003 1.00 96.19 322 LEU A C 1
ATOM 2629 O O . LEU A 1 322 ? 5.518 -3.714 -12.557 1.00 96.19 322 LEU A O 1
ATOM 2633 N N . ILE A 1 323 ? 3.519 -4.234 -11.663 1.00 96.38 323 ILE A N 1
ATOM 2634 C CA . ILE A 1 323 ? 3.558 -5.667 -12.003 1.00 96.38 323 ILE A CA 1
ATOM 2635 C C . ILE A 1 323 ? 3.671 -5.845 -13.518 1.00 96.38 323 ILE A C 1
ATOM 2637 O O . ILE A 1 323 ? 4.552 -6.553 -13.997 1.00 96.38 323 ILE A O 1
ATOM 2641 N N . GLU A 1 324 ? 2.843 -5.139 -14.278 1.00 94.62 324 GLU A N 1
ATOM 2642 C CA . GLU A 1 324 ? 2.859 -5.163 -15.740 1.00 94.62 324 GLU A CA 1
ATOM 2643 C C . GLU A 1 324 ? 4.182 -4.724 -16.341 1.00 94.62 324 GLU A C 1
ATOM 2645 O O . GLU A 1 324 ? 4.737 -5.398 -17.210 1.00 94.62 324 GLU A O 1
ATOM 2650 N N . TYR A 1 325 ? 4.739 -3.629 -15.829 1.00 95.00 325 TYR A N 1
ATOM 2651 C CA . TYR A 1 325 ? 6.069 -3.187 -16.217 1.00 95.00 325 TYR A CA 1
ATOM 2652 C C . TYR A 1 325 ? 7.123 -4.283 -15.973 1.00 95.00 325 TYR A C 1
ATOM 2654 O O . TYR A 1 325 ? 7.966 -4.537 -16.836 1.00 95.00 325 TYR A O 1
ATOM 2662 N N . LEU A 1 326 ? 7.072 -4.965 -14.822 1.00 96.06 326 LEU A N 1
ATOM 2663 C CA . LEU A 1 326 ? 8.008 -6.041 -14.483 1.00 96.06 326 LEU A CA 1
ATOM 2664 C C . LEU A 1 326 ? 7.847 -7.252 -15.412 1.00 96.06 326 LEU A C 1
ATOM 2666 O O . LEU A 1 326 ? 8.856 -7.810 -15.848 1.00 96.06 326 LEU A O 1
ATOM 2670 N N . ILE A 1 327 ? 6.613 -7.624 -15.753 1.00 94.94 327 ILE A N 1
ATOM 2671 C CA . ILE A 1 327 ? 6.303 -8.717 -16.686 1.00 94.94 327 ILE A CA 1
ATOM 2672 C C . ILE A 1 327 ? 6.799 -8.381 -18.095 1.00 94.94 327 ILE A C 1
ATOM 2674 O O . ILE A 1 327 ? 7.462 -9.201 -18.734 1.00 94.94 327 ILE A O 1
ATOM 2678 N N . ALA A 1 328 ? 6.583 -7.146 -18.552 1.00 93.38 328 ALA A N 1
ATOM 2679 C CA . ALA A 1 328 ? 7.041 -6.671 -19.856 1.00 93.38 328 ALA A CA 1
ATOM 2680 C C . ALA A 1 328 ? 8.572 -6.718 -20.015 1.00 93.38 328 ALA A C 1
ATOM 2682 O O . ALA A 1 328 ? 9.069 -6.824 -21.136 1.00 93.38 328 ALA A O 1
ATOM 2683 N N . THR A 1 329 ? 9.338 -6.701 -18.915 1.00 93.12 329 THR A N 1
ATOM 2684 C CA . THR A 1 329 ? 10.799 -6.893 -18.976 1.00 93.12 329 THR A CA 1
ATOM 2685 C C . THR A 1 329 ? 11.216 -8.318 -19.352 1.00 93.12 329 THR A C 1
ATOM 2687 O O . THR A 1 329 ? 12.386 -8.540 -19.657 1.00 93.12 329 THR A O 1
ATOM 2690 N N . GLN A 1 330 ? 10.292 -9.288 -19.288 1.00 92.38 330 GLN A N 1
ATOM 2691 C CA . GLN A 1 330 ? 10.488 -10.721 -19.554 1.00 92.38 330 GLN A CA 1
ATOM 2692 C C . GLN A 1 330 ? 11.572 -11.410 -18.706 1.00 92.38 330 GLN A C 1
ATOM 2694 O O . GLN A 1 330 ? 11.906 -12.572 -18.940 1.00 92.38 330 GLN A O 1
ATOM 2699 N N . LYS A 1 331 ? 12.118 -10.713 -17.705 1.00 95.38 331 LYS A N 1
ATOM 2700 C CA . LYS A 1 331 ? 13.199 -11.203 -16.847 1.00 95.38 331 LYS A CA 1
ATOM 2701 C C . LYS A 1 331 ? 12.719 -12.210 -15.799 1.00 95.38 331 LYS A C 1
ATOM 2703 O O . LYS A 1 331 ? 13.507 -13.044 -15.362 1.00 95.38 331 LYS A O 1
ATOM 2708 N N . TYR A 1 332 ? 11.463 -12.101 -15.386 1.00 96.44 332 TYR A N 1
ATOM 2709 C CA . TYR A 1 332 ? 10.879 -12.853 -14.279 1.00 96.44 332 TYR A CA 1
ATOM 2710 C C . TYR A 1 332 ? 9.723 -13.696 -14.805 1.00 96.44 332 TYR A C 1
ATOM 2712 O O . TYR A 1 332 ? 8.914 -13.206 -15.591 1.00 96.44 332 TYR A O 1
ATOM 2720 N N . LYS A 1 333 ? 9.671 -14.962 -14.402 1.00 96.38 333 LYS A N 1
ATOM 2721 C CA . LYS A 1 333 ? 8.675 -15.946 -14.837 1.00 96.38 333 LYS A CA 1
ATOM 2722 C C . LYS A 1 333 ? 7.790 -16.428 -13.701 1.00 96.38 333 LYS A C 1
ATOM 2724 O O . LYS A 1 333 ? 6.736 -16.989 -13.982 1.00 96.38 333 LYS A O 1
ATOM 2729 N N . ARG A 1 334 ? 8.190 -16.221 -12.443 1.00 97.81 334 ARG A N 1
ATOM 2730 C CA . ARG A 1 334 ? 7.439 -16.649 -11.258 1.00 97.81 334 ARG A CA 1
ATOM 2731 C C . ARG A 1 334 ? 7.449 -15.544 -10.212 1.00 97.81 334 ARG A C 1
ATOM 2733 O O . ARG A 1 334 ? 8.413 -15.387 -9.463 1.00 97.81 334 ARG A O 1
ATOM 2740 N N . MET A 1 335 ? 6.364 -14.787 -10.139 1.00 98.31 335 MET A N 1
ATOM 2741 C CA . MET A 1 335 ? 6.229 -13.674 -9.205 1.00 98.31 335 MET A CA 1
ATOM 2742 C C . MET A 1 335 ? 5.344 -14.069 -8.023 1.00 98.31 335 MET A C 1
ATOM 2744 O O . MET A 1 335 ? 4.227 -14.546 -8.203 1.00 98.31 335 MET A O 1
ATOM 2748 N N . THR A 1 336 ? 5.813 -13.833 -6.797 1.00 98.44 336 THR A N 1
ATOM 2749 C CA . THR A 1 336 ? 4.977 -13.957 -5.591 1.00 98.44 336 THR A CA 1
ATOM 2750 C C . THR A 1 336 ? 4.823 -12.595 -4.929 1.00 98.44 336 THR A C 1
ATOM 2752 O O . THR A 1 336 ? 5.819 -11.987 -4.537 1.00 98.44 336 THR A O 1
ATOM 2755 N N . ALA A 1 337 ? 3.588 -12.120 -4.781 1.00 97.88 337 ALA A N 1
ATOM 2756 C CA . ALA A 1 337 ? 3.270 -10.848 -4.146 1.00 97.88 337 ALA A CA 1
ATOM 2757 C C . ALA A 1 337 ? 2.590 -11.057 -2.792 1.00 97.88 337 ALA A C 1
ATOM 2759 O O . ALA A 1 337 ? 1.653 -11.842 -2.690 1.00 97.88 337 ALA A O 1
ATOM 2760 N N . PHE A 1 338 ? 3.027 -10.326 -1.770 1.00 95.75 338 PHE A N 1
ATOM 2761 C CA . PHE A 1 338 ? 2.352 -10.253 -0.476 1.00 95.75 338 PHE A CA 1
ATOM 2762 C C . PHE A 1 338 ? 1.685 -8.890 -0.334 1.00 95.75 338 PHE A C 1
ATOM 2764 O O . PHE A 1 338 ? 2.360 -7.855 -0.321 1.00 95.75 338 PHE A O 1
ATOM 2771 N N . LEU A 1 339 ? 0.359 -8.918 -0.258 1.00 93.38 339 LEU A N 1
ATOM 2772 C CA . LEU A 1 339 ? -0.524 -7.772 -0.423 1.00 93.38 339 LEU A CA 1
ATOM 2773 C C . LEU A 1 339 ? -1.613 -7.798 0.648 1.00 93.38 339 LEU A C 1
ATOM 2775 O O . LEU A 1 339 ? -1.900 -8.844 1.230 1.00 93.38 339 LEU A O 1
ATOM 2779 N N . GLY A 1 340 ? -2.268 -6.664 0.856 1.00 88.94 340 GLY A N 1
ATOM 2780 C CA . GLY A 1 340 ? -3.511 -6.581 1.600 1.00 88.94 340 GLY A CA 1
ATOM 2781 C C . GLY A 1 340 ? -4.542 -7.584 1.100 1.00 88.94 340 GLY A C 1
ATOM 2782 O O . GLY A 1 340 ? -4.570 -7.933 -0.083 1.00 88.94 340 GLY A O 1
ATOM 2783 N N . GLN A 1 341 ? -5.386 -8.069 2.012 1.00 86.19 341 GLN A N 1
ATOM 2784 C CA . GLN A 1 341 ? -6.356 -9.122 1.715 1.00 86.19 341 GLN A CA 1
ATOM 2785 C C . GLN A 1 341 ? -7.200 -8.801 0.479 1.00 86.19 341 GLN A C 1
ATOM 2787 O O . GLN A 1 341 ? -7.174 -9.551 -0.496 1.00 86.19 341 GLN A O 1
ATOM 2792 N N . THR A 1 342 ? -7.880 -7.661 0.501 1.00 86.81 342 THR A N 1
ATOM 2793 C CA . THR A 1 342 ? -8.741 -7.206 -0.596 1.00 86.81 342 THR A CA 1
ATOM 2794 C C . THR A 1 342 ? -7.934 -6.782 -1.823 1.00 86.81 342 THR A C 1
ATOM 2796 O O . THR A 1 342 ? -8.341 -7.037 -2.954 1.00 86.81 342 THR A O 1
ATOM 2799 N N . GLN A 1 343 ? -6.733 -6.239 -1.617 1.00 90.19 343 GLN A N 1
ATOM 2800 C CA . GLN A 1 343 ? -5.863 -5.789 -2.703 1.00 90.19 343 GLN A CA 1
ATOM 2801 C C . GLN A 1 343 ? -5.334 -6.940 -3.561 1.00 90.19 343 GLN A C 1
ATOM 2803 O O . GLN A 1 343 ? -5.133 -6.780 -4.760 1.00 90.19 343 GLN A O 1
ATOM 2808 N N . SER A 1 344 ? -5.157 -8.135 -2.987 1.00 90.81 344 SER A N 1
ATOM 2809 C CA . SER A 1 344 ? -4.817 -9.329 -3.773 1.00 90.81 344 SER A CA 1
ATOM 2810 C C . SER A 1 344 ? -5.890 -9.694 -4.808 1.00 90.81 344 SER A C 1
ATOM 2812 O O . SER A 1 344 ? -5.569 -10.269 -5.849 1.00 90.81 344 SER A O 1
ATOM 2814 N N . GLU A 1 345 ? -7.154 -9.362 -4.532 1.00 87.31 345 GLU A N 1
ATOM 2815 C CA . GLU A 1 345 ? -8.287 -9.591 -5.424 1.00 87.31 345 GLU A CA 1
ATOM 2816 C C . GLU A 1 345 ? -8.465 -8.433 -6.401 1.00 87.31 345 GLU A C 1
ATOM 2818 O O . GLU A 1 345 ? -8.599 -8.667 -7.603 1.00 87.31 345 GLU A O 1
ATOM 2823 N N . SER A 1 346 ? -8.388 -7.190 -5.925 1.00 88.88 346 SER A N 1
ATOM 2824 C CA . SER A 1 346 ? -8.504 -6.031 -6.807 1.00 88.88 346 SER A CA 1
ATOM 2825 C C . SER A 1 346 ? -7.370 -5.986 -7.833 1.00 88.88 346 SER A C 1
ATOM 2827 O O . SER A 1 346 ? -7.648 -5.759 -9.005 1.00 88.88 346 SER A O 1
ATOM 2829 N N . ILE A 1 347 ? -6.120 -6.287 -7.454 1.00 92.12 347 ILE A N 1
ATOM 2830 C CA . ILE A 1 347 ? -4.975 -6.329 -8.382 1.00 92.12 347 ILE A CA 1
ATOM 2831 C C . ILE A 1 347 ? -5.180 -7.382 -9.465 1.00 92.12 347 ILE A C 1
ATOM 2833 O O . ILE A 1 347 ? -4.914 -7.111 -10.634 1.00 92.12 347 ILE A O 1
ATOM 2837 N N . HIS A 1 348 ? -5.689 -8.563 -9.105 1.00 90.25 348 HIS A N 1
ATOM 2838 C CA . HIS A 1 348 ? -6.058 -9.558 -10.104 1.00 90.25 348 HIS A CA 1
ATOM 2839 C C . HIS A 1 348 ? -7.066 -8.971 -11.105 1.00 90.25 348 HIS A C 1
ATOM 2841 O O . HIS A 1 348 ? -6.828 -9.023 -12.307 1.00 90.25 348 HIS A O 1
ATOM 2847 N N . GLN A 1 349 ? -8.149 -8.345 -10.630 1.00 88.25 349 GLN A N 1
ATOM 2848 C CA . GLN A 1 349 ? -9.141 -7.728 -11.520 1.00 88.25 349 GLN A CA 1
ATOM 2849 C C . GLN A 1 349 ? -8.530 -6.630 -12.399 1.00 88.25 349 GLN A C 1
ATOM 2851 O O . GLN A 1 349 ? -8.742 -6.627 -13.608 1.00 88.25 349 GLN A O 1
ATOM 2856 N N . TYR A 1 350 ? -7.699 -5.752 -11.834 1.00 90.19 350 TYR A N 1
ATOM 2857 C CA . TYR A 1 350 ? -7.023 -4.694 -12.584 1.00 90.19 350 TYR A CA 1
ATOM 2858 C C . TYR A 1 350 ? -6.129 -5.232 -13.708 1.00 90.19 350 TYR A C 1
ATOM 2860 O O . TYR A 1 350 ? -6.116 -4.644 -14.785 1.00 90.19 350 TYR A O 1
ATOM 2868 N N . LEU A 1 351 ? -5.413 -6.341 -13.500 1.00 90.75 351 LEU A N 1
ATOM 2869 C CA . LEU A 1 351 ? -4.563 -6.931 -14.542 1.00 90.75 351 LEU A CA 1
ATOM 2870 C C . LEU A 1 351 ? -5.375 -7.408 -15.759 1.00 90.75 351 LEU A C 1
ATOM 2872 O O . LEU A 1 351 ? -4.928 -7.249 -16.893 1.00 90.75 351 LEU A O 1
ATOM 2876 N N . PHE A 1 352 ? -6.574 -7.957 -15.552 1.00 87.75 352 PHE A N 1
ATOM 2877 C CA . PHE A 1 352 ? -7.391 -8.501 -16.644 1.00 87.75 352 PHE A CA 1
ATOM 2878 C C . PHE A 1 352 ? -8.384 -7.494 -17.240 1.00 87.75 352 PHE A C 1
ATOM 2880 O O . PHE A 1 352 ? -8.614 -7.511 -18.451 1.00 87.75 352 PHE A O 1
ATOM 2887 N N . GLN A 1 353 ? -8.957 -6.618 -16.415 1.00 85.69 353 GLN A N 1
ATOM 2888 C CA . GLN A 1 353 ? -10.074 -5.747 -16.792 1.00 85.69 353 GLN A CA 1
ATOM 2889 C C . GLN A 1 353 ? -9.660 -4.318 -17.123 1.00 85.69 353 GLN A C 1
ATOM 2891 O O . GLN A 1 353 ? -10.436 -3.608 -17.748 1.00 85.69 353 GLN A O 1
ATOM 2896 N N . ARG A 1 354 ? -8.466 -3.865 -16.733 1.00 84.31 354 ARG A N 1
ATOM 2897 C CA . ARG A 1 354 ? -8.056 -2.476 -16.959 1.00 84.31 354 ARG A CA 1
ATOM 2898 C C . ARG A 1 354 ? -7.074 -2.359 -18.119 1.00 84.31 354 ARG A C 1
ATOM 2900 O O . ARG A 1 354 ? -6.198 -3.205 -18.315 1.00 84.31 354 ARG A O 1
ATOM 2907 N N . ASP A 1 355 ? -7.173 -1.257 -18.853 1.00 80.75 355 ASP A N 1
ATOM 2908 C CA . ASP A 1 355 ? -6.083 -0.810 -19.714 1.00 80.75 355 ASP A CA 1
ATOM 2909 C C . ASP A 1 355 ? -4.956 -0.188 -18.887 1.00 80.75 355 ASP A C 1
ATOM 2911 O O . ASP A 1 355 ? -5.142 0.732 -18.085 1.00 80.75 355 ASP A O 1
ATOM 2915 N N . ILE A 1 356 ? -3.758 -0.736 -19.064 1.00 76.38 356 ILE A N 1
ATOM 2916 C CA . ILE A 1 356 ? -2.609 -0.393 -18.233 1.00 76.38 356 ILE A CA 1
ATOM 2917 C C . ILE A 1 356 ? -2.014 0.920 -18.719 1.00 76.38 356 ILE A C 1
ATOM 2919 O O . ILE A 1 356 ? -1.635 1.067 -19.880 1.00 76.38 356 ILE A O 1
ATOM 2923 N N . SER A 1 357 ? -1.926 1.860 -17.790 1.00 81.25 357 SER A N 1
ATOM 2924 C CA . SER A 1 357 ? -1.303 3.168 -17.952 1.00 81.25 357 SER A CA 1
ATOM 2925 C C . SER A 1 357 ? 0.224 3.087 -17.911 1.00 81.25 357 SER A C 1
ATOM 2927 O O . SER A 1 357 ? 0.818 2.068 -17.547 1.00 81.25 357 SER A O 1
ATOM 2929 N N . HIS A 1 358 ? 0.892 4.194 -18.231 1.00 87.81 358 HIS A N 1
ATOM 2930 C CA . HIS A 1 358 ? 2.316 4.299 -17.967 1.00 87.81 358 HIS A CA 1
ATOM 2931 C C . HIS A 1 358 ? 2.562 4.546 -16.469 1.00 87.81 358 HIS A C 1
ATOM 2933 O O . HIS A 1 358 ? 1.805 5.247 -15.803 1.00 87.81 358 HIS A O 1
ATOM 2939 N N . LEU A 1 359 ? 3.675 4.040 -15.924 1.00 89.19 359 LEU A N 1
ATOM 2940 C CA . LEU A 1 359 ? 4.012 4.227 -14.503 1.00 89.19 359 LEU A CA 1
ATOM 2941 C C . LEU A 1 359 ? 4.126 5.711 -14.105 1.00 89.19 359 LEU A C 1
ATOM 2943 O O . LEU A 1 359 ? 3.863 6.071 -12.961 1.00 89.19 359 LEU A O 1
ATOM 2947 N N . ALA A 1 360 ? 4.492 6.575 -15.056 1.00 88.12 360 ALA A N 1
ATOM 2948 C CA . ALA A 1 360 ? 4.506 8.023 -14.854 1.00 88.12 360 ALA A CA 1
ATOM 2949 C C . ALA A 1 360 ? 3.115 8.582 -14.523 1.00 88.12 360 ALA A C 1
ATOM 2951 O O . ALA A 1 360 ? 3.017 9.483 -13.694 1.00 88.12 360 ALA A O 1
ATOM 2952 N N . ASP A 1 361 ? 2.063 8.030 -15.132 1.00 88.75 361 ASP A N 1
ATOM 2953 C CA . ASP A 1 361 ? 0.684 8.482 -14.946 1.00 88.75 361 ASP A CA 1
ATOM 2954 C C . ASP A 1 361 ? 0.188 8.109 -13.542 1.00 88.75 361 ASP A C 1
ATOM 2956 O O . ASP A 1 361 ? -0.436 8.917 -12.863 1.00 88.75 361 ASP A O 1
ATOM 2960 N N . GLU A 1 362 ? 0.565 6.927 -13.042 1.00 90.62 362 GLU A N 1
ATOM 2961 C CA . GLU A 1 362 ? 0.236 6.479 -11.676 1.00 90.62 362 GLU A CA 1
ATOM 2962 C C . GLU A 1 362 ? 0.986 7.242 -10.575 1.00 90.62 362 GLU A C 1
ATOM 2964 O O . GLU A 1 362 ? 0.588 7.256 -9.404 1.00 90.62 362 GLU A O 1
ATOM 2969 N N . LEU A 1 363 ? 2.103 7.868 -10.943 1.00 90.75 363 LEU A N 1
ATOM 2970 C CA . LEU A 1 363 ? 2.912 8.712 -10.068 1.00 90.75 363 LEU A CA 1
ATOM 2971 C C . LEU A 1 363 ? 2.634 10.203 -10.277 1.00 90.75 363 LEU A C 1
ATOM 2973 O O . LEU A 1 363 ? 3.238 11.039 -9.599 1.00 90.75 363 LEU A O 1
ATOM 2977 N N . TYR A 1 364 ? 1.732 10.545 -11.195 1.00 88.50 364 TYR A N 1
ATOM 2978 C CA . TYR A 1 364 ? 1.333 11.917 -11.435 1.00 88.50 364 TYR A CA 1
ATOM 2979 C C . TYR A 1 364 ? 0.541 12.451 -10.239 1.00 88.50 364 TYR A C 1
ATOM 2981 O O . TYR A 1 364 ? -0.325 11.779 -9.671 1.00 88.50 364 TYR A O 1
ATOM 2989 N N . VAL A 1 365 ? 0.850 13.688 -9.851 1.00 87.69 365 VAL A N 1
ATOM 2990 C CA . VAL A 1 365 ? 0.097 14.411 -8.828 1.00 87.69 365 VAL A CA 1
ATOM 2991 C C . VAL A 1 365 ? -0.863 15.357 -9.521 1.00 87.69 365 VAL A C 1
ATOM 2993 O O . VAL A 1 365 ? -0.434 16.297 -10.190 1.00 87.69 365 VAL A O 1
ATOM 2996 N N . ASN A 1 366 ? -2.157 15.137 -9.304 1.00 86.69 366 ASN A N 1
ATOM 2997 C CA . ASN A 1 366 ? -3.198 16.007 -9.834 1.00 86.69 366 ASN A CA 1
ATOM 2998 C C . ASN A 1 366 ? -3.036 17.446 -9.326 1.00 86.69 366 ASN A C 1
ATOM 3000 O O . ASN A 1 366 ? -2.641 17.640 -8.172 1.00 86.69 366 ASN A O 1
ATOM 3004 N N . PRO A 1 367 ? -3.366 18.469 -10.131 1.00 87.25 367 PRO A N 1
ATOM 3005 C CA . PRO A 1 367 ? -3.402 19.841 -9.645 1.00 87.25 367 PRO A CA 1
ATOM 3006 C C . PRO A 1 367 ? -4.455 19.993 -8.530 1.00 87.25 367 PRO A C 1
ATOM 3008 O O . PRO A 1 367 ? -5.477 19.301 -8.557 1.00 87.25 367 PRO A O 1
ATOM 3011 N N . PRO A 1 368 ? -4.240 20.879 -7.539 1.00 87.06 368 PRO A N 1
ATOM 3012 C CA . PRO A 1 368 ? -5.185 21.035 -6.441 1.00 87.06 368 PRO A CA 1
ATOM 3013 C C . PRO A 1 368 ? -6.562 21.513 -6.927 1.00 87.06 368 PRO A C 1
ATOM 3015 O O . PRO A 1 368 ? -6.684 22.553 -7.571 1.00 87.06 368 PRO A O 1
ATOM 3018 N N . LYS A 1 369 ? -7.616 20.762 -6.595 1.00 83.88 369 LYS A N 1
ATOM 3019 C CA . LYS A 1 369 ? -9.002 21.090 -6.947 1.00 83.88 369 LYS A CA 1
ATOM 3020 C C . LYS A 1 369 ? -9.631 22.043 -5.932 1.00 83.88 369 LYS A C 1
ATOM 3022 O O . LYS A 1 369 ? -9.785 21.697 -4.751 1.00 83.88 369 LYS A O 1
ATOM 3027 N N . GLY A 1 370 ? -10.013 23.222 -6.420 1.00 79.19 370 GLY A N 1
ATOM 3028 C CA . GLY A 1 370 ? -10.852 24.192 -5.714 1.00 79.19 370 GLY A CA 1
ATOM 3029 C C . GLY A 1 370 ? -12.331 23.815 -5.721 1.00 79.19 370 GLY A C 1
ATOM 3030 O O . GLY A 1 370 ? -12.715 22.699 -6.078 1.00 79.19 370 GLY A O 1
ATOM 3031 N N . SER A 1 371 ? -13.176 24.754 -5.306 1.00 75.88 371 SER A N 1
ATOM 3032 C CA . SER A 1 371 ? -14.624 24.603 -5.480 1.00 75.88 371 SER A CA 1
ATOM 3033 C C . SER A 1 371 ? -15.034 25.065 -6.882 1.00 75.88 371 SER A C 1
ATOM 3035 O O . SER A 1 371 ? -14.254 25.703 -7.579 1.00 75.88 371 SER A O 1
ATOM 3037 N N . ILE A 1 372 ? -16.281 24.808 -7.283 1.00 76.56 372 ILE A N 1
ATOM 3038 C CA . ILE A 1 372 ? -16.816 25.311 -8.563 1.00 76.56 372 ILE A CA 1
ATOM 3039 C C . ILE A 1 372 ? -16.790 26.853 -8.615 1.00 76.56 372 ILE A C 1
ATOM 3041 O O . ILE A 1 372 ? -16.735 27.436 -9.691 1.00 76.56 372 ILE A O 1
ATOM 3045 N N . ILE A 1 373 ? -16.835 27.511 -7.452 1.00 75.94 373 ILE A N 1
ATOM 3046 C CA . ILE A 1 373 ? -17.077 28.953 -7.320 1.00 75.94 373 ILE A CA 1
ATOM 3047 C C . ILE A 1 373 ? -15.782 29.734 -7.038 1.00 75.94 373 ILE A C 1
ATOM 3049 O O . ILE A 1 373 ? -15.730 30.937 -7.276 1.00 75.94 373 ILE A O 1
ATOM 3053 N N . ARG A 1 374 ? -14.735 29.076 -6.521 1.00 80.69 374 ARG A N 1
ATOM 3054 C CA . ARG A 1 374 ? -13.465 29.727 -6.166 1.00 80.69 374 ARG A CA 1
ATOM 3055 C C . ARG A 1 374 ? -12.258 28.834 -6.394 1.00 80.69 374 ARG A C 1
ATOM 3057 O O . ARG A 1 374 ? -12.318 27.629 -6.117 1.00 80.69 374 ARG A O 1
ATOM 3064 N N . ASP A 1 375 ? -11.165 29.484 -6.776 1.00 85.50 375 ASP A N 1
ATOM 3065 C CA . ASP A 1 375 ? -9.831 28.901 -6.769 1.00 85.50 375 ASP A CA 1
ATOM 3066 C C . ASP A 1 375 ? -9.444 28.449 -5.362 1.00 85.50 375 ASP A C 1
ATOM 3068 O O . ASP A 1 375 ? -9.884 29.009 -4.352 1.00 85.50 375 ASP A O 1
ATOM 3072 N N . ILE A 1 376 ? -8.622 27.404 -5.311 1.00 90.62 376 ILE A N 1
ATOM 3073 C CA . ILE A 1 376 ? -8.152 26.831 -4.057 1.00 90.62 376 ILE A CA 1
ATOM 3074 C C . ILE A 1 376 ? -7.103 27.729 -3.405 1.00 90.62 376 ILE A C 1
ATOM 3076 O O . ILE A 1 376 ? -6.127 28.125 -4.047 1.00 90.62 376 ILE A O 1
ATOM 3080 N N . THR A 1 377 ? -7.273 28.027 -2.118 1.00 91.62 377 THR A N 1
ATOM 3081 C CA . THR A 1 377 ? -6.288 28.832 -1.380 1.00 91.62 377 THR A CA 1
ATOM 3082 C C . THR A 1 377 ? -5.223 27.954 -0.708 1.00 91.62 377 THR A C 1
ATOM 3084 O O . THR A 1 377 ? -5.472 26.773 -0.435 1.00 91.62 377 THR A O 1
ATOM 3087 N N . PRO A 1 378 ? -4.029 28.496 -0.394 1.00 91.12 378 PRO A N 1
ATOM 3088 C CA . PRO A 1 378 ? -3.027 27.774 0.390 1.00 91.12 378 PRO A CA 1
ATOM 3089 C C . PRO A 1 378 ? -3.571 27.266 1.731 1.00 91.12 378 PRO A C 1
ATOM 3091 O O . PRO A 1 378 ? -3.277 26.142 2.128 1.00 91.12 378 PRO A O 1
ATOM 3094 N N . GLU A 1 379 ? -4.409 28.056 2.403 1.00 94.00 379 GLU A N 1
ATOM 3095 C CA . GLU A 1 379 ? -5.056 27.688 3.664 1.00 94.00 379 GLU A CA 1
ATOM 3096 C C . GLU A 1 379 ? -5.967 26.470 3.491 1.00 94.00 379 GLU A C 1
ATOM 3098 O O . GLU A 1 379 ? -5.914 25.553 4.308 1.00 94.00 379 GLU A O 1
ATOM 3103 N N . GLU A 1 380 ? -6.749 26.410 2.407 1.00 94.31 380 GLU A N 1
ATOM 3104 C CA . GLU A 1 380 ? -7.578 25.240 2.107 1.00 94.31 380 GLU A CA 1
ATOM 3105 C C . GLU A 1 380 ? -6.726 23.996 1.846 1.00 94.31 380 GLU A C 1
ATOM 3107 O O . GLU A 1 380 ? -7.053 22.921 2.345 1.00 94.31 380 GLU A O 1
ATOM 3112 N N . ILE A 1 381 ? -5.622 24.118 1.099 1.00 92.62 381 ILE A N 1
ATOM 3113 C CA . ILE A 1 381 ? -4.685 23.003 0.874 1.00 92.62 381 ILE A CA 1
ATOM 3114 C C . ILE A 1 381 ? -4.171 22.478 2.217 1.00 92.62 381 ILE A C 1
ATOM 3116 O O . ILE A 1 381 ? -4.185 21.272 2.472 1.00 92.62 381 ILE A O 1
ATOM 3120 N N . ILE A 1 382 ? -3.760 23.382 3.101 1.00 94.88 382 ILE A N 1
ATOM 3121 C CA . ILE A 1 382 ? -3.234 23.034 4.423 1.00 94.88 382 ILE A CA 1
ATOM 3122 C C . ILE A 1 382 ? -4.301 22.379 5.286 1.00 94.88 382 ILE A C 1
ATOM 3124 O O . ILE A 1 382 ? -4.010 21.405 5.979 1.00 94.88 382 ILE A O 1
ATOM 3128 N N . GLU A 1 383 ? -5.539 22.858 5.209 1.00 96.62 383 GLU A N 1
ATOM 3129 C CA . GLU A 1 383 ? -6.660 22.274 5.932 1.00 96.62 383 GLU A CA 1
ATOM 3130 C C . GLU A 1 383 ? -6.962 20.845 5.477 1.00 96.62 383 GLU A C 1
ATOM 3132 O O . GLU A 1 383 ? -7.143 19.962 6.320 1.00 96.62 383 GLU A O 1
ATOM 3137 N N . LYS A 1 384 ? -6.906 20.572 4.167 1.00 96.25 384 LYS A N 1
ATOM 3138 C CA . LYS A 1 384 ? -7.005 19.202 3.639 1.00 96.25 384 LYS A CA 1
ATOM 3139 C C . LYS A 1 384 ? -5.878 18.307 4.166 1.00 96.25 384 LYS A C 1
ATOM 3141 O O . LYS A 1 384 ? -6.126 17.165 4.544 1.00 96.25 384 LYS A O 1
ATOM 3146 N N . HIS A 1 385 ? -4.644 18.809 4.228 1.00 95.00 385 HIS A N 1
ATOM 3147 C CA . HIS A 1 385 ? -3.512 18.035 4.744 1.00 95.00 385 HIS A CA 1
ATOM 3148 C C . HIS A 1 385 ? -3.588 17.788 6.256 1.00 95.00 385 HIS A C 1
ATOM 3150 O O . HIS A 1 385 ? -3.288 16.673 6.684 1.00 95.00 385 HIS A O 1
ATOM 3156 N N . ALA A 1 386 ? -4.048 18.768 7.041 1.00 95.38 386 ALA A N 1
ATOM 3157 C CA . ALA A 1 386 ? -4.294 18.609 8.474 1.00 95.38 386 ALA A CA 1
ATOM 3158 C C . ALA A 1 386 ? -5.370 17.546 8.749 1.00 95.38 386 ALA A C 1
ATOM 3160 O O . ALA A 1 386 ? -5.178 16.691 9.611 1.00 95.38 386 ALA A O 1
ATOM 3161 N N . LEU A 1 387 ? -6.468 17.542 7.980 1.00 95.69 387 LEU A N 1
ATOM 3162 C CA . LEU A 1 387 ? -7.484 16.484 8.034 1.00 95.69 387 LEU A CA 1
ATOM 3163 C C . LEU A 1 387 ? -6.869 15.104 7.803 1.00 95.69 387 LEU A C 1
ATOM 3165 O O . LEU A 1 387 ? -7.073 14.196 8.606 1.00 95.69 387 LEU A O 1
ATOM 3169 N N . LEU A 1 388 ? -6.078 14.958 6.736 1.00 94.50 388 LEU A N 1
ATOM 3170 C CA . LEU A 1 388 ? -5.412 13.695 6.430 1.00 94.50 388 LEU A CA 1
ATOM 3171 C C . LEU A 1 388 ? -4.447 13.280 7.549 1.00 94.50 388 LEU A C 1
ATOM 3173 O O . LEU A 1 388 ? -4.461 12.121 7.935 1.00 94.50 388 LEU A O 1
ATOM 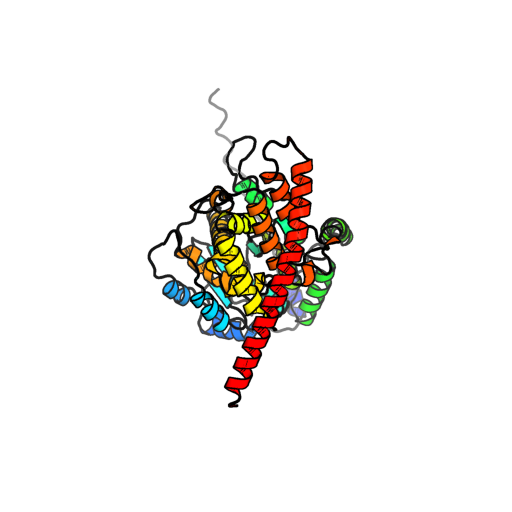3177 N N . ASP A 1 389 ? -3.657 14.189 8.123 1.00 92.69 389 ASP A N 1
ATOM 3178 C CA . ASP A 1 389 ? -2.780 13.855 9.259 1.00 92.69 389 ASP A CA 1
ATOM 3179 C C . ASP A 1 389 ? -3.571 13.317 10.464 1.00 92.69 389 ASP A C 1
ATOM 3181 O O . ASP A 1 389 ? -3.165 12.326 11.074 1.00 92.69 389 ASP A O 1
ATOM 3185 N N . VAL A 1 390 ? -4.733 13.906 10.773 1.00 92.75 390 VAL A N 1
ATOM 3186 C CA . VAL A 1 390 ? -5.620 13.395 11.832 1.00 92.75 390 VAL A CA 1
ATOM 3187 C C . VAL A 1 390 ? -6.229 12.046 11.466 1.00 92.75 390 VAL A C 1
ATOM 3189 O O . VAL A 1 390 ? -6.328 11.166 12.320 1.00 92.75 390 VAL A O 1
ATOM 3192 N N . MET A 1 391 ? -6.574 11.824 10.198 1.00 92.38 391 MET A N 1
ATOM 3193 C CA . MET A 1 391 ? -7.007 10.504 9.737 1.00 92.38 391 MET A CA 1
ATOM 3194 C C . MET A 1 391 ? -5.917 9.448 9.918 1.00 92.38 391 MET A C 1
ATOM 3196 O O . MET A 1 391 ? -6.224 8.341 10.351 1.00 92.38 391 MET A O 1
ATOM 3200 N N . TYR A 1 392 ? -4.667 9.787 9.601 1.00 87.94 392 TYR A N 1
ATOM 3201 C CA . TYR A 1 392 ? -3.523 8.878 9.640 1.00 87.94 392 TYR A CA 1
ATOM 3202 C C . TYR A 1 392 ? -3.147 8.454 11.056 1.00 87.94 392 TYR A C 1
ATOM 3204 O O . TYR A 1 392 ? -2.912 7.275 11.304 1.00 87.94 392 TYR A O 1
ATOM 3212 N N . HIS A 1 393 ? -3.086 9.413 11.973 1.00 84.50 393 HIS A N 1
ATOM 3213 C CA . HIS A 1 393 ? -2.541 9.199 13.312 1.00 84.50 393 HIS A CA 1
ATOM 3214 C C . HIS A 1 393 ? -3.619 9.068 14.400 1.00 84.50 393 HIS A C 1
ATOM 3216 O O . HIS A 1 393 ? -3.294 8.714 15.527 1.00 84.50 393 HIS A O 1
ATOM 3222 N N . GLY A 1 394 ? -4.890 9.345 14.094 1.00 83.81 394 GLY A N 1
ATOM 3223 C CA . GLY A 1 394 ? -5.996 9.198 15.041 1.00 83.81 394 GLY A CA 1
ATOM 3224 C C . GLY A 1 394 ? -5.864 10.082 16.287 1.00 83.81 394 GLY A C 1
ATOM 3225 O O . GLY A 1 394 ? -5.447 11.239 16.209 1.00 83.81 394 GLY A O 1
ATOM 3226 N N . ASN A 1 395 ? -6.246 9.539 17.447 1.00 71.50 395 ASN A N 1
ATOM 3227 C CA . ASN A 1 395 ? -6.209 10.264 18.725 1.00 71.50 395 ASN A CA 1
ATOM 3228 C C . ASN A 1 395 ? -4.777 10.621 19.166 1.00 71.50 395 ASN A C 1
ATOM 3230 O O . ASN A 1 395 ? -4.573 11.650 19.814 1.00 71.50 395 ASN A O 1
ATOM 3234 N N . ASP A 1 396 ? -3.788 9.840 18.731 1.00 70.50 396 ASP A N 1
ATOM 3235 C CA . ASP A 1 396 ? -2.378 9.988 19.106 1.00 70.50 396 ASP A CA 1
ATOM 3236 C C . ASP A 1 396 ? -1.748 11.273 18.548 1.00 70.50 396 ASP A C 1
ATOM 3238 O O . ASP A 1 396 ? -0.656 11.665 18.966 1.00 70.50 396 ASP A O 1
ATOM 3242 N N . VAL A 1 397 ? -2.415 11.952 17.600 1.00 75.31 397 VAL A N 1
ATOM 3243 C CA . VAL A 1 397 ? -1.974 13.259 17.081 1.00 75.31 397 VAL A CA 1
ATOM 3244 C C . VAL A 1 397 ? -1.741 14.251 18.206 1.00 75.31 397 VAL A C 1
ATOM 3246 O O . VAL A 1 397 ? -0.750 14.969 18.161 1.00 75.31 397 VAL A O 1
ATOM 3249 N N . LEU A 1 398 ? -2.636 14.306 19.195 1.00 72.88 398 LEU A N 1
ATOM 3250 C CA . LEU A 1 398 ? -2.553 15.307 20.260 1.00 72.88 398 LEU A CA 1
ATOM 3251 C C . LEU A 1 398 ? -1.583 14.919 21.364 1.00 72.88 398 LEU A C 1
ATOM 3253 O O . LEU A 1 398 ? -0.951 15.798 21.941 1.00 72.88 398 LEU A O 1
ATOM 3257 N N . GLU A 1 399 ? -1.463 13.627 21.652 1.00 71.62 399 GLU A N 1
ATOM 3258 C CA . GLU A 1 399 ? -0.629 13.138 22.751 1.00 71.62 399 GLU A CA 1
ATOM 3259 C C . GLU A 1 399 ? 0.863 13.334 22.460 1.00 71.62 399 GLU A C 1
ATOM 3261 O O . GLU A 1 399 ? 1.637 13.590 23.377 1.00 71.62 399 GLU A O 1
ATOM 3266 N N . ASN A 1 400 ? 1.253 13.300 21.179 1.00 69.06 400 ASN A N 1
ATOM 3267 C CA . ASN A 1 400 ? 2.649 13.388 20.7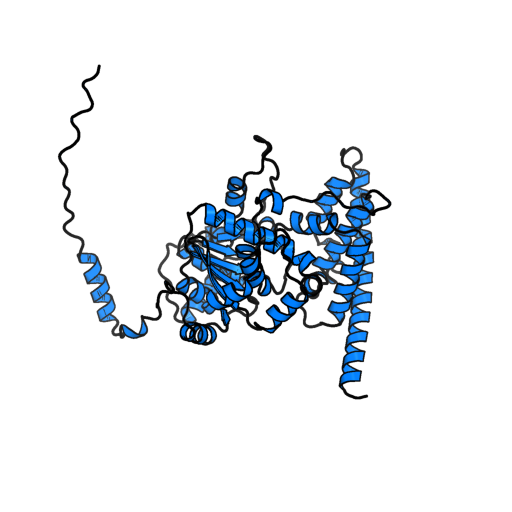45 1.00 69.06 400 ASN A CA 1
ATOM 3268 C C . ASN A 1 400 ? 2.875 14.452 19.660 1.00 69.06 400 ASN A C 1
ATOM 3270 O O . ASN A 1 400 ? 3.767 14.308 18.822 1.00 69.06 400 ASN A O 1
ATOM 3274 N N . LEU A 1 401 ? 2.065 15.515 19.650 1.00 75.56 401 LEU A N 1
ATOM 3275 C CA . LEU A 1 401 ? 2.063 16.518 18.580 1.00 75.56 401 LEU A CA 1
ATOM 3276 C C . LEU A 1 401 ? 3.451 17.134 18.336 1.00 75.56 401 LEU A C 1
ATOM 3278 O O . LEU A 1 401 ? 3.877 17.242 17.190 1.00 75.56 401 LEU A O 1
ATOM 3282 N N . ASP A 1 402 ? 4.178 17.447 19.411 1.00 70.75 402 ASP A N 1
ATOM 3283 C CA . ASP A 1 402 ? 5.516 18.056 19.355 1.00 70.75 402 ASP A CA 1
ATOM 3284 C C . ASP A 1 402 ? 6.616 17.074 18.905 1.00 70.75 402 ASP A C 1
ATOM 3286 O O . ASP A 1 402 ? 7.706 17.487 18.511 1.00 70.75 402 ASP A O 1
ATOM 3290 N N . GLN A 1 403 ? 6.345 15.767 18.960 1.00 68.50 403 GLN A N 1
ATOM 3291 C CA . GLN A 1 403 ? 7.288 14.707 18.586 1.00 68.50 403 GLN A CA 1
ATOM 3292 C C . GLN A 1 403 ? 7.029 14.162 17.174 1.00 68.50 403 GLN A C 1
ATOM 3294 O O . GLN A 1 403 ? 7.919 13.553 16.569 1.00 68.50 403 GLN A O 1
ATOM 3299 N N . LYS A 1 404 ? 5.821 14.370 16.633 1.00 73.12 404 LYS A N 1
ATOM 3300 C CA . LYS A 1 404 ? 5.437 13.906 15.298 1.00 73.12 404 LYS A CA 1
ATOM 3301 C C . LYS A 1 404 ? 6.040 14.799 14.215 1.00 73.12 404 LYS A C 1
ATOM 3303 O O . LYS A 1 404 ? 5.998 16.025 14.270 1.00 73.12 404 LYS A O 1
ATOM 3308 N N . GLN A 1 405 ? 6.583 14.163 13.180 1.00 75.12 405 GLN A N 1
ATOM 3309 C CA . GLN A 1 405 ? 7.109 14.854 12.005 1.00 75.12 405 GLN A CA 1
ATOM 3310 C C . GLN A 1 405 ? 6.123 14.732 10.842 1.00 75.12 405 GLN A C 1
ATOM 3312 O O . GLN A 1 405 ? 6.035 13.689 10.199 1.00 75.12 405 GLN A O 1
ATOM 3317 N N . PHE A 1 406 ? 5.421 15.818 10.518 1.00 84.19 406 PHE A N 1
ATOM 3318 C CA . PHE A 1 406 ? 4.483 15.873 9.390 1.00 84.19 406 PHE A CA 1
ATOM 3319 C C . PHE A 1 406 ? 5.201 16.161 8.063 1.00 84.19 406 PHE A C 1
ATOM 3321 O O . PHE A 1 406 ? 4.875 17.114 7.357 1.00 84.19 406 PHE A O 1
ATOM 3328 N N . LYS A 1 407 ? 6.212 15.345 7.722 1.00 83.69 407 LYS A N 1
ATOM 3329 C CA . LYS A 1 407 ? 7.110 15.563 6.570 1.00 83.69 407 LYS A CA 1
ATOM 3330 C C . LYS A 1 407 ? 6.339 15.832 5.274 1.00 83.69 407 LYS A C 1
ATOM 3332 O O . LYS A 1 407 ? 6.618 16.818 4.597 1.00 83.69 407 LYS A O 1
ATOM 3337 N N . THR A 1 408 ? 5.343 15.003 4.955 1.00 84.75 408 THR A N 1
ATOM 3338 C CA . THR A 1 408 ? 4.523 15.152 3.741 1.00 84.75 408 THR A CA 1
ATOM 3339 C C . THR A 1 408 ? 3.750 16.473 3.729 1.00 84.75 408 THR A C 1
ATOM 3341 O O . THR A 1 408 ? 3.774 17.186 2.728 1.00 84.75 408 THR A O 1
ATOM 3344 N N . SER A 1 409 ? 3.105 16.837 4.840 1.00 89.81 409 SER A N 1
ATOM 3345 C CA . SER A 1 409 ? 2.350 18.091 4.956 1.00 89.81 409 SER A CA 1
ATOM 3346 C C . SER A 1 409 ? 3.266 19.310 4.896 1.00 89.81 409 SER A C 1
ATOM 3348 O O . SER A 1 409 ? 2.943 20.285 4.226 1.00 89.81 409 SER A O 1
ATOM 3350 N N . TYR A 1 410 ? 4.450 19.249 5.508 1.00 90.00 410 TYR A N 1
ATOM 3351 C CA . TYR A 1 410 ? 5.422 20.342 5.468 1.00 90.00 410 TYR A CA 1
ATOM 3352 C C . TYR A 1 410 ? 6.014 20.545 4.076 1.00 90.00 410 TYR A C 1
ATOM 3354 O O . TYR A 1 410 ? 6.142 21.688 3.651 1.00 90.00 410 TYR A O 1
ATOM 3362 N N . LEU A 1 411 ? 6.262 19.470 3.322 1.00 86.50 411 LEU A N 1
ATOM 3363 C CA . LEU A 1 411 ? 6.621 19.580 1.905 1.00 86.50 411 LEU A CA 1
ATOM 3364 C C . LEU A 1 411 ? 5.528 20.295 1.096 1.00 86.50 411 LEU A C 1
ATOM 3366 O O . LEU A 1 411 ? 5.844 21.042 0.171 1.00 86.50 411 LEU A O 1
ATOM 3370 N N . MET A 1 412 ? 4.251 20.080 1.427 1.00 87.88 412 MET A N 1
ATOM 3371 C CA . MET A 1 412 ? 3.131 20.748 0.751 1.00 87.88 412 MET A CA 1
ATOM 3372 C C . MET A 1 412 ? 2.975 22.200 1.159 1.00 87.88 412 MET A C 1
ATOM 3374 O O . MET A 1 412 ? 2.756 23.047 0.297 1.00 87.88 412 MET A O 1
ATOM 3378 N N . ILE A 1 413 ? 3.168 22.507 2.437 1.00 89.75 413 ILE A N 1
ATOM 3379 C CA . ILE A 1 413 ? 3.233 23.887 2.908 1.00 89.75 413 ILE A CA 1
ATOM 3380 C C . ILE A 1 413 ? 4.354 24.627 2.182 1.00 89.75 413 ILE A C 1
ATOM 3382 O O . ILE A 1 413 ? 4.101 25.667 1.590 1.00 89.75 413 ILE A O 1
ATOM 3386 N N . ASP A 1 414 ? 5.560 24.065 2.138 1.00 87.56 414 ASP A N 1
ATOM 3387 C CA . ASP A 1 414 ? 6.698 24.706 1.477 1.00 87.56 414 ASP A CA 1
ATOM 3388 C C . ASP A 1 414 ? 6.474 24.873 -0.044 1.00 87.56 414 ASP A C 1
ATOM 3390 O O . ASP A 1 414 ? 7.030 25.785 -0.650 1.00 87.56 414 ASP A O 1
ATOM 3394 N N . ARG A 1 415 ? 5.649 24.018 -0.669 1.00 85.88 415 ARG A N 1
ATOM 3395 C CA . ARG A 1 415 ? 5.294 24.105 -2.096 1.00 85.88 415 ARG A CA 1
ATOM 3396 C C . ARG A 1 415 ? 4.228 25.164 -2.392 1.00 85.88 415 ARG A C 1
ATOM 3398 O O . ARG A 1 415 ? 4.337 25.844 -3.408 1.00 85.88 415 ARG A O 1
ATOM 3405 N N . TYR A 1 416 ? 3.183 25.256 -1.571 1.00 86.50 416 TYR A N 1
ATOM 3406 C CA . TYR A 1 416 ? 1.982 26.043 -1.885 1.00 86.50 416 TYR A CA 1
ATOM 3407 C C . TYR A 1 416 ? 1.840 27.329 -1.065 1.00 86.50 416 TYR A C 1
ATOM 3409 O O . TYR A 1 416 ? 1.139 28.241 -1.499 1.00 86.50 416 TYR A O 1
ATOM 3417 N N . ALA A 1 417 ? 2.489 27.435 0.100 1.00 84.94 417 ALA A N 1
ATOM 3418 C CA . ALA A 1 417 ? 2.435 28.650 0.910 1.00 84.94 417 ALA A CA 1
ATOM 3419 C C . ALA A 1 417 ? 3.054 29.831 0.163 1.00 84.94 417 ALA A C 1
ATOM 3421 O O . ALA A 1 417 ? 2.487 30.922 0.154 1.00 84.94 417 ALA A O 1
ATOM 3422 N N . ASP A 1 418 ? 4.185 29.604 -0.496 1.00 78.88 418 ASP A N 1
ATOM 3423 C CA . ASP A 1 418 ? 4.949 30.639 -1.174 1.00 78.88 418 ASP A CA 1
ATOM 3424 C C . ASP A 1 418 ? 5.631 30.070 -2.421 1.00 78.88 418 ASP A C 1
ATOM 3426 O O . ASP A 1 418 ? 6.786 29.643 -2.395 1.00 78.88 418 ASP A O 1
ATOM 3430 N N . VAL A 1 419 ? 4.870 30.029 -3.517 1.00 75.44 419 VAL A N 1
ATOM 3431 C CA . VAL A 1 419 ? 5.295 29.431 -4.794 1.00 75.44 419 VAL A CA 1
ATOM 3432 C C . VAL A 1 419 ? 6.571 30.095 -5.329 1.00 75.44 419 VAL A C 1
ATOM 3434 O O . VAL A 1 419 ? 7.428 29.415 -5.891 1.00 75.44 419 VAL A O 1
ATOM 3437 N N . GLU A 1 420 ? 6.725 31.403 -5.108 1.00 78.38 420 GLU A N 1
ATOM 3438 C CA . GLU A 1 420 ? 7.871 32.196 -5.572 1.00 78.38 420 GLU A CA 1
ATOM 3439 C C . GLU A 1 420 ? 9.018 32.256 -4.546 1.00 78.38 420 GLU A C 1
ATOM 3441 O O . GLU A 1 420 ? 10.109 32.724 -4.873 1.00 78.38 420 GLU A O 1
ATOM 3446 N N . LYS A 1 421 ? 8.811 31.729 -3.329 1.00 74.75 421 LYS A N 1
ATOM 3447 C CA . LYS A 1 421 ? 9.773 31.730 -2.210 1.00 74.75 421 LYS A CA 1
ATOM 3448 C C . LYS A 1 421 ? 10.248 33.132 -1.796 1.00 74.75 421 LYS A C 1
ATOM 3450 O O . LYS A 1 421 ? 11.405 33.302 -1.405 1.00 74.75 421 LYS A O 1
ATOM 3455 N N . ILE A 1 422 ? 9.370 34.126 -1.897 1.00 73.50 422 ILE A N 1
ATOM 3456 C CA . ILE A 1 422 ? 9.661 35.535 -1.604 1.00 73.50 422 ILE A CA 1
ATOM 3457 C C . ILE A 1 422 ? 9.466 35.867 -0.115 1.00 73.50 422 ILE A C 1
ATOM 3459 O O . ILE A 1 422 ? 10.236 36.646 0.445 1.00 73.50 422 ILE A O 1
ATOM 3463 N N . ASP A 1 423 ? 8.474 35.272 0.550 1.00 80.81 423 ASP A N 1
ATOM 3464 C CA . ASP A 1 423 ? 8.095 35.549 1.938 1.00 80.81 423 ASP A CA 1
ATOM 3465 C C . ASP A 1 423 ? 8.126 34.284 2.812 1.00 80.81 423 ASP A C 1
ATOM 3467 O O . ASP A 1 423 ? 7.127 33.588 3.029 1.00 80.81 423 ASP A O 1
ATOM 3471 N N . GLN A 1 424 ? 9.283 34.042 3.432 1.00 81.12 424 GLN A N 1
ATOM 3472 C CA . GLN A 1 424 ? 9.459 32.955 4.400 1.00 81.12 424 GLN A CA 1
ATOM 3473 C C . GLN A 1 424 ? 8.498 33.044 5.600 1.00 81.12 424 GLN A C 1
ATOM 3475 O O . GLN A 1 424 ? 8.176 32.012 6.200 1.00 81.12 424 GLN A O 1
ATOM 3480 N N . GLN A 1 425 ? 8.000 34.237 5.959 1.00 87.19 425 GLN A N 1
ATOM 3481 C CA . GLN A 1 425 ? 7.036 34.372 7.053 1.00 87.19 425 GLN A CA 1
ATOM 3482 C C . GLN A 1 425 ? 5.702 33.714 6.704 1.00 87.19 425 GLN A C 1
ATOM 3484 O O . GLN A 1 425 ? 5.019 33.212 7.600 1.00 87.19 425 GLN A O 1
ATOM 3489 N N . LYS A 1 426 ? 5.336 33.665 5.419 1.00 86.94 426 LYS A N 1
ATOM 3490 C CA . LYS A 1 426 ? 4.118 32.997 4.960 1.00 86.94 426 LYS A CA 1
ATOM 3491 C C . LYS A 1 426 ? 4.179 31.495 5.219 1.00 86.94 426 LYS A C 1
ATOM 3493 O O . LYS A 1 426 ? 3.251 30.944 5.804 1.00 86.94 426 LYS A O 1
ATOM 3498 N N . THR A 1 427 ? 5.301 30.848 4.914 1.00 88.31 427 THR A N 1
ATOM 3499 C CA . THR A 1 427 ? 5.531 29.427 5.224 1.00 88.31 427 THR A CA 1
ATOM 3500 C C . THR A 1 427 ? 5.430 29.139 6.723 1.00 88.31 427 THR A C 1
ATOM 3502 O O . THR A 1 427 ? 4.785 28.171 7.127 1.00 88.31 427 THR A O 1
ATOM 3505 N N . ILE A 1 428 ? 6.013 29.995 7.570 1.00 89.56 428 ILE A N 1
ATOM 3506 C CA . ILE A 1 428 ? 5.933 29.851 9.034 1.00 89.56 428 ILE A CA 1
ATOM 3507 C C . ILE A 1 428 ? 4.481 29.983 9.514 1.00 89.56 428 ILE A C 1
ATOM 3509 O O . ILE A 1 428 ? 4.009 29.138 10.276 1.00 89.56 428 ILE A O 1
ATOM 3513 N N . LYS A 1 429 ? 3.744 30.991 9.028 1.00 92.94 429 LYS A N 1
ATOM 3514 C CA . LYS A 1 429 ? 2.314 31.178 9.336 1.00 92.94 429 LYS A CA 1
ATOM 3515 C C . LYS A 1 429 ? 1.482 29.966 8.925 1.00 92.94 429 LYS A C 1
ATOM 3517 O O . LYS A 1 429 ? 0.606 29.547 9.671 1.00 92.94 429 LYS A O 1
ATOM 3522 N N . MET A 1 430 ? 1.779 29.378 7.771 1.00 94.56 430 MET A N 1
ATOM 3523 C CA . MET A 1 430 ? 1.094 28.190 7.269 1.00 94.56 430 MET A CA 1
ATOM 3524 C C . MET A 1 430 ? 1.388 26.929 8.101 1.00 94.56 430 MET A C 1
ATOM 3526 O O . MET A 1 430 ? 0.477 26.142 8.354 1.00 94.56 430 MET A O 1
ATOM 3530 N N . LYS A 1 431 ? 2.619 26.757 8.603 1.00 92.44 431 LYS A N 1
ATOM 3531 C CA . LYS A 1 431 ? 2.954 25.690 9.570 1.00 92.44 431 LYS A CA 1
ATOM 3532 C C . LYS A 1 431 ? 2.226 25.881 10.902 1.00 92.44 431 LYS A C 1
ATOM 3534 O O . LYS A 1 431 ? 1.710 24.917 11.459 1.00 92.44 431 LYS A O 1
ATOM 3539 N N . TYR A 1 432 ? 2.120 27.120 11.378 1.00 93.38 432 TYR A N 1
ATOM 3540 C CA . TYR A 1 432 ? 1.331 27.431 12.570 1.00 93.38 432 TYR A CA 1
ATOM 3541 C C . TYR A 1 432 ? -0.168 27.154 12.363 1.00 93.38 432 TYR A C 1
ATOM 3543 O O . TYR A 1 432 ? -0.804 26.529 13.210 1.00 93.38 432 TYR A O 1
ATOM 3551 N N . LEU A 1 433 ? -0.724 27.542 11.211 1.00 95.50 433 LEU A N 1
ATOM 3552 C CA . LEU A 1 433 ? -2.108 27.233 10.846 1.00 95.50 433 LEU A CA 1
ATOM 3553 C C . LEU A 1 433 ? -2.359 25.719 10.819 1.00 95.50 433 LEU A C 1
ATOM 3555 O O . LEU A 1 433 ? -3.347 25.257 11.383 1.00 95.50 433 LEU A O 1
ATOM 3559 N N . HIS A 1 434 ? -1.460 24.943 10.206 1.00 95.31 434 HIS A N 1
ATOM 3560 C CA . HIS A 1 434 ? -1.535 23.478 10.191 1.00 95.31 434 HIS A CA 1
ATOM 3561 C C . HIS A 1 434 ? -1.636 22.903 11.608 1.00 95.31 434 HIS A C 1
ATOM 3563 O O . HIS A 1 434 ? -2.551 22.131 11.885 1.00 95.31 434 HIS A O 1
ATOM 3569 N N . PHE A 1 435 ? -0.777 23.349 12.525 1.00 93.88 435 PHE A N 1
ATOM 3570 C CA . PHE A 1 435 ? -0.789 22.924 13.925 1.00 93.88 435 PHE A CA 1
ATOM 3571 C C . PHE A 1 435 ? -2.116 23.227 14.643 1.00 93.88 435 PHE A C 1
ATOM 3573 O O . PHE A 1 435 ? -2.672 22.360 15.321 1.00 93.88 435 PHE A O 1
ATOM 3580 N N . GLU A 1 436 ? -2.675 24.425 14.465 1.00 95.25 436 GLU A N 1
ATOM 3581 C CA . GLU A 1 436 ? -3.978 24.774 15.050 1.00 95.25 436 GLU A CA 1
ATOM 3582 C C . GLU A 1 436 ? -5.129 23.955 14.436 1.00 95.25 436 GLU A C 1
ATOM 3584 O O . GLU A 1 436 ? -6.053 23.529 15.139 1.00 95.25 436 GLU A O 1
ATOM 3589 N N . LEU A 1 437 ? -5.051 23.644 13.139 1.00 96.00 437 LEU A N 1
ATOM 3590 C CA . LEU A 1 437 ? -6.022 22.783 12.464 1.00 96.00 437 LEU A CA 1
ATOM 3591 C C . LEU A 1 437 ? -5.938 21.325 12.936 1.00 96.00 437 LEU A C 1
ATOM 3593 O O . LEU A 1 437 ? -6.984 20.699 13.109 1.00 96.00 437 LEU A O 1
ATOM 3597 N N . LEU A 1 438 ? -4.743 20.796 13.224 1.00 94.56 438 LEU A N 1
ATOM 3598 C CA . LEU A 1 438 ? -4.589 19.469 13.835 1.00 94.56 438 LEU A CA 1
ATOM 3599 C C . LEU A 1 438 ? -5.334 19.387 15.174 1.00 94.56 438 LEU A C 1
ATOM 3601 O O . LEU A 1 438 ? -6.086 18.439 15.403 1.00 94.56 438 LEU A O 1
ATOM 3605 N N . LYS A 1 439 ? -5.206 20.412 16.029 1.00 92.94 439 LYS A N 1
ATOM 3606 C CA . LYS A 1 439 ? -5.945 20.494 17.302 1.00 92.94 439 LYS A CA 1
ATOM 3607 C C . LYS A 1 439 ? -7.455 20.509 17.099 1.00 92.94 439 LYS A C 1
ATOM 3609 O O . LYS A 1 439 ? -8.176 19.747 17.748 1.00 92.94 439 LYS A O 1
ATOM 3614 N N . LYS A 1 440 ? -7.929 21.365 16.187 1.00 94.94 440 LYS A N 1
ATOM 3615 C CA . LYS A 1 440 ? -9.348 21.478 15.823 1.00 94.94 440 LYS A CA 1
ATOM 3616 C C . LYS A 1 440 ? -9.903 20.121 15.386 1.00 94.94 440 LYS A C 1
ATOM 3618 O O . LYS A 1 440 ? -10.909 19.669 15.933 1.00 94.94 440 LYS A O 1
ATOM 3623 N N . TYR A 1 441 ? -9.247 19.463 14.432 1.00 95.94 441 TYR A N 1
ATOM 3624 C CA . TYR A 1 441 ? -9.755 18.227 13.846 1.00 95.94 441 TYR A CA 1
ATOM 3625 C C . TYR A 1 441 ? -9.609 17.013 14.750 1.00 95.94 441 TYR A C 1
ATOM 3627 O O . TYR A 1 441 ? -10.509 16.182 14.763 1.00 95.94 441 TYR A O 1
ATOM 3635 N N . ALA A 1 442 ? -8.565 16.922 15.570 1.00 92.75 442 ALA A N 1
ATOM 3636 C CA . ALA A 1 442 ? -8.470 15.849 16.553 1.00 92.75 442 ALA A CA 1
ATOM 3637 C C . ALA A 1 442 ? -9.568 15.956 17.629 1.00 92.75 442 ALA A C 1
ATOM 3639 O O . ALA A 1 442 ? -10.183 14.952 17.991 1.00 92.75 442 ALA A O 1
ATOM 3640 N N . LYS A 1 443 ? -9.900 17.176 18.088 1.00 93.31 443 LYS A N 1
ATOM 3641 C CA . LYS A 1 443 ? -11.055 17.393 18.979 1.00 93.31 443 LYS A CA 1
ATOM 3642 C C . LYS A 1 443 ? -12.364 16.973 18.307 1.00 93.31 443 LYS A C 1
ATOM 3644 O O . LYS A 1 443 ? -13.191 16.323 18.943 1.00 93.31 443 LYS A O 1
ATOM 3649 N N . PHE A 1 444 ? -12.534 17.328 17.035 1.00 94.69 444 PHE A N 1
ATOM 3650 C CA . PHE A 1 444 ? -13.708 16.950 16.256 1.00 94.69 444 PHE A CA 1
ATOM 3651 C C . PHE A 1 444 ? -13.814 15.426 16.063 1.00 94.69 444 PHE A C 1
ATOM 3653 O O . PHE A 1 444 ? -14.860 14.856 16.352 1.00 94.69 444 PHE A O 1
ATOM 3660 N N . ALA A 1 445 ? -12.726 14.738 15.693 1.00 93.69 445 ALA A N 1
ATOM 3661 C CA . ALA A 1 445 ? -12.695 13.274 15.593 1.00 93.69 445 ALA A CA 1
ATOM 3662 C C . ALA A 1 445 ? -13.102 12.599 16.904 1.00 93.69 445 ALA A C 1
ATOM 3664 O O . ALA A 1 445 ? -13.874 11.643 16.893 1.00 93.69 445 ALA A O 1
ATOM 3665 N N . LYS A 1 446 ? -12.620 13.114 18.043 1.00 93.12 446 LYS A N 1
ATOM 3666 C CA . LYS A 1 446 ? -12.991 12.594 19.361 1.00 93.12 446 LYS A CA 1
ATOM 3667 C C . LYS A 1 446 ? -14.489 12.729 19.625 1.00 93.12 446 LYS A C 1
ATOM 3669 O O . LYS A 1 446 ? -15.072 11.802 20.177 1.00 93.12 446 LYS A O 1
ATOM 3674 N N . GLN A 1 447 ? -15.104 13.851 19.247 1.00 95.25 447 GLN A N 1
ATOM 3675 C CA . GLN A 1 447 ? -16.552 14.036 19.365 1.00 95.25 447 GLN A CA 1
ATOM 3676 C C . GLN A 1 447 ? -17.304 13.008 18.510 1.00 95.25 447 GLN A C 1
ATOM 3678 O O . GLN A 1 447 ? -18.133 12.271 19.040 1.00 95.25 447 GLN A O 1
ATOM 3683 N N . GLU A 1 448 ? -16.963 12.903 17.227 1.00 96.31 448 GLU A N 1
ATOM 3684 C CA . GLU A 1 448 ? -17.599 11.968 16.291 1.00 96.31 448 GLU A CA 1
ATOM 3685 C C . GLU A 1 448 ? -17.458 10.508 16.734 1.00 96.31 448 GLU A C 1
ATOM 3687 O O . GLU A 1 448 ? -18.404 9.725 16.665 1.00 96.31 448 GLU A O 1
ATOM 3692 N N . TYR A 1 449 ? -16.297 10.145 17.275 1.00 94.50 449 TYR A N 1
ATOM 3693 C CA . TYR A 1 449 ? -16.060 8.828 17.853 1.00 94.50 449 TYR A CA 1
ATOM 3694 C C . TYR A 1 449 ? -16.991 8.529 19.042 1.00 94.50 449 TYR A C 1
ATOM 3696 O O . TYR A 1 449 ? -17.509 7.416 19.150 1.00 94.50 449 TYR A O 1
ATOM 3704 N N . GLN A 1 450 ? -17.250 9.504 19.924 1.00 95.62 450 GLN A N 1
ATOM 3705 C CA . GLN A 1 450 ? -18.219 9.325 21.016 1.00 95.62 450 GLN A CA 1
ATOM 3706 C C . GLN A 1 450 ? -19.651 9.195 20.491 1.00 95.62 450 GLN A C 1
ATOM 3708 O O . GLN A 1 450 ? -20.394 8.335 20.959 1.00 95.62 450 GLN A O 1
ATOM 3713 N N . GLU A 1 451 ? -20.029 9.989 19.487 1.00 96.69 451 GLU A N 1
ATOM 3714 C CA . GLU A 1 451 ? -21.331 9.847 18.826 1.00 96.69 451 GLU A CA 1
ATOM 3715 C C . GLU A 1 451 ? -21.497 8.443 18.223 1.00 96.69 451 GLU A C 1
ATOM 3717 O O . GLU A 1 451 ? -22.539 7.809 18.396 1.00 96.69 451 GLU A O 1
ATOM 3722 N N . GLY A 1 452 ? -20.445 7.913 17.592 1.00 96.44 452 GLY A N 1
ATOM 3723 C CA . GLY A 1 452 ? -20.392 6.540 17.094 1.00 96.44 452 GLY A CA 1
ATOM 3724 C C . GLY A 1 452 ? -20.635 5.489 18.179 1.00 96.44 452 GLY A C 1
ATOM 3725 O O . GLY A 1 452 ? -21.447 4.583 17.987 1.00 96.44 452 GLY A O 1
ATOM 3726 N N . LYS A 1 453 ? -19.994 5.635 19.345 1.00 96.12 453 LYS A N 1
ATOM 3727 C CA . LYS A 1 453 ? -20.198 4.737 20.495 1.00 96.12 453 LYS A CA 1
ATOM 3728 C C . LYS A 1 453 ? -21.631 4.749 21.011 1.00 96.12 453 LYS A C 1
ATOM 3730 O O . LYS A 1 453 ? -22.181 3.692 21.318 1.00 96.12 453 LYS A O 1
ATOM 3735 N N . GLU A 1 454 ? -22.247 5.924 21.094 1.00 97.06 454 GLU A N 1
ATOM 3736 C CA . GLU A 1 454 ? -23.639 6.041 21.532 1.00 97.06 454 GLU A CA 1
ATOM 3737 C C . GLU A 1 454 ? -24.612 5.405 20.531 1.00 97.06 454 GLU A C 1
ATOM 3739 O O . GLU A 1 454 ? -25.598 4.794 20.944 1.00 97.06 454 GLU A O 1
ATOM 3744 N N . ILE A 1 455 ? -24.328 5.480 19.225 1.00 96.19 455 ILE A N 1
ATOM 3745 C CA . ILE A 1 455 ? -25.102 4.759 18.200 1.00 96.19 455 ILE A CA 1
ATOM 3746 C C . ILE A 1 455 ? -24.987 3.245 18.411 1.00 96.19 455 ILE A C 1
ATOM 3748 O O . ILE A 1 455 ? -26.012 2.578 18.540 1.00 96.19 455 ILE A O 1
ATOM 3752 N N . LEU A 1 456 ? -23.766 2.714 18.539 1.00 94.19 456 LEU A N 1
ATOM 3753 C CA . LEU A 1 456 ? -23.538 1.283 18.773 1.00 94.19 456 LEU A CA 1
ATOM 3754 C C . LEU A 1 456 ? -24.256 0.788 20.036 1.00 94.19 456 LEU A C 1
ATOM 3756 O O . LEU A 1 456 ? -24.887 -0.268 20.033 1.00 94.19 456 LEU A O 1
ATOM 3760 N N . LYS A 1 457 ? -24.201 1.570 21.118 1.00 94.06 457 LYS A N 1
ATOM 3761 C CA . LYS A 1 457 ? -24.895 1.260 22.372 1.00 94.06 457 LYS A CA 1
ATOM 3762 C C . LYS A 1 457 ? -26.410 1.178 22.178 1.00 94.06 457 LYS A C 1
ATOM 3764 O O . LYS A 1 457 ? -27.032 0.248 22.688 1.00 94.06 457 LYS A O 1
ATOM 3769 N N . LYS A 1 458 ? -27.007 2.120 21.440 1.00 94.19 458 LYS A N 1
ATOM 3770 C CA . LYS A 1 458 ? -28.443 2.097 21.117 1.00 94.19 458 LYS A CA 1
ATOM 3771 C C . LYS A 1 458 ? -28.811 0.870 20.284 1.00 94.19 458 LYS A C 1
ATOM 3773 O O . LYS A 1 458 ? -29.786 0.200 20.608 1.00 94.19 458 LYS A O 1
ATOM 3778 N N . GLU A 1 459 ? -28.023 0.545 19.262 1.00 92.38 459 GLU A N 1
ATOM 3779 C CA . GLU A 1 459 ? -28.242 -0.646 18.431 1.00 92.38 459 GLU A CA 1
ATOM 3780 C C . GLU A 1 459 ? -28.144 -1.943 19.237 1.00 92.38 459 GLU A C 1
ATOM 3782 O O . GLU A 1 459 ? -28.960 -2.848 19.059 1.00 92.38 459 GLU A O 1
ATOM 3787 N N . PHE A 1 460 ? -27.180 -2.027 20.155 1.00 91.56 460 PHE A N 1
ATOM 3788 C CA . PHE A 1 460 ? -27.039 -3.170 21.048 1.00 91.56 460 PHE A CA 1
ATOM 3789 C C . PHE A 1 460 ? -28.269 -3.341 21.950 1.00 91.56 460 PHE A C 1
ATOM 3791 O O . PHE A 1 460 ? -28.809 -4.441 22.033 1.00 91.56 460 PHE A O 1
ATOM 3798 N N . ILE A 1 461 ? -28.753 -2.260 22.574 1.00 91.81 461 ILE A N 1
ATOM 3799 C CA . ILE A 1 461 ? -29.961 -2.289 23.418 1.00 91.81 461 ILE A CA 1
ATOM 3800 C C . ILE A 1 461 ? -31.180 -2.751 22.608 1.00 91.81 461 ILE A C 1
ATOM 3802 O O . ILE A 1 461 ? -31.900 -3.641 23.058 1.00 91.81 461 ILE A O 1
ATOM 3806 N N . LEU A 1 462 ? -31.368 -2.219 21.394 1.00 91.50 462 LEU A N 1
ATOM 3807 C CA . LEU A 1 462 ? -32.465 -2.617 20.504 1.00 91.50 462 LEU A CA 1
ATOM 3808 C C . LEU A 1 462 ? -32.414 -4.112 20.150 1.00 91.50 462 LEU A C 1
ATOM 3810 O O . LEU A 1 462 ? -33.443 -4.784 20.152 1.00 91.50 462 LEU A O 1
ATOM 3814 N N . ARG A 1 463 ? -31.222 -4.662 19.880 1.00 90.31 463 ARG A N 1
ATOM 3815 C CA . ARG A 1 463 ? -31.049 -6.099 19.585 1.00 90.31 463 ARG A CA 1
ATOM 3816 C C . ARG A 1 463 ? -31.316 -7.000 20.790 1.00 90.31 463 ARG A C 1
ATOM 3818 O O . ARG A 1 463 ? -31.673 -8.158 20.601 1.00 90.31 463 ARG A O 1
ATOM 3825 N N . MET A 1 464 ? -31.159 -6.478 22.004 1.00 85.88 464 MET A N 1
ATOM 3826 C CA . MET A 1 464 ? -31.440 -7.201 23.247 1.00 85.88 464 MET A CA 1
ATOM 3827 C C . MET A 1 464 ? -32.935 -7.216 23.620 1.00 85.88 464 MET A C 1
ATOM 3829 O O . MET A 1 464 ? -33.297 -7.884 24.585 1.00 85.88 464 MET A O 1
ATOM 3833 N N . GLY A 1 465 ? -33.806 -6.550 22.849 1.00 71.31 465 GLY A N 1
ATOM 3834 C CA . GLY A 1 465 ? -35.263 -6.644 23.002 1.00 71.31 465 GLY A CA 1
ATOM 3835 C C . GLY A 1 465 ? -35.854 -5.819 24.149 1.00 71.31 465 GLY A C 1
ATOM 3836 O O . GLY A 1 465 ? -36.863 -6.231 24.722 1.00 71.31 465 GLY A O 1
ATOM 3837 N N . HIS A 1 466 ? -35.234 -4.686 24.490 1.00 53.69 466 HIS A N 1
ATOM 3838 C CA . HIS A 1 466 ? -35.779 -3.703 25.434 1.00 53.69 466 HIS A CA 1
ATOM 3839 C C . HIS A 1 466 ? -36.523 -2.564 24.744 1.00 53.69 466 HIS A C 1
ATOM 3841 O O . HIS A 1 466 ? -36.008 -2.060 23.718 1.00 53.69 466 HIS A O 1
#

Secondary structure (DSSP, 8-state):
---SSS---S----------HHHHHHHHHHHTT---GGGG------SSPPPHHHHHHHHHHHS-EEE-HHHHHHHT-S---TT----HHHHHHHHHHTTT-EEEEEEETTEEEEEEES-TTS--HHHHHHHHHHH--SEEEE---HHHH-TT----SS-TTTSS--HHHHHHHHEEEHHHH-S-HHHHHHHHHHHHHTT-PPPP--PPPHHHHHHHHHHHHSS-TT-----TTS--HHHHHHHHHHHHHTT-EEEE-SPPHHHHHHHHHHHS-HHHHHHHHHHHHHHHHH-TT-SS--HHHHHHHH-HHHHTHHHHHHHHHHHHHHHHT---SEEEEEE-TTHHHHHHHHHHHSPPPPHHHHTPPPPPP--SSSPPPHHHHHHHHHHHHHHHHTTHHHHTTTT---HHHHHHHHHHS-TT---HHHHHHHHHHHHHHHHHHHHHHHHHHHHHHHHHHHHHHHHTT-

Solvent-accessible surface area (backbone atoms only — not comparable to full-atom values): 26155 Å² total; per-residue (Å²): 145,88,84,87,87,87,88,88,85,88,90,81,91,81,80,89,80,86,80,72,66,64,62,52,56,54,52,53,56,54,61,72,61,78,65,71,76,73,85,69,68,86,69,79,70,69,85,54,83,70,48,78,64,49,28,54,50,42,27,72,74,60,58,29,46,57,47,45,45,74,67,50,50,65,74,49,76,62,77,71,31,82,76,73,70,59,47,41,67,58,48,54,51,50,52,65,74,36,81,61,14,38,34,43,42,42,80,54,92,88,22,41,38,35,30,36,4,27,54,33,87,77,57,55,67,62,45,58,49,49,48,48,65,58,65,57,48,55,30,38,35,37,55,36,38,45,65,79,75,35,96,80,62,72,89,58,71,47,34,94,88,77,62,46,55,50,70,66,66,51,45,64,71,33,51,39,50,12,72,82,66,37,76,54,76,68,56,56,57,53,49,53,49,53,29,50,78,66,73,48,84,74,80,92,64,88,75,74,58,71,64,60,50,52,60,54,46,55,64,62,48,76,76,52,81,77,73,74,72,73,48,57,47,37,70,28,68,65,50,50,31,48,53,16,53,53,21,49,76,68,74,22,44,30,31,42,45,32,58,39,65,62,46,54,53,44,34,54,48,12,77,34,39,62,69,57,51,49,52,53,49,51,52,15,19,18,50,40,30,55,40,77,86,47,60,50,76,21,26,41,60,37,31,46,62,70,37,20,57,73,66,39,40,65,38,41,52,34,32,34,33,51,51,49,53,50,46,74,66,65,80,47,51,24,41,34,32,46,36,20,38,58,51,34,53,51,28,54,44,44,64,74,27,33,65,78,65,58,68,62,63,63,62,54,66,58,71,74,42,37,57,101,88,43,81,63,47,52,67,55,55,39,50,38,44,24,51,49,51,34,23,57,43,18,75,56,46,72,82,42,49,92,75,57,79,60,60,63,52,50,55,47,40,61,52,52,50,32,75,84,68,82,51,70,66,46,36,53,51,49,54,53,49,32,55,56,43,36,55,54,49,41,55,48,38,55,51,33,21,51,55,16,35,55,50,44,52,51,54,52,46,54,74,70,72,108